Protein AF-J6UHY7-F1 (afdb_monomer)

Foldseek 3Di:
DQDDPVVLLVLLLVLLLVLLVVLVVVCVVPVLLVLSVLLSVLSVLLSVLSVLCVCPVVDDPLCSLLSSLLSNQLSLLSNLLSLCVLLVHHRDNVVSNPLSVVSNVQCVDCVSVVDQLNSLQSSLVSSLVSLVSSLVSLVVRPPVQQPLSVVLSVLSNVLSVLSVVCNVVSVQVGPVRDCVPDPNSPSVSVSSVSSSVSSNSNSVSSVSRVVSVVVVVVVVVVQADPLQRAGEQVNLQVLLQVLLVVCVVVVAKKKKKKKFKPPLVVQCVPPNVVLSSVLNNVLSVLLVVLADPPKHKYAHDDGMIMIMGTRDAQVRQQVSVLSSQVSSQVCQVVSVHPGIGMQMFMFMCVQQHSGPVSNVVQSVVQSVVCVVVPHSHYGYRDRPPDDDPPPCDDDDPPPVVVVPDDPDDDDDDDDDDDDDDDDPDPPPPDDDDDDDDDDDPDPPPPPPDDDDDDDDDDDDDDDDDDDDDDDDDDDDDDDDDDDDDDDDDDDDDDDDDDDDDDDD

pLDDT: mean 78.45, std 25.48, range [25.89, 98.5]

Nearest PDB structures (foldseek):
  6zxc-assembly2_D  TM=8.316E-01  e=6.404E-12  Leptospira biflexa serovar Patoc strain 'Patoc 1 (Paris)'
  6et7-assembly1_B  TM=7.886E-01  e=4.714E-12  Idiomarina sp. A28L
  5llw-assembly1_B  TM=7.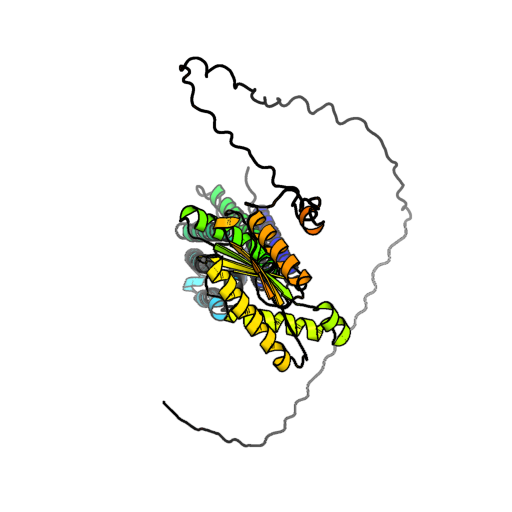697E-01  e=6.130E-12  Idiomarina sp. A28L
  4zmu-assembly2_D  TM=7.649E-01  e=1.784E-10  Pseudomonas aeruginosa PAO1
  7e6g-assembly1_B  TM=6.129E-01  e=1.010E-10  Pseudomonas aeruginosa

Mean predicted aligned error: 16.89 Å

Structure (mmCIF, N/CA/C/O backbone):
data_AF-J6UHY7-F1
#
_entry.id   AF-J6UHY7-F1
#
loop_
_atom_site.group_PDB
_atom_site.id
_atom_site.type_symbol
_atom_site.label_atom_id
_atom_site.label_alt_id
_atom_site.label_comp_id
_atom_site.label_asym_id
_atom_site.label_entity_id
_atom_site.label_seq_id
_atom_site.pdbx_PDB_ins_code
_atom_site.Cartn_x
_atom_site.Cartn_y
_atom_site.Cartn_z
_atom_site.occupancy
_atom_site.B_iso_or_equiv
_atom_site.auth_seq_id
_atom_site.auth_comp_id
_atom_site.auth_asym_id
_atom_site.auth_atom_id
_atom_site.pdbx_PDB_model_num
ATOM 1 N N . MET A 1 1 ? 29.054 23.629 -26.597 1.00 50.12 1 MET A N 1
ATOM 2 C CA . MET A 1 1 ? 29.510 22.483 -25.781 1.00 50.12 1 MET A CA 1
ATOM 3 C C . MET A 1 1 ? 29.084 21.211 -26.493 1.00 50.12 1 MET A C 1
ATOM 5 O O . MET A 1 1 ? 27.887 20.992 -26.622 1.00 50.12 1 MET A O 1
ATOM 9 N N . HIS A 1 2 ? 30.025 20.427 -27.019 1.00 63.03 2 HIS A N 1
ATOM 10 C CA . HIS A 1 2 ? 29.717 19.098 -27.551 1.00 63.03 2 HIS A CA 1
ATOM 11 C C . HIS A 1 2 ? 29.644 18.126 -26.371 1.00 63.03 2 HIS A C 1
ATOM 13 O O . HIS A 1 2 ? 30.610 18.000 -25.625 1.00 63.03 2 HIS A O 1
ATOM 19 N N . VAL A 1 3 ? 28.486 17.500 -26.161 1.00 72.00 3 VAL A N 1
ATOM 20 C CA . VAL A 1 3 ? 28.328 16.459 -25.140 1.00 72.00 3 VAL A CA 1
ATOM 21 C C . VAL A 1 3 ? 28.925 15.174 -25.699 1.00 72.00 3 VAL A C 1
ATOM 23 O O . VAL A 1 3 ? 28.460 14.679 -26.726 1.00 72.00 3 VAL A O 1
ATOM 26 N N . ASP A 1 4 ? 29.953 14.647 -25.039 1.00 82.62 4 ASP A N 1
ATOM 27 C CA . ASP A 1 4 ? 30.548 13.367 -25.409 1.00 82.62 4 ASP A CA 1
ATOM 28 C C . ASP A 1 4 ? 29.567 12.217 -25.119 1.00 82.62 4 ASP A C 1
ATOM 30 O O . ASP A 1 4 ? 29.134 12.013 -23.979 1.00 82.62 4 ASP A O 1
ATOM 34 N N . LEU A 1 5 ? 29.198 11.464 -26.160 1.00 81.31 5 LEU A N 1
ATOM 35 C CA . LEU A 1 5 ? 28.240 10.361 -26.040 1.00 81.31 5 LEU A CA 1
ATOM 36 C C . LEU A 1 5 ? 28.769 9.229 -25.157 1.00 81.31 5 LEU A C 1
ATOM 38 O O . LEU A 1 5 ? 27.980 8.608 -24.445 1.00 81.31 5 LEU A O 1
ATOM 42 N N . GLY A 1 6 ? 30.080 8.968 -25.197 1.00 82.50 6 GLY A N 1
ATOM 43 C CA . GLY A 1 6 ? 30.714 7.923 -24.394 1.00 82.50 6 GLY A CA 1
ATOM 44 C C . GLY A 1 6 ? 30.570 8.210 -22.904 1.00 82.50 6 GLY A C 1
ATOM 45 O O . GLY A 1 6 ? 30.100 7.365 -22.142 1.00 82.50 6 GLY A O 1
ATOM 46 N N . THR A 1 7 ? 30.878 9.443 -22.510 1.00 86.69 7 THR A N 1
ATOM 47 C CA . THR A 1 7 ? 30.745 9.929 -21.138 1.00 86.69 7 THR A CA 1
ATOM 48 C C . THR A 1 7 ? 29.291 9.884 -20.676 1.00 86.69 7 THR A C 1
ATOM 50 O O . THR A 1 7 ? 29.002 9.351 -19.606 1.00 86.69 7 THR A O 1
ATOM 53 N N . LEU A 1 8 ? 28.348 10.378 -21.485 1.00 88.25 8 LEU A N 1
ATOM 54 C CA . LEU A 1 8 ? 26.930 10.360 -21.119 1.00 88.25 8 LEU A CA 1
ATOM 55 C C . LEU A 1 8 ? 26.398 8.928 -20.946 1.00 88.25 8 LEU A C 1
ATOM 57 O O . LEU A 1 8 ? 25.631 8.651 -20.020 1.00 88.25 8 LEU A O 1
ATOM 61 N N . TYR A 1 9 ? 26.837 8.002 -21.798 1.00 87.62 9 TYR A N 1
ATOM 62 C CA . TYR A 1 9 ? 26.497 6.589 -21.689 1.00 87.62 9 TYR A CA 1
ATOM 63 C C . TYR A 1 9 ? 27.094 5.933 -20.436 1.00 87.62 9 TYR A C 1
ATOM 65 O O . TYR A 1 9 ? 26.393 5.212 -19.721 1.00 87.62 9 TYR A O 1
ATOM 73 N N . ALA A 1 10 ? 28.364 6.215 -20.135 1.00 88.25 10 ALA A N 1
ATOM 74 C CA . ALA A 1 10 ? 29.046 5.712 -18.946 1.00 88.25 10 ALA A CA 1
ATOM 75 C C . ALA A 1 10 ? 28.364 6.200 -17.659 1.00 88.25 10 ALA A C 1
ATOM 77 O O . ALA A 1 10 ? 28.051 5.391 -16.786 1.00 88.25 10 ALA A O 1
ATOM 78 N N . VAL A 1 11 ? 28.038 7.496 -17.579 1.00 91.94 11 VAL A N 1
ATOM 79 C CA . VAL A 1 11 ? 27.303 8.086 -16.448 1.00 91.94 11 VAL A CA 1
ATOM 80 C C . VA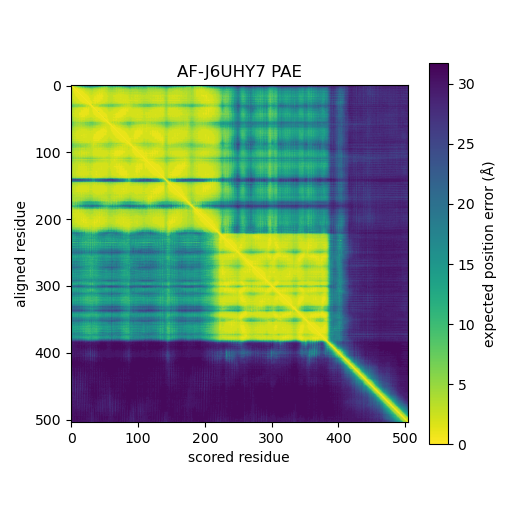L A 1 11 ? 25.917 7.455 -16.305 1.00 91.94 11 VAL A C 1
ATOM 82 O O . VAL A 1 11 ? 25.534 7.063 -15.204 1.00 91.94 11 VAL A O 1
ATOM 85 N N . THR A 1 12 ? 25.183 7.290 -17.411 1.00 92.31 12 THR A N 1
ATOM 86 C CA . THR A 1 12 ? 23.859 6.640 -17.415 1.00 92.31 12 THR A CA 1
ATOM 87 C C . THR A 1 12 ? 23.933 5.212 -16.878 1.00 92.31 12 THR A C 1
ATOM 89 O O . THR A 1 12 ? 23.131 4.815 -16.031 1.00 92.31 12 THR A O 1
ATOM 92 N N . THR A 1 13 ? 24.926 4.450 -17.334 1.00 92.69 13 THR A N 1
ATOM 93 C CA . THR A 1 13 ? 25.146 3.058 -16.930 1.00 92.69 13 THR A CA 1
ATOM 94 C C . THR A 1 13 ? 25.511 2.965 -15.450 1.00 92.69 13 THR A C 1
ATOM 96 O O . THR A 1 13 ? 24.901 2.191 -14.713 1.00 92.69 13 THR A O 1
ATOM 99 N N . PHE A 1 14 ? 26.452 3.795 -14.993 1.00 94.56 14 PHE A N 1
ATOM 100 C CA . PHE A 1 14 ? 26.886 3.835 -13.600 1.00 94.56 14 PHE A CA 1
ATOM 101 C C . PHE A 1 14 ? 25.741 4.214 -12.654 1.00 94.56 14 PHE A C 1
ATOM 103 O O . PHE A 1 14 ? 25.465 3.491 -11.698 1.00 94.56 14 PHE A O 1
ATOM 110 N N . ALA A 1 15 ? 25.014 5.295 -12.946 1.00 95.19 15 ALA A N 1
ATOM 111 C CA . ALA A 1 15 ? 23.894 5.740 -12.121 1.00 95.19 15 ALA A CA 1
ATOM 112 C C . ALA A 1 15 ? 22.764 4.699 -12.057 1.00 95.19 15 ALA A C 1
ATOM 114 O O . ALA A 1 15 ? 22.179 4.486 -10.993 1.00 95.19 15 ALA A O 1
ATOM 115 N N . THR A 1 16 ? 22.484 4.012 -13.169 1.00 96.69 16 THR A N 1
ATOM 116 C CA . THR A 1 16 ? 21.490 2.927 -13.214 1.00 96.69 16 THR A CA 1
ATOM 117 C C . THR A 1 16 ? 21.942 1.727 -12.381 1.00 96.69 16 THR A C 1
ATOM 119 O O . THR A 1 16 ? 21.139 1.167 -11.635 1.00 96.69 16 THR A O 1
ATOM 122 N N . ALA A 1 17 ? 23.227 1.360 -12.442 1.00 97.62 17 ALA A N 1
ATOM 123 C CA . ALA A 1 17 ? 23.787 0.281 -11.631 1.00 97.62 17 ALA A CA 1
ATOM 124 C C . ALA A 1 17 ? 23.703 0.600 -10.133 1.00 97.62 17 ALA A C 1
ATOM 126 O O . ALA A 1 17 ? 23.218 -0.221 -9.357 1.00 97.62 17 ALA A O 1
ATOM 127 N N . VAL A 1 18 ? 24.111 1.810 -9.732 1.00 98.06 18 VAL A N 1
ATOM 128 C CA . VAL A 1 18 ? 24.014 2.277 -8.341 1.00 98.06 18 VAL A CA 1
ATOM 129 C C . VAL A 1 18 ? 22.563 2.272 -7.867 1.00 98.06 18 VAL A C 1
ATOM 131 O O . VAL A 1 18 ? 22.271 1.705 -6.817 1.00 98.06 18 VAL A O 1
ATOM 134 N N . SER A 1 19 ? 21.640 2.812 -8.667 1.00 97.62 19 SER A N 1
ATOM 135 C CA . SER A 1 19 ? 20.207 2.813 -8.351 1.00 97.62 19 SER A CA 1
ATOM 136 C C . SER A 1 19 ? 19.670 1.389 -8.161 1.00 97.62 19 SER A C 1
ATOM 138 O O . SER A 1 19 ? 18.999 1.107 -7.169 1.00 97.62 19 SER A O 1
ATOM 140 N N . GLY A 1 20 ? 20.028 0.462 -9.056 1.00 97.75 20 GLY A N 1
ATOM 141 C CA . GLY A 1 20 ? 19.647 -0.946 -8.953 1.00 97.75 20 GLY A CA 1
ATOM 142 C C . GLY A 1 20 ? 20.191 -1.624 -7.692 1.00 97.75 20 GLY A C 1
ATOM 143 O O . GLY A 1 20 ? 19.441 -2.291 -6.978 1.00 97.75 20 GLY A O 1
ATOM 144 N N . MET A 1 21 ? 21.471 -1.405 -7.371 1.00 98.12 21 MET A N 1
ATOM 145 C CA . MET A 1 21 ? 22.100 -1.923 -6.150 1.00 98.12 21 MET A CA 1
ATOM 146 C C . MET A 1 21 ? 21.451 -1.362 -4.882 1.00 98.12 21 MET A C 1
ATOM 148 O O . MET A 1 21 ? 21.223 -2.118 -3.941 1.00 98.12 21 MET A O 1
ATOM 152 N N . MET A 1 22 ? 21.098 -0.073 -4.854 1.00 97.31 22 MET A N 1
ATOM 153 C CA . MET A 1 22 ? 20.410 0.539 -3.711 1.00 97.31 22 MET A CA 1
ATOM 154 C C . MET A 1 22 ? 19.026 -0.078 -3.472 1.00 97.31 22 MET A C 1
ATOM 156 O O . MET A 1 22 ? 18.664 -0.343 -2.325 1.00 97.31 22 MET A O 1
ATOM 160 N N . LEU A 1 23 ? 18.262 -0.356 -4.535 1.00 97.94 23 LEU A N 1
ATOM 161 C CA . LEU A 1 23 ? 16.970 -1.041 -4.412 1.00 97.94 23 LEU A CA 1
ATOM 162 C C . LEU A 1 23 ? 17.137 -2.472 -3.886 1.00 97.94 23 LEU A C 1
ATOM 164 O O . LEU A 1 23 ? 16.399 -2.880 -2.990 1.00 97.94 23 LEU A O 1
ATOM 168 N N . LEU A 1 24 ? 18.131 -3.216 -4.384 1.00 97.75 24 LEU A N 1
ATOM 169 C CA . LEU A 1 24 ? 18.437 -4.559 -3.880 1.00 97.75 24 LEU A CA 1
ATOM 170 C C . LEU A 1 24 ? 18.892 -4.535 -2.421 1.00 97.75 24 LEU A C 1
ATOM 172 O O . LEU A 1 24 ? 18.454 -5.371 -1.639 1.00 97.75 24 LEU A O 1
ATOM 176 N N . PHE A 1 25 ? 19.723 -3.570 -2.032 1.00 97.44 25 PHE A N 1
ATOM 177 C CA . PHE A 1 25 ? 20.150 -3.403 -0.646 1.00 97.44 25 PHE A CA 1
ATOM 178 C C . PHE A 1 25 ? 18.963 -3.121 0.281 1.00 97.44 25 PHE A C 1
ATOM 180 O O . PHE A 1 25 ? 18.841 -3.743 1.332 1.00 97.44 25 PHE A O 1
ATOM 187 N N . SER A 1 26 ? 18.037 -2.254 -0.133 1.00 95.31 26 SER A N 1
ATOM 188 C CA . SER A 1 26 ? 16.807 -2.014 0.625 1.00 95.31 26 SER A CA 1
ATOM 189 C C . SER A 1 26 ? 15.914 -3.254 0.702 1.00 95.31 26 SER A C 1
ATOM 191 O O . SER A 1 26 ? 15.305 -3.499 1.737 1.00 95.31 26 SER A O 1
ATOM 193 N N . TRP A 1 27 ? 15.852 -4.060 -0.359 1.00 96.81 27 TRP A N 1
ATOM 194 C CA . TRP A 1 27 ? 15.157 -5.347 -0.329 1.00 96.81 27 TRP A CA 1
ATOM 195 C C . TRP A 1 27 ? 15.823 -6.365 0.610 1.00 96.81 27 TRP A C 1
ATOM 197 O O . TRP A 1 27 ? 15.142 -7.177 1.229 1.00 96.81 27 TRP A O 1
ATOM 207 N N . LEU A 1 28 ? 17.152 -6.343 0.748 1.00 95.31 28 LEU A N 1
ATOM 208 C CA . LEU A 1 28 ? 17.843 -7.209 1.707 1.00 95.31 28 LEU A CA 1
ATOM 209 C C . LEU A 1 28 ? 17.443 -6.894 3.154 1.00 95.31 28 LEU A C 1
ATOM 211 O O . LEU A 1 28 ? 17.411 -7.818 3.964 1.00 95.31 28 LEU A O 1
ATOM 215 N N . GLN A 1 29 ? 17.126 -5.629 3.453 1.00 93.12 29 GLN A N 1
ATOM 216 C CA . GLN A 1 29 ? 16.630 -5.197 4.763 1.00 93.12 29 GLN A CA 1
ATOM 217 C C . GLN A 1 29 ? 15.164 -5.587 4.983 1.00 93.12 29 GLN A C 1
ATOM 219 O O . GLN A 1 29 ? 14.810 -6.023 6.073 1.00 93.12 29 GLN A O 1
ATOM 224 N N . ASP A 1 30 ? 14.332 -5.476 3.945 1.00 88.19 30 ASP A N 1
ATOM 225 C CA . ASP A 1 30 ? 12.928 -5.879 3.980 1.00 88.19 30 ASP A CA 1
ATOM 226 C C . ASP A 1 30 ? 12.590 -6.821 2.818 1.00 88.19 30 ASP A C 1
ATOM 228 O O . ASP A 1 30 ? 12.253 -6.418 1.696 1.00 88.19 30 ASP A O 1
ATOM 232 N N . ARG A 1 31 ? 12.651 -8.122 3.117 1.00 90.00 31 ARG A N 1
ATOM 233 C CA . ARG A 1 31 ? 12.383 -9.187 2.147 1.00 90.00 31 ARG A CA 1
ATOM 234 C C . ARG A 1 31 ? 10.911 -9.282 1.757 1.00 90.00 31 ARG A C 1
ATOM 236 O O . ARG A 1 31 ? 10.621 -9.983 0.793 1.00 90.00 31 ARG A O 1
ATOM 243 N N . SER A 1 32 ? 9.993 -8.606 2.449 1.00 86.62 32 SER A N 1
ATOM 244 C CA . SER A 1 32 ? 8.578 -8.595 2.066 1.00 86.62 32 SER A CA 1
ATOM 245 C C . SER A 1 32 ? 8.341 -7.769 0.792 1.00 86.62 32 SER A C 1
ATOM 247 O O . SER A 1 32 ? 7.499 -8.116 -0.041 1.00 86.62 32 SER A O 1
ATOM 249 N N . ALA A 1 33 ? 9.163 -6.740 0.561 1.00 90.31 33 ALA A N 1
ATOM 250 C CA . ALA A 1 33 ? 9.048 -5.809 -0.555 1.00 90.31 33 ALA A CA 1
ATOM 251 C C . ALA A 1 33 ? 9.646 -6.360 -1.869 1.00 90.31 33 ALA A C 1
ATOM 253 O O . ALA A 1 33 ? 10.590 -5.802 -2.435 1.00 90.31 33 ALA A O 1
ATOM 254 N N . MET A 1 34 ? 9.070 -7.442 -2.410 1.00 94.00 34 MET A N 1
ATOM 255 C CA . MET A 1 34 ? 9.514 -8.090 -3.664 1.00 94.00 34 MET A CA 1
ATOM 256 C C . MET A 1 34 ? 9.642 -7.139 -4.865 1.00 94.00 34 MET A C 1
ATOM 258 O O . MET A 1 34 ? 10.454 -7.370 -5.760 1.00 94.00 34 MET A O 1
ATOM 262 N N . THR A 1 35 ? 8.867 -6.057 -4.902 1.00 94.94 35 THR A N 1
ATOM 263 C CA . THR A 1 35 ? 8.964 -5.008 -5.927 1.00 94.94 35 THR A CA 1
ATOM 264 C C . THR A 1 35 ? 10.376 -4.447 -6.052 1.00 94.94 35 THR A C 1
ATOM 266 O O . THR A 1 35 ? 10.860 -4.267 -7.169 1.00 94.94 35 THR A O 1
ATOM 269 N N . LEU A 1 36 ? 11.050 -4.207 -4.923 1.00 96.94 36 LEU A N 1
ATOM 270 C CA . LEU A 1 36 ? 12.410 -3.672 -4.890 1.00 96.94 36 LEU A CA 1
ATOM 271 C C . LEU A 1 36 ? 13.413 -4.664 -5.493 1.00 96.94 36 LEU A C 1
ATOM 273 O O . LEU A 1 36 ? 14.298 -4.253 -6.241 1.00 96.94 36 LEU A O 1
ATOM 277 N N . ALA A 1 37 ? 13.221 -5.965 -5.250 1.00 97.12 37 ALA A N 1
ATOM 278 C CA . ALA A 1 37 ? 14.033 -7.023 -5.849 1.00 97.12 37 ALA A CA 1
ATOM 279 C C . ALA A 1 37 ? 13.914 -7.035 -7.379 1.00 97.12 37 ALA A C 1
ATOM 281 O O . ALA A 1 37 ? 14.917 -7.052 -8.092 1.00 97.12 37 ALA A O 1
ATOM 282 N N . TRP A 1 38 ? 12.680 -6.981 -7.887 1.00 97.75 38 TRP A N 1
ATOM 283 C CA . TRP A 1 38 ? 12.397 -6.997 -9.321 1.00 97.75 38 TRP A CA 1
ATOM 284 C C . TRP A 1 38 ? 12.909 -5.752 -10.046 1.00 97.75 38 TRP A C 1
ATOM 286 O O . TRP A 1 38 ? 13.513 -5.870 -11.111 1.00 97.75 38 TRP A O 1
ATOM 296 N N . TRP A 1 39 ? 12.699 -4.566 -9.471 1.00 97.94 39 TRP A N 1
ATOM 297 C CA . TRP A 1 39 ? 13.201 -3.317 -10.041 1.00 97.94 39 TRP A CA 1
ATOM 298 C C . TRP A 1 39 ? 14.727 -3.236 -9.976 1.00 97.94 39 TRP A C 1
ATOM 300 O O . TRP A 1 39 ? 15.360 -2.953 -10.991 1.00 97.94 39 TRP A O 1
ATOM 310 N N . GLY A 1 40 ? 15.323 -3.544 -8.821 1.00 97.75 40 GLY A N 1
ATOM 311 C CA . GLY A 1 40 ? 16.772 -3.523 -8.640 1.00 97.75 40 GLY A CA 1
ATOM 312 C C . GLY A 1 40 ? 17.493 -4.534 -9.532 1.00 97.75 40 GLY A C 1
ATOM 313 O O . GLY A 1 40 ? 18.407 -4.173 -10.271 1.00 97.75 40 GLY A O 1
ATOM 314 N N . GLY A 1 41 ? 17.026 -5.786 -9.547 1.00 97.94 41 GLY A N 1
ATOM 315 C CA . GLY A 1 41 ? 17.552 -6.829 -10.429 1.00 97.94 41 GLY A CA 1
ATOM 316 C C . GLY A 1 41 ? 17.352 -6.498 -11.909 1.00 97.94 41 GLY A C 1
ATOM 317 O O . GLY A 1 41 ? 18.280 -6.644 -12.702 1.00 97.94 41 GLY A O 1
ATOM 318 N N . GLY A 1 42 ? 16.180 -5.969 -12.280 1.00 97.88 42 GLY A N 1
ATOM 319 C CA . GLY A 1 42 ? 15.904 -5.491 -13.634 1.00 97.88 42 GLY A CA 1
ATOM 320 C C . GLY A 1 42 ? 16.877 -4.397 -14.083 1.00 97.88 42 GLY A C 1
ATOM 321 O O . GLY A 1 42 ? 17.400 -4.472 -15.191 1.00 97.88 42 GLY A O 1
ATOM 322 N N . MET A 1 43 ? 17.194 -3.422 -13.225 1.00 98.12 43 MET A N 1
ATOM 323 C CA . MET A 1 43 ? 18.180 -2.374 -13.532 1.00 98.12 43 MET A CA 1
ATOM 324 C C . MET A 1 43 ? 19.598 -2.927 -13.742 1.00 98.12 43 MET A C 1
ATOM 326 O O . MET A 1 43 ? 20.315 -2.442 -14.614 1.00 98.12 43 MET A O 1
ATOM 330 N N . LEU A 1 44 ? 20.005 -3.969 -13.011 1.00 98.31 44 LEU A N 1
ATOM 331 C CA . LEU A 1 44 ? 21.307 -4.611 -13.234 1.00 98.31 44 LEU A CA 1
ATOM 332 C C . LEU A 1 44 ? 21.346 -5.420 -14.538 1.00 98.31 44 LEU A C 1
ATOM 334 O O . LEU A 1 44 ? 22.322 -5.345 -15.284 1.00 98.31 44 LEU A O 1
ATOM 338 N N . VAL A 1 45 ? 20.267 -6.140 -14.859 1.00 98.25 45 VAL A N 1
ATOM 339 C CA . VAL A 1 45 ? 20.124 -6.845 -16.146 1.00 98.25 45 VAL A CA 1
ATOM 340 C C . VAL A 1 45 ? 20.142 -5.854 -17.314 1.00 98.25 45 VAL A C 1
ATOM 342 O O . VAL A 1 45 ? 20.767 -6.109 -18.343 1.00 98.25 45 VAL A O 1
ATOM 345 N N . LEU A 1 46 ? 19.506 -4.697 -17.139 1.00 97.00 46 LEU A N 1
ATOM 346 C CA . LEU A 1 46 ? 19.517 -3.603 -18.102 1.00 97.00 46 LEU A CA 1
ATOM 347 C C . LEU A 1 46 ? 20.935 -3.066 -18.342 1.00 97.00 46 LEU A C 1
ATOM 349 O O . LEU A 1 46 ? 21.323 -2.885 -19.494 1.00 97.00 46 LEU A O 1
ATOM 353 N N . VAL A 1 47 ? 21.715 -2.850 -17.279 1.00 97.06 47 VAL A N 1
ATOM 354 C CA . VAL A 1 47 ? 23.121 -2.421 -17.371 1.00 97.06 47 VAL A CA 1
ATOM 355 C C . VAL A 1 47 ? 23.963 -3.448 -18.127 1.00 97.06 47 VAL A C 1
ATOM 357 O O . VAL A 1 47 ? 24.731 -3.068 -19.009 1.00 97.06 47 VAL A O 1
ATOM 360 N N . ALA A 1 48 ? 23.781 -4.744 -17.860 1.00 96.44 48 ALA A N 1
ATOM 361 C CA . ALA A 1 48 ? 24.466 -5.804 -18.601 1.00 96.44 48 ALA A CA 1
ATOM 362 C C . ALA A 1 48 ? 24.088 -5.805 -20.096 1.00 96.44 48 ALA A C 1
ATOM 364 O O . ALA A 1 48 ? 24.965 -5.877 -20.960 1.00 96.44 48 ALA A O 1
ATOM 365 N N . GLY A 1 49 ? 22.795 -5.663 -20.413 1.00 94.69 49 GLY A N 1
ATOM 366 C CA . GLY A 1 49 ? 22.305 -5.565 -21.790 1.00 94.69 49 GLY A CA 1
ATOM 367 C C . GLY A 1 49 ? 22.851 -4.344 -22.532 1.00 94.69 49 GLY A C 1
ATOM 368 O O . GLY A 1 49 ? 23.323 -4.462 -23.663 1.00 94.69 49 GLY A O 1
ATOM 369 N N . GLY A 1 50 ? 22.861 -3.185 -21.872 1.00 91.12 50 GLY A N 1
ATOM 370 C CA . GLY A 1 50 ? 23.484 -1.972 -22.387 1.00 91.12 50 GLY A CA 1
ATOM 371 C C . GLY A 1 50 ? 24.992 -2.134 -22.601 1.00 91.12 50 GLY A C 1
ATOM 372 O O . GLY A 1 50 ? 25.506 -1.748 -23.650 1.00 91.12 50 GLY A O 1
ATOM 373 N N . GLY A 1 51 ? 25.716 -2.737 -21.659 1.00 90.94 51 GLY A N 1
ATOM 374 C CA . GLY A 1 51 ? 27.154 -2.989 -21.796 1.00 90.94 51 GLY A CA 1
ATOM 375 C C . GLY A 1 51 ? 27.492 -3.785 -23.061 1.00 90.94 51 GLY A C 1
ATOM 376 O O . GLY A 1 51 ? 28.378 -3.393 -23.817 1.00 90.94 51 GLY A O 1
ATOM 377 N N . LEU A 1 52 ? 26.723 -4.838 -23.361 1.00 92.06 52 LEU A N 1
ATOM 378 C CA . LEU A 1 52 ? 26.895 -5.625 -24.590 1.00 92.06 52 LEU A CA 1
ATOM 379 C C . LEU A 1 52 ? 26.677 -4.804 -25.866 1.00 92.06 52 LEU A C 1
ATOM 381 O O . LEU A 1 52 ? 27.386 -5.009 -26.851 1.00 92.06 52 LEU A O 1
ATOM 385 N N . LEU A 1 53 ? 25.718 -3.874 -25.860 1.00 88.81 53 LEU A N 1
ATOM 386 C CA . LEU A 1 53 ? 25.465 -2.979 -26.994 1.00 88.81 53 LEU A CA 1
ATOM 387 C C . LEU A 1 53 ? 26.555 -1.909 -27.142 1.00 88.81 53 LEU A C 1
ATOM 389 O O . LEU A 1 53 ? 26.871 -1.518 -28.263 1.00 88.81 53 LEU A O 1
ATOM 393 N N . ALA A 1 54 ? 27.146 -1.454 -26.037 1.00 86.38 54 ALA A N 1
ATOM 394 C CA . ALA A 1 54 ? 28.234 -0.477 -26.043 1.00 86.38 54 ALA A CA 1
ATOM 395 C C . ALA A 1 54 ? 29.561 -1.059 -26.545 1.00 86.38 54 ALA A C 1
ATOM 397 O O . ALA A 1 54 ? 30.367 -0.337 -27.120 1.00 86.38 54 ALA A O 1
ATOM 398 N N . LEU A 1 55 ? 29.764 -2.371 -26.386 1.00 86.75 55 LEU A N 1
ATOM 399 C CA . LEU A 1 55 ? 30.920 -3.099 -26.922 1.00 86.75 55 LEU A CA 1
ATOM 400 C C . LEU A 1 55 ? 30.822 -3.381 -28.433 1.00 86.75 55 LEU A C 1
ATOM 402 O O . LEU A 1 55 ? 31.657 -4.099 -28.991 1.00 86.75 55 LEU A O 1
ATOM 406 N N . ARG A 1 56 ? 29.807 -2.852 -29.123 1.00 83.81 56 ARG A N 1
ATOM 407 C CA . ARG A 1 56 ? 29.641 -3.045 -30.565 1.00 83.81 56 ARG A CA 1
ATOM 408 C C . ARG A 1 56 ? 30.826 -2.464 -31.341 1.00 83.81 56 ARG A C 1
ATOM 410 O O . ARG A 1 56 ? 31.269 -1.352 -31.075 1.00 83.81 56 ARG A O 1
ATOM 417 N N . GLY A 1 57 ? 31.330 -3.225 -32.310 1.00 80.88 57 GLY A N 1
ATOM 418 C CA . GLY A 1 57 ? 32.570 -2.908 -33.027 1.00 80.88 57 GLY A CA 1
ATOM 419 C C . GLY A 1 57 ? 33.837 -3.435 -32.343 1.00 80.88 57 GLY A C 1
ATOM 420 O O . GLY A 1 57 ? 34.876 -3.492 -32.991 1.00 80.88 57 GLY A O 1
ATOM 421 N N . VAL A 1 58 ? 33.746 -3.877 -31.082 1.00 88.06 58 VAL A N 1
ATOM 422 C CA . VAL A 1 58 ? 34.804 -4.626 -30.378 1.00 88.06 58 VAL A CA 1
ATOM 423 C C . VAL A 1 58 ? 34.473 -6.118 -30.353 1.00 88.06 58 VAL A C 1
ATOM 425 O O . VAL A 1 58 ? 35.319 -6.949 -30.669 1.00 88.06 58 VAL A O 1
ATOM 428 N N . ILE A 1 59 ? 33.229 -6.464 -30.005 1.00 91.31 59 ILE A N 1
ATOM 429 C CA . ILE A 1 59 ? 32.717 -7.840 -30.061 1.00 91.31 59 ILE A CA 1
ATOM 430 C C . ILE A 1 59 ? 31.906 -8.074 -31.347 1.00 91.31 59 ILE A C 1
ATOM 432 O O . ILE A 1 59 ? 31.405 -7.109 -31.932 1.00 91.31 59 ILE A O 1
ATOM 436 N N . PRO A 1 60 ? 31.717 -9.338 -31.783 1.00 93.31 60 PRO A N 1
ATOM 437 C CA . PRO A 1 60 ? 30.904 -9.634 -32.957 1.00 93.31 60 PRO A CA 1
ATOM 438 C C . PRO A 1 60 ? 29.484 -9.049 -32.852 1.00 93.31 60 PRO A C 1
ATOM 440 O O . PRO A 1 60 ? 28.835 -9.124 -31.805 1.00 93.31 60 PRO A O 1
ATOM 443 N N . ASP A 1 61 ? 28.975 -8.510 -33.962 1.00 89.81 61 ASP A N 1
ATOM 444 C CA . ASP A 1 61 ? 27.693 -7.791 -33.999 1.00 89.81 61 ASP A CA 1
ATOM 445 C C . ASP A 1 61 ? 26.506 -8.662 -33.554 1.00 89.81 61 ASP A C 1
ATOM 447 O O . ASP A 1 61 ? 25.615 -8.191 -32.847 1.00 89.81 61 ASP A O 1
ATOM 451 N N . ARG A 1 62 ? 26.499 -9.950 -33.916 1.00 91.56 62 ARG A N 1
ATOM 452 C CA . ARG A 1 62 ? 25.381 -10.861 -33.615 1.00 91.56 62 ARG A CA 1
ATOM 453 C C . ARG A 1 62 ? 25.153 -11.070 -32.114 1.00 91.56 62 ARG A C 1
ATOM 455 O O . ARG A 1 62 ? 24.042 -10.785 -31.667 1.00 91.56 62 ARG A O 1
ATOM 462 N N . PRO A 1 63 ? 26.136 -11.512 -31.307 1.00 90.44 63 PRO A N 1
ATOM 463 C CA . PRO A 1 63 ? 25.947 -11.635 -29.864 1.00 90.44 63 PRO A CA 1
ATOM 464 C C . PRO A 1 63 ? 25.671 -10.284 -29.193 1.00 90.44 63 PRO A C 1
ATOM 466 O O . PRO A 1 63 ? 24.804 -10.232 -28.326 1.00 90.44 63 PRO A O 1
ATOM 469 N N . SER A 1 64 ? 26.312 -9.191 -29.630 1.00 93.19 64 SER A N 1
ATOM 470 C CA . SER A 1 64 ? 26.036 -7.842 -29.108 1.00 93.19 64 SER A CA 1
ATOM 471 C C . SER A 1 64 ? 24.563 -7.449 -29.284 1.00 93.19 64 SER A C 1
ATOM 473 O O . SER A 1 64 ? 23.876 -7.133 -28.312 1.00 93.19 64 SER A O 1
ATOM 475 N N . ILE A 1 65 ? 24.042 -7.535 -30.513 1.00 92.94 65 ILE A N 1
ATOM 476 C CA . ILE A 1 65 ? 22.681 -7.106 -30.862 1.00 92.94 65 ILE A CA 1
ATOM 477 C C . ILE A 1 65 ? 21.630 -8.044 -30.271 1.00 92.94 65 ILE A C 1
ATOM 479 O O . ILE A 1 65 ? 20.614 -7.575 -29.752 1.00 92.94 65 ILE A O 1
ATOM 483 N N . VAL A 1 66 ? 21.830 -9.359 -30.381 1.00 96.00 66 VAL A N 1
ATOM 484 C CA . VAL A 1 66 ? 20.828 -10.335 -29.945 1.00 96.00 66 VAL A CA 1
ATOM 485 C C . VAL A 1 66 ? 20.767 -10.369 -28.424 1.00 96.00 66 VAL A C 1
ATOM 487 O O . VAL A 1 66 ? 19.699 -10.123 -27.867 1.00 96.00 66 VAL A O 1
ATOM 490 N N . LEU A 1 67 ? 21.889 -10.609 -27.739 1.00 96.56 67 LEU A N 1
ATOM 491 C CA . LEU A 1 67 ? 21.892 -10.733 -26.279 1.00 96.56 67 LEU A CA 1
ATOM 492 C C . LEU A 1 67 ? 21.631 -9.388 -25.600 1.00 96.56 67 LEU A C 1
ATOM 494 O O . LEU A 1 67 ? 20.818 -9.331 -24.682 1.00 96.56 67 LEU A O 1
ATOM 498 N N . GLY A 1 68 ? 22.239 -8.300 -26.084 1.00 96.19 68 GLY A N 1
ATOM 499 C CA . GLY A 1 68 ? 22.077 -6.972 -25.491 1.00 96.19 68 GLY A CA 1
ATOM 500 C C . GLY A 1 68 ? 20.619 -6.510 -25.454 1.00 96.19 68 GLY A C 1
ATOM 501 O O . GLY A 1 68 ? 20.091 -6.182 -24.391 1.00 96.19 68 GLY A O 1
ATOM 502 N N . ASN A 1 69 ? 19.922 -6.576 -26.593 1.00 96.88 69 ASN A N 1
ATOM 503 C CA . ASN A 1 69 ? 18.505 -6.200 -26.664 1.00 96.88 69 ASN A CA 1
ATOM 504 C C . ASN A 1 69 ? 17.586 -7.201 -25.946 1.00 96.88 69 ASN A C 1
ATOM 506 O O . ASN A 1 69 ? 16.574 -6.794 -25.378 1.00 96.88 69 ASN A O 1
ATOM 510 N N . THR A 1 70 ? 17.939 -8.491 -25.922 1.00 98.38 70 THR A N 1
ATOM 511 C CA . THR A 1 70 ? 17.197 -9.507 -25.156 1.00 98.38 70 THR A CA 1
ATOM 512 C C . THR A 1 70 ? 17.228 -9.194 -23.664 1.00 98.38 70 THR A C 1
ATOM 514 O O . THR A 1 70 ? 16.174 -9.159 -23.030 1.00 98.38 70 THR A O 1
ATOM 517 N N . LEU A 1 71 ? 18.414 -8.932 -23.103 1.00 98.25 71 LEU A N 1
ATOM 518 C CA . LEU A 1 71 ? 18.568 -8.564 -21.694 1.00 98.25 71 LEU A CA 1
ATOM 519 C C . LEU A 1 71 ? 17.830 -7.260 -21.386 1.00 98.25 71 LEU A C 1
ATOM 521 O O . LEU A 1 71 ? 17.137 -7.171 -20.377 1.00 98.25 71 LEU A O 1
ATOM 525 N N . TRP A 1 72 ? 17.888 -6.281 -22.291 1.00 97.75 72 TRP A N 1
ATOM 526 C CA . TRP A 1 72 ? 17.146 -5.031 -22.141 1.00 97.75 72 TRP A CA 1
ATOM 527 C C . TRP A 1 72 ? 15.629 -5.263 -22.063 1.00 97.75 72 TRP A C 1
ATOM 529 O O . TRP A 1 72 ? 14.972 -4.752 -21.159 1.00 97.75 72 TRP A O 1
ATOM 539 N N . LEU A 1 73 ? 15.052 -6.060 -22.966 1.00 98.44 73 LEU A N 1
ATOM 540 C CA . LEU A 1 73 ? 13.619 -6.379 -22.937 1.00 98.44 73 LEU A CA 1
ATOM 541 C C . LEU A 1 73 ? 13.245 -7.217 -21.704 1.00 98.44 73 LEU A C 1
ATOM 543 O O . LEU A 1 73 ? 12.210 -6.970 -21.083 1.00 98.44 73 LEU A O 1
ATOM 547 N N . ALA A 1 74 ? 14.100 -8.162 -21.306 1.00 98.31 74 ALA A N 1
ATOM 548 C CA . ALA A 1 74 ? 13.909 -8.959 -20.097 1.00 98.31 74 ALA A CA 1
ATOM 549 C C . ALA A 1 74 ? 13.921 -8.092 -18.825 1.00 98.31 74 ALA A C 1
ATOM 551 O O . ALA A 1 74 ? 13.120 -8.330 -17.921 1.00 98.31 74 ALA A O 1
ATOM 552 N N . ALA A 1 75 ? 14.759 -7.052 -18.771 1.00 98.25 75 ALA A N 1
ATOM 553 C CA . ALA A 1 75 ? 14.780 -6.093 -17.671 1.00 98.25 75 ALA A CA 1
ATOM 554 C C . ALA A 1 75 ? 13.442 -5.355 -17.509 1.00 98.25 75 ALA A C 1
ATOM 556 O O . ALA A 1 75 ? 12.940 -5.237 -16.393 1.00 98.25 75 ALA A O 1
ATOM 557 N N . TYR A 1 76 ? 12.813 -4.917 -18.604 1.00 98.19 76 TYR A N 1
ATOM 558 C CA . TYR A 1 76 ? 11.484 -4.292 -18.543 1.00 98.19 76 TYR A CA 1
ATOM 559 C C . TYR A 1 76 ? 10.393 -5.292 -18.153 1.00 98.19 76 TYR A C 1
ATOM 561 O O . TYR A 1 76 ? 9.488 -4.949 -17.393 1.00 98.19 76 TYR A O 1
ATOM 569 N N . GLY A 1 77 ? 10.501 -6.544 -18.607 1.00 98.25 77 GLY A N 1
ATOM 570 C CA . GLY A 1 77 ? 9.652 -7.634 -18.127 1.00 98.25 77 GLY A CA 1
ATOM 571 C C . GLY A 1 77 ? 9.768 -7.838 -16.610 1.00 98.25 77 GLY A C 1
ATOM 572 O O . GLY A 1 77 ? 8.754 -7.956 -15.921 1.00 98.25 77 GLY A O 1
ATOM 573 N N . ALA A 1 78 ? 10.989 -7.812 -16.070 1.00 98.12 78 ALA A N 1
ATOM 574 C CA . ALA A 1 78 ? 11.244 -7.878 -14.632 1.00 98.12 78 ALA A CA 1
ATOM 575 C C . ALA A 1 78 ? 10.640 -6.675 -13.885 1.00 98.12 78 ALA A C 1
ATOM 577 O O . ALA A 1 78 ? 9.938 -6.869 -12.895 1.00 98.12 78 ALA A O 1
ATOM 578 N N . MET A 1 79 ? 10.815 -5.448 -14.387 1.00 98.06 79 MET A N 1
ATOM 579 C CA . MET A 1 79 ? 10.206 -4.241 -13.804 1.00 98.06 79 MET A CA 1
ATOM 580 C C . MET A 1 79 ? 8.668 -4.301 -13.818 1.00 98.06 79 MET A C 1
ATOM 582 O O . MET A 1 79 ? 8.026 -3.889 -12.851 1.00 98.06 79 MET A O 1
ATOM 586 N N . TRP A 1 80 ? 8.060 -4.892 -14.853 1.00 97.94 80 TRP A N 1
ATOM 587 C CA . TRP A 1 80 ? 6.620 -5.166 -14.884 1.00 97.94 80 TRP A CA 1
ATOM 588 C C . TRP A 1 80 ? 6.191 -6.204 -13.841 1.00 97.94 80 TRP A C 1
ATOM 590 O O . TRP A 1 80 ? 5.211 -5.977 -13.131 1.00 97.94 80 TRP A O 1
ATOM 600 N N . CYS A 1 81 ? 6.945 -7.291 -13.653 1.00 97.50 81 CYS A N 1
ATOM 601 C CA . CYS A 1 81 ? 6.738 -8.207 -12.524 1.00 97.50 81 CYS A CA 1
ATOM 602 C C . CYS A 1 81 ? 6.858 -7.495 -11.168 1.00 97.50 81 CYS A C 1
ATOM 604 O O . CYS A 1 81 ? 6.087 -7.795 -10.254 1.00 97.50 81 CYS A O 1
ATOM 606 N N . GLY A 1 82 ? 7.767 -6.525 -11.049 1.00 96.19 82 GLY A N 1
ATOM 607 C CA . GLY A 1 82 ? 7.890 -5.657 -9.882 1.00 96.19 82 GLY A CA 1
ATOM 608 C C . GLY A 1 82 ? 6.627 -4.839 -9.636 1.00 96.19 82 GLY A C 1
ATOM 609 O O . GLY A 1 82 ? 6.063 -4.910 -8.549 1.00 96.19 82 GLY A O 1
ATOM 610 N N . ALA A 1 83 ? 6.125 -4.136 -10.653 1.00 95.50 83 ALA A N 1
ATOM 611 C CA . ALA A 1 83 ? 4.880 -3.371 -10.551 1.00 95.50 83 ALA A CA 1
ATOM 612 C C . ALA A 1 83 ? 3.670 -4.255 -10.200 1.00 95.50 83 ALA A C 1
ATOM 614 O O . ALA A 1 83 ? 2.854 -3.885 -9.362 1.00 95.50 83 ALA A O 1
ATOM 615 N N . ARG A 1 84 ? 3.582 -5.469 -10.758 1.00 94.81 84 ARG A N 1
ATOM 616 C CA . ARG A 1 84 ? 2.546 -6.447 -10.381 1.00 94.81 84 ARG A CA 1
ATOM 617 C C . ARG A 1 84 ? 2.649 -6.876 -8.921 1.00 94.81 84 ARG A C 1
ATOM 619 O O . ARG A 1 84 ? 1.634 -6.909 -8.230 1.00 94.81 84 ARG A O 1
ATOM 626 N N . SER A 1 85 ? 3.863 -7.189 -8.470 1.00 93.06 85 SER A N 1
ATOM 627 C CA . SER A 1 85 ? 4.131 -7.605 -7.089 1.00 93.06 85 SER A CA 1
ATOM 628 C C . SER A 1 85 ? 3.794 -6.486 -6.105 1.00 93.06 85 SER A C 1
ATOM 630 O O . SER A 1 85 ? 3.230 -6.758 -5.048 1.00 93.06 85 SER A O 1
ATOM 632 N N . PHE A 1 86 ? 4.055 -5.230 -6.485 1.00 92.50 86 PHE A N 1
ATOM 633 C CA . PHE A 1 86 ? 3.666 -4.062 -5.700 1.00 92.50 86 PHE A CA 1
ATOM 634 C C . PHE A 1 86 ? 2.157 -4.024 -5.481 1.00 92.50 86 PHE A C 1
ATOM 636 O O . PHE A 1 86 ? 1.712 -3.762 -4.378 1.00 92.50 86 PHE A O 1
ATOM 643 N N . GLU A 1 87 ? 1.351 -4.382 -6.475 1.00 89.75 87 GLU A N 1
ATOM 644 C CA . GLU A 1 87 ? -0.110 -4.419 -6.329 1.00 89.75 87 GLU A CA 1
ATOM 645 C C . GLU A 1 87 ? -0.653 -5.741 -5.764 1.00 89.75 87 GLU A C 1
ATOM 647 O O . GLU A 1 87 ? -1.833 -6.052 -5.921 1.00 89.75 87 GLU A O 1
ATOM 652 N N . GLY A 1 88 ? 0.199 -6.557 -5.132 1.00 87.75 88 GLY A N 1
ATOM 653 C CA . GLY A 1 88 ? -0.189 -7.844 -4.546 1.00 87.75 88 GLY A CA 1
ATOM 654 C C . GLY A 1 88 ? -0.550 -8.915 -5.582 1.00 87.75 88 GLY A C 1
ATOM 655 O O . GLY A 1 88 ? -1.060 -9.983 -5.237 1.00 87.75 88 GLY A O 1
ATOM 656 N N . ARG A 1 89 ? -0.295 -8.663 -6.871 1.00 90.25 89 ARG A N 1
ATOM 657 C CA . ARG A 1 89 ? -0.531 -9.628 -7.948 1.00 90.25 89 ARG A CA 1
ATOM 658 C C . ARG A 1 89 ? 0.684 -10.530 -8.096 1.00 90.25 89 ARG A C 1
ATOM 660 O O . ARG A 1 89 ? 1.827 -10.097 -7.983 1.00 90.25 89 ARG A O 1
ATOM 667 N N . ARG A 1 90 ? 0.444 -11.796 -8.443 1.00 92.12 90 ARG A N 1
ATOM 668 C CA . ARG A 1 90 ? 1.537 -12.735 -8.724 1.00 92.12 90 ARG A CA 1
ATOM 669 C C . ARG A 1 90 ? 2.364 -12.266 -9.939 1.00 92.12 90 ARG A C 1
ATOM 671 O O . ARG A 1 90 ? 1.769 -11.817 -10.935 1.00 92.12 90 ARG A O 1
ATOM 678 N N . PRO A 1 91 ? 3.705 -12.390 -9.887 1.00 92.75 91 PRO A N 1
ATOM 679 C CA . PRO A 1 91 ? 4.566 -12.103 -11.027 1.00 92.75 91 PRO A CA 1
ATOM 680 C C . PRO A 1 91 ? 4.262 -13.085 -12.165 1.00 92.75 91 PRO A C 1
ATOM 682 O O . PRO A 1 91 ? 4.072 -14.280 -11.942 1.00 92.75 91 PRO A O 1
ATOM 685 N N . ALA A 1 92 ? 4.195 -12.579 -13.395 1.00 94.12 92 ALA A N 1
ATOM 686 C CA . ALA A 1 92 ? 3.826 -13.355 -14.576 1.00 94.12 92 ALA A CA 1
ATOM 687 C C . ALA A 1 92 ? 5.058 -13.592 -15.461 1.00 94.12 92 ALA A C 1
ATOM 689 O O . ALA A 1 92 ? 5.174 -13.002 -16.531 1.00 94.12 92 ALA A O 1
ATOM 690 N N . LEU A 1 93 ? 5.985 -14.446 -15.006 1.00 93.56 93 LEU A N 1
ATOM 691 C CA . LEU A 1 93 ? 7.310 -14.621 -15.627 1.00 93.56 93 LEU A CA 1
ATOM 692 C C . LEU A 1 93 ? 7.246 -14.970 -17.120 1.00 93.56 93 LEU A C 1
ATOM 694 O O . LEU A 1 93 ? 7.936 -14.346 -17.917 1.00 93.56 93 LEU A O 1
ATOM 698 N N . LEU A 1 94 ? 6.371 -15.900 -17.515 1.00 93.06 94 LEU A N 1
ATOM 699 C CA . LEU A 1 94 ? 6.217 -16.284 -18.924 1.00 93.06 94 LEU A CA 1
ATOM 700 C C . LEU A 1 94 ? 5.793 -15.099 -19.804 1.00 93.06 94 LEU A C 1
ATOM 702 O O . LEU A 1 94 ? 6.362 -14.880 -20.870 1.00 93.06 94 LEU A O 1
ATOM 706 N N . ALA A 1 95 ? 4.825 -14.306 -19.338 1.00 9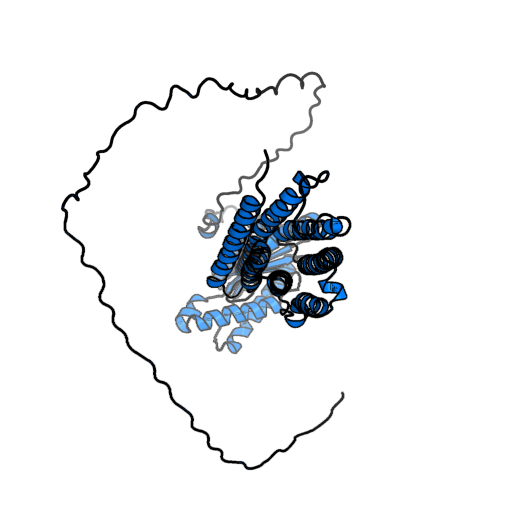4.06 95 ALA A N 1
ATOM 707 C CA . ALA A 1 95 ? 4.375 -13.116 -20.053 1.00 94.06 95 ALA A CA 1
ATOM 708 C C . ALA A 1 95 ? 5.451 -12.016 -20.054 1.00 94.06 95 ALA A C 1
ATOM 710 O O . ALA A 1 95 ? 5.641 -11.344 -21.063 1.00 94.06 95 ALA A O 1
ATOM 711 N N . ALA A 1 96 ? 6.197 -11.870 -18.956 1.00 94.62 96 ALA A N 1
ATOM 712 C CA . ALA A 1 96 ? 7.289 -10.908 -18.835 1.00 94.62 96 ALA A CA 1
ATOM 713 C C . ALA A 1 96 ? 8.452 -11.222 -19.790 1.00 94.62 96 ALA A C 1
ATOM 715 O O . ALA A 1 96 ? 9.088 -10.309 -20.312 1.00 94.62 96 ALA A O 1
ATOM 716 N N . SER A 1 97 ? 8.706 -12.503 -20.063 1.00 96.25 97 SER A N 1
ATOM 717 C CA . SER A 1 97 ? 9.735 -12.949 -21.007 1.00 96.25 97 SER A CA 1
ATOM 718 C C . SER A 1 97 ? 9.285 -12.929 -22.471 1.00 96.25 97 SER A C 1
ATOM 720 O O . SER A 1 97 ? 10.129 -13.067 -23.354 1.00 96.25 97 SER A O 1
ATOM 722 N N . ALA A 1 98 ? 7.994 -12.732 -22.763 1.00 97.25 98 ALA A N 1
ATOM 723 C CA . ALA A 1 98 ? 7.448 -12.867 -24.116 1.00 97.25 98 ALA A CA 1
ATOM 724 C C . ALA A 1 98 ? 8.129 -11.944 -25.141 1.00 97.25 98 ALA A C 1
ATOM 726 O O . ALA A 1 98 ? 8.476 -12.393 -26.230 1.00 97.25 98 ALA A O 1
ATOM 727 N N . ALA A 1 99 ? 8.384 -10.678 -24.790 1.00 97.81 99 ALA A N 1
ATOM 728 C CA . ALA A 1 99 ? 9.051 -9.729 -25.686 1.00 97.81 99 ALA A CA 1
ATOM 729 C C . ALA A 1 99 ? 10.514 -10.113 -25.970 1.00 97.81 99 ALA A C 1
ATOM 731 O O . ALA A 1 99 ? 10.966 -10.013 -27.109 1.00 97.81 99 ALA A O 1
ATOM 732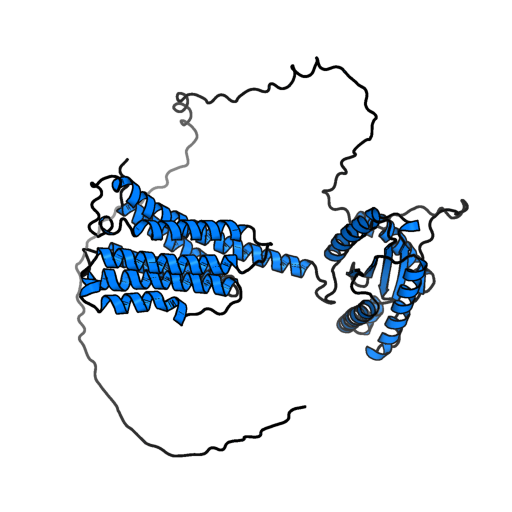 N N . ALA A 1 100 ? 11.243 -10.583 -24.953 1.00 97.94 100 ALA A N 1
ATOM 733 C CA . ALA A 1 100 ? 12.627 -11.032 -25.099 1.00 97.94 100 ALA A CA 1
ATOM 734 C C . ALA A 1 100 ? 12.716 -12.309 -25.955 1.00 97.94 100 ALA A C 1
ATOM 736 O O . ALA A 1 100 ? 13.554 -12.401 -26.848 1.00 97.94 100 ALA A O 1
ATOM 737 N N . LEU A 1 101 ? 11.808 -13.266 -25.740 1.00 98.12 101 LEU A N 1
ATOM 738 C CA . LEU A 1 101 ? 11.716 -14.488 -26.544 1.00 98.12 101 LEU A CA 1
ATOM 739 C C . LEU A 1 101 ? 11.324 -14.188 -27.995 1.00 98.12 101 LEU A C 1
ATOM 741 O O . LEU A 1 101 ? 11.923 -14.739 -28.917 1.00 98.12 101 LEU A O 1
ATOM 745 N N . LEU A 1 102 ? 10.367 -13.279 -28.204 1.00 98.19 102 LEU A N 1
ATOM 746 C CA . LEU A 1 102 ? 9.986 -12.815 -29.536 1.00 98.19 102 LEU A CA 1
ATOM 747 C C . LEU A 1 102 ? 11.172 -12.162 -30.252 1.00 98.19 102 LEU A C 1
ATOM 749 O O . LEU A 1 102 ? 11.406 -12.450 -31.421 1.00 98.19 102 LEU A O 1
ATOM 753 N N . TRP A 1 103 ? 11.955 -11.333 -29.557 1.00 98.38 103 TRP A N 1
ATOM 754 C CA . TRP A 1 103 ? 13.161 -10.728 -30.121 1.00 98.38 103 TRP A CA 1
ATOM 755 C C . TRP A 1 103 ? 14.182 -11.777 -30.574 1.00 98.38 103 TRP A C 1
ATOM 757 O O . TRP A 1 103 ? 14.649 -11.725 -31.712 1.00 98.38 103 TRP A O 1
ATOM 767 N N . ILE A 1 104 ? 14.481 -12.766 -29.721 1.00 98.00 104 ILE A N 1
ATOM 768 C CA . ILE A 1 104 ? 15.375 -13.880 -30.071 1.00 98.00 104 ILE A CA 1
ATOM 769 C C . ILE A 1 104 ? 14.860 -14.614 -31.311 1.00 98.00 104 ILE A C 1
ATOM 771 O O . ILE A 1 104 ? 15.648 -14.878 -32.220 1.00 98.00 104 ILE A O 1
ATOM 775 N N . ALA A 1 105 ? 13.564 -14.935 -31.349 1.00 97.94 105 ALA A N 1
ATOM 776 C CA . ALA A 1 105 ? 12.940 -15.657 -32.453 1.00 97.94 105 ALA A CA 1
ATOM 777 C C . ALA A 1 105 ? 13.025 -14.870 -33.769 1.00 97.94 105 ALA A C 1
ATOM 779 O O . ALA A 1 105 ? 13.443 -15.419 -34.787 1.00 97.94 105 ALA A O 1
ATOM 780 N N . LEU A 1 106 ? 12.714 -13.570 -33.745 1.00 97.81 106 LEU A N 1
ATOM 781 C CA . LEU A 1 106 ? 12.823 -12.700 -34.917 1.00 97.81 106 LEU A CA 1
ATOM 782 C C . LEU A 1 106 ? 14.268 -12.621 -35.425 1.00 97.81 106 LEU A C 1
ATOM 784 O O . LEU A 1 106 ? 14.500 -12.736 -36.628 1.00 97.81 106 LEU A O 1
ATOM 788 N N . CYS A 1 107 ? 15.252 -12.511 -34.526 1.00 96.88 107 CYS A N 1
ATOM 789 C CA . CYS A 1 107 ? 16.675 -12.500 -34.878 1.00 96.88 107 CYS A CA 1
ATOM 790 C C . CYS A 1 107 ? 17.200 -13.812 -35.488 1.00 96.88 107 CYS A C 1
ATOM 792 O O . CYS A 1 107 ? 18.318 -13.808 -36.004 1.00 96.88 107 CYS A O 1
ATOM 794 N N . GLN A 1 108 ? 16.435 -14.911 -35.459 1.00 96.44 108 GLN A N 1
ATOM 795 C CA . GLN A 1 108 ? 16.799 -16.127 -36.200 1.00 96.44 108 GLN A CA 1
ATOM 796 C C . GLN A 1 108 ? 16.526 -16.008 -37.701 1.00 96.44 108 GLN A C 1
ATOM 798 O O . GLN A 1 108 ? 17.067 -16.788 -38.476 1.00 96.44 108 GLN A O 1
ATOM 803 N N . THR A 1 109 ? 15.709 -15.039 -38.119 1.00 96.69 109 THR A N 1
ATOM 804 C CA . THR A 1 109 ? 15.403 -14.813 -39.533 1.00 96.69 109 THR A CA 1
ATOM 805 C C . THR A 1 109 ? 16.392 -13.825 -40.147 1.00 96.69 109 THR A C 1
ATOM 807 O O . THR A 1 109 ? 16.609 -12.735 -39.610 1.00 96.69 109 THR A O 1
ATOM 810 N N . ASP A 1 110 ? 16.961 -14.172 -41.302 1.00 94.69 110 ASP A N 1
ATOM 811 C CA . ASP A 1 110 ? 17.907 -13.294 -42.006 1.00 94.69 110 ASP A CA 1
ATOM 812 C C . ASP A 1 110 ? 17.249 -11.995 -42.478 1.00 94.69 110 ASP A C 1
ATOM 814 O O . ASP A 1 110 ? 17.882 -10.944 -42.467 1.00 94.69 110 ASP A O 1
ATOM 818 N N . PHE A 1 111 ? 15.952 -12.037 -42.801 1.00 96.19 111 PHE A N 1
ATOM 819 C CA . PHE A 1 111 ? 15.161 -10.852 -43.134 1.00 96.19 111 PHE A CA 1
ATOM 820 C C . PHE A 1 111 ? 15.194 -9.805 -42.009 1.00 96.19 111 PHE A C 1
ATOM 822 O O . PHE A 1 111 ? 15.548 -8.649 -42.232 1.00 96.19 111 PHE A O 1
ATOM 829 N N . PHE A 1 112 ? 14.874 -10.209 -40.776 1.00 97.31 112 PHE A N 1
ATOM 830 C CA . PHE A 1 112 ? 14.844 -9.288 -39.642 1.00 97.31 112 PHE A CA 1
ATOM 831 C C . PHE A 1 112 ? 16.249 -8.920 -39.152 1.00 97.31 112 PHE A C 1
ATOM 833 O O . PHE A 1 112 ? 16.522 -7.767 -38.809 1.00 97.31 112 PHE A O 1
ATOM 840 N N . TYR A 1 113 ? 17.164 -9.893 -39.111 1.00 95.06 113 TYR A N 1
ATOM 841 C CA . TYR A 1 113 ? 18.537 -9.645 -38.680 1.00 95.06 113 TYR A CA 1
ATOM 842 C C . TYR A 1 113 ? 19.333 -8.807 -39.700 1.00 95.06 113 TYR A C 1
ATOM 844 O O . TYR A 1 113 ? 20.244 -8.073 -39.313 1.00 95.06 113 TYR A O 1
ATOM 852 N N . GLY A 1 114 ? 18.972 -8.836 -40.983 1.00 94.19 114 GLY A N 1
ATOM 853 C CA . GLY A 1 114 ? 19.567 -7.995 -42.022 1.00 94.19 114 GLY A CA 1
ATOM 854 C C . GLY A 1 114 ? 19.148 -6.524 -41.932 1.00 94.19 114 GLY A C 1
ATOM 855 O O . GLY A 1 114 ? 19.980 -5.640 -42.124 1.00 94.19 114 GLY A O 1
ATOM 856 N N . ASP A 1 115 ? 17.899 -6.234 -41.555 1.00 95.81 115 ASP A N 1
ATOM 857 C CA . ASP A 1 115 ? 17.357 -4.868 -41.551 1.00 95.81 115 ASP A CA 1
ATOM 858 C C . ASP A 1 115 ? 17.511 -4.162 -40.189 1.00 95.81 115 ASP A C 1
ATOM 860 O O . ASP A 1 115 ? 16.780 -4.407 -39.224 1.00 95.81 115 ASP A O 1
ATOM 864 N N . ALA A 1 116 ? 18.479 -3.246 -40.098 1.00 93.38 116 ALA A N 1
ATOM 865 C CA . ALA A 1 116 ? 18.748 -2.499 -38.870 1.00 93.38 116 ALA A CA 1
ATOM 866 C C . ALA A 1 116 ? 17.651 -1.490 -38.501 1.00 93.38 116 ALA A C 1
ATOM 868 O O . ALA A 1 116 ? 17.418 -1.256 -37.313 1.00 93.38 116 ALA A O 1
ATOM 869 N N . VAL A 1 117 ? 16.956 -0.925 -39.490 1.00 95.44 117 VAL A N 1
ATOM 870 C CA . VAL A 1 117 ? 15.869 0.036 -39.266 1.00 95.44 117 VAL A CA 1
ATOM 871 C C . VAL A 1 117 ? 14.667 -0.688 -38.674 1.00 95.44 117 VAL A C 1
ATOM 873 O O . VAL A 1 117 ? 14.096 -0.243 -37.674 1.00 95.44 117 VAL A O 1
ATOM 876 N N . LEU A 1 118 ? 14.319 -1.848 -39.239 1.00 96.44 118 LEU A N 1
ATOM 877 C CA . LEU A 1 118 ? 13.248 -2.697 -38.727 1.00 96.44 118 LEU A CA 1
ATOM 878 C C . LEU A 1 118 ? 13.521 -3.139 -37.285 1.00 96.44 118 LEU A C 1
ATOM 880 O O . LEU A 1 118 ? 12.616 -3.075 -36.451 1.00 96.44 118 LEU A O 1
ATOM 884 N N . ARG A 1 119 ? 14.769 -3.495 -36.952 1.00 96.62 119 ARG A N 1
ATOM 885 C CA . ARG A 1 119 ? 15.165 -3.820 -35.571 1.00 96.62 119 ARG A CA 1
ATOM 886 C C . ARG A 1 119 ? 14.911 -2.671 -34.600 1.00 96.62 119 ARG A C 1
ATOM 888 O O . ARG A 1 119 ? 14.321 -2.896 -33.546 1.00 96.62 119 ARG A O 1
ATOM 895 N N . VAL A 1 120 ? 15.306 -1.443 -34.948 1.00 95.31 120 VAL A N 1
ATOM 896 C CA . VAL A 1 120 ? 15.065 -0.261 -34.098 1.00 95.31 120 VAL A CA 1
ATOM 897 C C . VAL A 1 120 ? 13.565 -0.018 -33.905 1.00 95.31 120 VAL A C 1
ATOM 899 O O . VAL A 1 120 ? 13.133 0.255 -32.781 1.00 95.31 120 VAL A O 1
ATOM 902 N N . ARG A 1 121 ? 12.755 -0.159 -34.964 1.00 97.44 121 ARG A N 1
ATOM 903 C CA . ARG A 1 121 ? 11.290 -0.007 -34.888 1.00 97.44 121 ARG A CA 1
ATOM 904 C C . ARG A 1 121 ? 10.655 -1.060 -33.983 1.00 97.44 121 ARG A C 1
ATOM 906 O O . ARG A 1 121 ? 9.930 -0.698 -33.061 1.00 97.44 121 ARG A O 1
ATOM 913 N N . VAL A 1 122 ? 10.959 -2.340 -34.200 1.00 98.12 122 VAL A N 1
ATOM 914 C CA . VAL A 1 122 ? 10.397 -3.441 -33.403 1.00 98.12 122 VAL A CA 1
ATOM 915 C C . VAL A 1 122 ? 10.816 -3.333 -31.940 1.00 98.12 122 VAL A C 1
ATOM 917 O O . VAL A 1 122 ? 9.963 -3.435 -31.063 1.00 98.12 122 VAL A O 1
ATOM 920 N N . PHE A 1 123 ? 12.089 -3.040 -31.659 1.00 97.56 123 PHE A N 1
ATOM 921 C CA . PHE A 1 123 ? 12.552 -2.831 -30.286 1.00 97.56 123 PHE A CA 1
ATOM 922 C C . PHE A 1 123 ? 11.778 -1.702 -29.595 1.00 97.56 123 PHE A C 1
ATOM 924 O O . PHE A 1 123 ? 11.327 -1.858 -28.462 1.00 97.56 123 PHE A O 1
ATOM 931 N N . SER A 1 124 ? 11.576 -0.584 -30.298 1.00 97.06 124 SER A N 1
ATOM 932 C CA . SER A 1 124 ? 10.850 0.577 -29.774 1.00 97.06 124 SER A CA 1
ATOM 933 C C . SER A 1 124 ? 9.386 0.249 -29.462 1.00 97.06 124 SER A C 1
ATOM 935 O O . SER A 1 124 ? 8.887 0.642 -28.409 1.00 97.06 124 SER A O 1
ATOM 937 N N . VAL A 1 125 ? 8.714 -0.527 -30.321 1.00 98.31 125 VAL A N 1
ATOM 938 C CA . VAL A 1 125 ? 7.335 -0.994 -30.087 1.00 98.31 125 VAL A CA 1
ATOM 939 C C . VAL A 1 125 ? 7.257 -1.908 -28.864 1.00 98.31 125 VAL A C 1
ATOM 941 O O . VAL A 1 125 ? 6.423 -1.681 -27.988 1.00 98.31 125 VAL A O 1
ATOM 944 N N . LEU A 1 126 ? 8.132 -2.915 -28.772 1.00 98.31 126 LEU A N 1
ATOM 945 C CA . LEU A 1 126 ? 8.130 -3.866 -27.655 1.00 98.31 126 LEU A CA 1
ATOM 946 C C . LEU A 1 126 ? 8.408 -3.174 -26.317 1.00 98.31 126 LEU A C 1
ATOM 948 O O . LEU A 1 126 ? 7.732 -3.442 -25.324 1.00 98.31 126 LEU A O 1
ATOM 952 N N . ASN A 1 127 ? 9.370 -2.252 -26.297 1.00 97.69 127 ASN A N 1
ATOM 953 C CA . ASN A 1 127 ? 9.738 -1.524 -25.091 1.00 97.69 127 ASN A CA 1
ATOM 954 C C . ASN A 1 127 ? 8.638 -0.535 -24.656 1.00 97.69 127 ASN A C 1
ATOM 956 O O . ASN A 1 127 ? 8.263 -0.489 -23.482 1.00 97.69 127 ASN A O 1
ATOM 960 N N . CYS A 1 128 ? 8.033 0.180 -25.611 1.00 98.00 128 CYS A N 1
ATOM 961 C CA . CYS A 1 128 ? 6.860 1.019 -25.359 1.00 98.00 128 CYS A CA 1
ATOM 962 C C . CYS A 1 128 ? 5.707 0.201 -24.752 1.00 98.00 128 CYS A C 1
ATOM 964 O O . CYS A 1 128 ? 5.163 0.581 -23.716 1.00 98.00 128 CYS A O 1
ATOM 966 N N . ALA A 1 129 ? 5.390 -0.964 -25.327 1.00 98.25 129 ALA A N 1
ATOM 967 C CA . ALA A 1 129 ? 4.334 -1.836 -24.821 1.00 98.25 129 ALA A CA 1
ATOM 968 C C . ALA A 1 129 ? 4.597 -2.297 -23.376 1.00 98.25 129 ALA A C 1
ATOM 970 O O . ALA A 1 129 ? 3.713 -2.172 -22.529 1.00 98.25 129 ALA A O 1
ATOM 971 N N . LEU A 1 130 ? 5.810 -2.769 -23.064 1.00 98.00 130 LEU A N 1
ATOM 972 C CA . LEU A 1 130 ? 6.180 -3.157 -21.696 1.00 98.00 130 LEU A CA 1
ATOM 973 C C . LEU A 1 130 ? 6.101 -1.975 -20.722 1.00 98.00 130 LEU A C 1
ATOM 975 O O . LEU A 1 130 ? 5.556 -2.115 -19.631 1.00 98.00 130 LEU A O 1
ATOM 979 N N . THR A 1 131 ? 6.579 -0.798 -21.126 1.00 98.19 131 THR A N 1
ATOM 980 C CA . THR A 1 131 ? 6.522 0.417 -20.298 1.00 98.19 131 THR A CA 1
ATOM 981 C C . THR A 1 131 ? 5.077 0.816 -19.984 1.00 98.19 131 THR A C 1
ATOM 983 O O . THR A 1 131 ? 4.743 1.115 -18.836 1.00 98.19 131 THR A O 1
ATOM 986 N N . LEU A 1 132 ? 4.184 0.755 -20.975 1.00 97.94 132 LEU A N 1
ATOM 987 C CA . LEU A 1 132 ? 2.758 1.028 -20.781 1.00 97.94 132 LEU A CA 1
ATOM 988 C C . LEU A 1 132 ? 2.070 -0.036 -19.918 1.00 97.94 132 LEU A C 1
ATOM 990 O O . LEU A 1 132 ? 1.152 0.296 -19.170 1.00 97.94 132 LEU A O 1
ATOM 994 N N . LEU A 1 133 ? 2.517 -1.295 -19.964 1.00 97.00 133 LEU A N 1
ATOM 995 C CA . LEU A 1 133 ? 2.042 -2.328 -19.041 1.00 97.00 133 LEU A CA 1
ATOM 996 C C . LEU A 1 133 ? 2.431 -2.010 -17.592 1.00 97.00 133 LEU A C 1
ATOM 998 O O . LEU A 1 133 ? 1.580 -2.137 -16.715 1.00 97.00 133 LEU A O 1
ATOM 1002 N N . ILE A 1 134 ? 3.656 -1.534 -17.338 1.00 97.25 134 ILE A N 1
ATOM 1003 C CA . ILE A 1 134 ? 4.080 -1.059 -16.006 1.00 97.25 134 ILE A CA 1
ATOM 1004 C C . ILE A 1 134 ? 3.174 0.094 -15.547 1.00 97.25 134 ILE A C 1
ATOM 1006 O O . ILE A 1 134 ? 2.606 0.033 -14.457 1.00 97.25 134 ILE A O 1
ATOM 1010 N N . ALA A 1 135 ? 2.973 1.109 -16.396 1.00 96.62 135 ALA A N 1
ATOM 1011 C CA . ALA A 1 135 ? 2.111 2.252 -16.080 1.00 96.62 135 ALA A CA 1
ATOM 1012 C C . ALA A 1 135 ? 0.661 1.828 -15.792 1.00 96.62 135 ALA A C 1
ATOM 1014 O O . ALA A 1 135 ? 0.023 2.340 -14.872 1.00 96.62 135 ALA A O 1
ATOM 1015 N N . ARG A 1 136 ? 0.143 0.854 -16.550 1.00 95.44 136 ARG A N 1
ATOM 1016 C CA . ARG A 1 136 ? -1.201 0.298 -16.372 1.00 95.44 136 ARG A CA 1
ATOM 1017 C C . ARG A 1 136 ? -1.372 -0.384 -15.013 1.00 95.44 136 ARG A C 1
ATOM 1019 O O . ARG A 1 136 ? -2.452 -0.256 -14.437 1.00 95.44 136 ARG A O 1
ATOM 1026 N N . GLU A 1 137 ? -0.368 -1.110 -14.514 1.00 94.38 137 GLU A N 1
ATOM 1027 C CA . GLU A 1 137 ? -0.448 -1.739 -13.185 1.00 94.38 137 GLU A CA 1
ATOM 1028 C C . GLU A 1 137 ? -0.628 -0.673 -12.094 1.00 94.38 137 GLU A C 1
ATOM 1030 O O . GLU A 1 137 ? -1.566 -0.774 -11.304 1.00 94.38 137 GLU A O 1
ATOM 1035 N N . TYR A 1 138 ? 0.167 0.403 -12.130 1.00 92.62 138 TYR A N 1
ATOM 1036 C CA . TYR A 1 138 ? 0.037 1.513 -11.179 1.00 92.62 138 TYR A CA 1
ATOM 1037 C C . TYR A 1 138 ? -1.252 2.328 -11.359 1.00 92.62 138 TYR A C 1
ATOM 1039 O O . TYR A 1 138 ? -1.776 2.858 -10.385 1.00 92.62 138 TYR A O 1
ATOM 1047 N N . TRP A 1 139 ? -1.798 2.425 -12.575 1.00 90.81 139 TRP A N 1
ATOM 1048 C CA 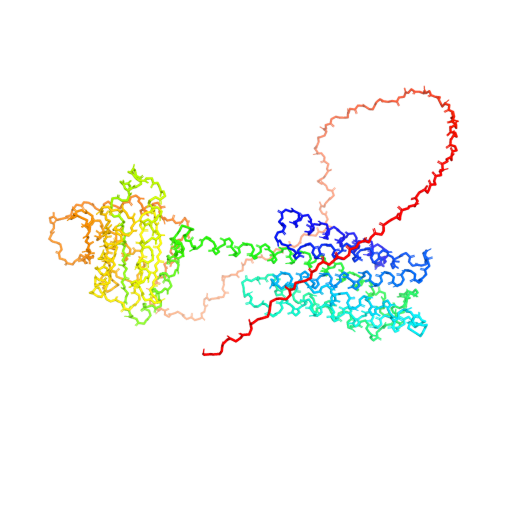. TRP A 1 139 ? -3.051 3.148 -12.825 1.00 90.81 139 TRP A CA 1
ATOM 1049 C C . TRP A 1 139 ? -4.294 2.432 -12.275 1.00 90.81 139 TRP A C 1
ATOM 1051 O O . TRP A 1 139 ? -5.212 3.072 -11.761 1.00 90.81 139 TRP A O 1
ATOM 1061 N N . HIS A 1 140 ? -4.365 1.103 -12.420 1.00 81.06 140 HIS A N 1
ATOM 1062 C CA . HIS A 1 140 ? -5.553 0.327 -12.028 1.00 81.06 140 HIS A CA 1
ATOM 1063 C C . HIS A 1 140 ? -5.665 0.098 -10.523 1.00 81.06 140 HIS A C 1
ATOM 1065 O O . HIS A 1 140 ? -6.765 -0.124 -10.019 1.00 81.06 140 HIS A O 1
ATOM 1071 N N . ALA A 1 141 ? -4.556 0.150 -9.796 1.00 67.69 141 ALA A N 1
ATOM 1072 C CA . ALA A 1 141 ? -4.567 0.015 -8.353 1.00 67.69 141 ALA A CA 1
ATOM 1073 C C . ALA A 1 141 ? -4.850 1.369 -7.692 1.00 67.69 141 ALA A C 1
ATOM 1075 O O . ALA A 1 141 ? -3.959 2.181 -7.466 1.00 67.69 141 ALA A O 1
ATOM 1076 N N . ARG A 1 142 ? -6.123 1.643 -7.405 1.00 58.31 142 ARG A N 1
ATOM 1077 C CA . ARG A 1 142 ? -6.571 2.913 -6.815 1.00 58.31 142 ARG A CA 1
ATOM 1078 C C . ARG A 1 142 ? -6.566 2.905 -5.284 1.00 58.31 142 ARG A C 1
ATOM 1080 O O . ARG A 1 142 ? -7.585 3.198 -4.659 1.00 58.31 142 ARG A O 1
ATOM 1087 N N . ASP A 1 143 ? -5.404 2.668 -4.683 1.00 61.00 143 ASP A N 1
ATOM 1088 C CA . ASP A 1 143 ? -5.175 3.205 -3.336 1.00 61.00 143 ASP A CA 1
ATOM 1089 C C . ASP A 1 143 ? -4.843 4.691 -3.504 1.00 61.00 143 ASP A C 1
ATOM 1091 O O . ASP A 1 143 ? -3.735 5.047 -3.905 1.00 61.00 143 ASP A O 1
ATOM 1095 N N . HIS A 1 144 ? -5.818 5.568 -3.255 1.00 58.91 144 HIS A N 1
ATOM 1096 C CA . HIS A 1 144 ? -5.679 7.026 -3.413 1.00 58.91 144 HIS A CA 1
ATOM 1097 C C . HIS A 1 144 ? -4.748 7.662 -2.357 1.00 58.91 144 HIS A C 1
ATOM 1099 O O . HIS A 1 144 ? -4.631 8.880 -2.289 1.00 58.91 144 HIS A O 1
ATOM 1105 N N . GLU A 1 145 ? -4.103 6.845 -1.522 1.00 73.69 145 GLU A N 1
ATOM 1106 C CA . GLU A 1 145 ? -3.294 7.276 -0.380 1.00 73.69 145 GLU A CA 1
ATOM 1107 C C . GLU A 1 145 ? -1.799 7.448 -0.725 1.00 73.69 145 GLU A C 1
ATOM 1109 O O . GLU A 1 145 ? -1.059 8.004 0.082 1.00 73.69 145 GLU A O 1
ATOM 1114 N N . LEU A 1 146 ? -1.350 7.003 -1.910 1.00 87.94 146 LEU A N 1
ATOM 1115 C CA . LEU A 1 146 ? 0.056 7.075 -2.339 1.00 87.94 146 LEU A CA 1
ATOM 1116 C C . LEU A 1 146 ? 0.318 8.318 -3.204 1.00 87.94 146 LEU A C 1
ATOM 1118 O O . LEU A 1 146 ? -0.126 8.392 -4.353 1.00 87.94 146 LEU A O 1
ATOM 1122 N N . VAL A 1 147 ? 1.082 9.274 -2.675 1.00 89.50 147 VAL A N 1
ATOM 1123 C CA . VAL A 1 147 ? 1.410 10.550 -3.337 1.00 89.50 147 VAL A CA 1
ATOM 1124 C C . VAL A 1 147 ? 2.399 10.325 -4.483 1.00 89.50 147 VAL A C 1
ATOM 1126 O O . VAL A 1 147 ? 2.238 10.887 -5.568 1.00 89.50 147 VAL A O 1
ATOM 1129 N N . SER A 1 148 ? 3.383 9.442 -4.288 1.00 93.31 148 SER A N 1
ATOM 1130 C CA . SER A 1 148 ? 4.447 9.178 -5.272 1.00 93.31 148 SER A CA 1
ATOM 1131 C C . SER A 1 148 ? 3.981 8.414 -6.522 1.00 93.31 148 SER A C 1
ATOM 1133 O O . SER A 1 148 ? 4.674 8.399 -7.543 1.00 93.31 148 SER A O 1
ATOM 1135 N N . ARG A 1 149 ? 2.789 7.803 -6.491 1.00 93.00 149 ARG A N 1
ATOM 1136 C CA . ARG A 1 149 ? 2.263 6.985 -7.598 1.00 93.00 149 ARG A CA 1
ATOM 1137 C C . ARG A 1 149 ? 1.959 7.806 -8.855 1.00 93.00 149 ARG A C 1
ATOM 1139 O O . ARG A 1 149 ? 2.275 7.370 -9.961 1.00 93.00 149 ARG A O 1
ATOM 1146 N N . GLY A 1 150 ? 1.367 8.993 -8.704 1.00 93.00 150 GLY A N 1
ATOM 1147 C CA . GLY A 1 150 ? 1.027 9.874 -9.831 1.00 93.00 150 GLY A CA 1
ATOM 1148 C C . GLY A 1 150 ? 2.252 10.260 -10.673 1.00 93.00 150 GLY A C 1
ATOM 1149 O O . GLY A 1 150 ? 2.278 9.959 -11.870 1.00 93.00 150 GLY A O 1
ATOM 1150 N N . PRO A 1 151 ? 3.301 10.846 -10.064 1.00 96.00 151 PRO A N 1
ATOM 1151 C CA . PRO A 1 151 ? 4.558 11.146 -10.749 1.00 96.00 151 PRO A CA 1
ATOM 1152 C C . PRO A 1 151 ? 5.208 9.929 -11.426 1.00 96.00 151 PRO A C 1
ATOM 1154 O O . PRO A 1 151 ? 5.710 10.058 -12.541 1.00 96.00 151 PRO A O 1
ATOM 1157 N N . ALA A 1 152 ? 5.153 8.739 -10.812 1.00 95.94 152 ALA A N 1
ATOM 1158 C CA . ALA A 1 152 ? 5.691 7.513 -11.413 1.00 95.94 152 ALA A CA 1
ATOM 1159 C C . ALA A 1 152 ? 4.975 7.141 -12.719 1.00 95.94 152 ALA A C 1
ATOM 1161 O O . ALA A 1 152 ? 5.621 6.815 -13.715 1.00 95.94 152 ALA A O 1
ATOM 1162 N N . ILE A 1 153 ? 3.643 7.237 -12.744 1.00 96.00 153 ILE A N 1
ATOM 1163 C CA . ILE A 1 153 ? 2.846 6.986 -13.951 1.00 96.00 153 ILE A CA 1
ATOM 1164 C C . ILE A 1 153 ? 3.186 8.002 -15.044 1.00 96.00 153 ILE A C 1
ATOM 1166 O O . ILE A 1 153 ? 3.397 7.612 -16.191 1.00 96.00 153 ILE A O 1
ATOM 1170 N N . VAL A 1 154 ? 3.282 9.290 -14.699 1.00 96.38 154 VAL A N 1
ATOM 1171 C CA . VAL A 1 154 ? 3.653 10.345 -15.657 1.00 96.38 154 VAL A CA 1
ATOM 1172 C C . VAL A 1 154 ? 5.027 10.063 -16.261 1.00 96.38 154 VAL A C 1
ATOM 1174 O O . VAL A 1 154 ? 5.173 10.089 -17.483 1.00 96.38 154 VAL A O 1
ATOM 1177 N N . LEU A 1 155 ? 6.016 9.724 -15.431 1.00 97.38 155 LEU A N 1
ATOM 1178 C CA . LEU A 1 155 ? 7.368 9.418 -15.890 1.00 97.38 155 LEU A CA 1
ATOM 1179 C C . LEU A 1 155 ? 7.402 8.196 -16.823 1.00 97.38 155 LEU A C 1
ATOM 1181 O O . LEU A 1 155 ? 8.107 8.217 -17.831 1.00 97.38 155 LEU A O 1
ATOM 1185 N N . LEU A 1 156 ? 6.616 7.154 -16.534 1.00 97.69 156 LEU A N 1
ATOM 1186 C CA . LEU A 1 156 ? 6.476 5.983 -17.406 1.00 97.69 156 LEU A CA 1
ATOM 1187 C C . LEU A 1 156 ? 5.806 6.329 -18.746 1.00 97.69 156 LEU A C 1
ATOM 1189 O O . LEU A 1 156 ? 6.237 5.835 -19.785 1.00 97.69 156 LEU A O 1
ATOM 1193 N N . ILE A 1 157 ? 4.783 7.189 -18.749 1.00 97.75 157 ILE A N 1
ATOM 1194 C CA . ILE A 1 157 ? 4.108 7.633 -19.980 1.00 97.75 157 ILE A CA 1
ATOM 1195 C C . ILE A 1 157 ? 5.057 8.457 -20.853 1.00 97.75 157 ILE A C 1
ATOM 1197 O O . ILE A 1 157 ? 5.153 8.204 -22.054 1.00 97.75 157 ILE A O 1
ATOM 1201 N N . VAL A 1 158 ? 5.790 9.406 -20.261 1.00 96.62 158 VAL A N 1
ATOM 1202 C CA . VAL A 1 158 ? 6.803 10.201 -20.974 1.00 96.62 158 VAL A CA 1
ATOM 1203 C C . VAL A 1 158 ? 7.859 9.284 -21.587 1.00 96.62 158 VAL A C 1
ATOM 1205 O O . VAL A 1 158 ? 8.203 9.419 -22.759 1.00 96.62 158 VAL A O 1
ATOM 1208 N N . HIS A 1 159 ? 8.321 8.293 -20.829 1.00 97.25 159 HIS A N 1
ATOM 1209 C CA . HIS A 1 159 ? 9.306 7.323 -21.293 1.00 97.25 159 HIS A CA 1
ATOM 1210 C C . HIS A 1 159 ? 8.801 6.447 -22.449 1.00 97.25 159 HIS A C 1
ATOM 1212 O O . HIS A 1 159 ? 9.497 6.257 -23.447 1.00 97.25 159 HIS A O 1
ATOM 1218 N N . ALA A 1 160 ? 7.554 5.976 -22.374 1.00 97.50 160 ALA A N 1
ATOM 1219 C CA . ALA A 1 160 ? 6.908 5.260 -23.473 1.00 97.50 160 ALA A CA 1
ATOM 1220 C C . ALA A 1 160 ? 6.769 6.142 -24.729 1.00 97.50 160 ALA A C 1
ATOM 1222 O O . ALA A 1 160 ? 7.016 5.677 -25.845 1.00 97.50 160 ALA A O 1
ATOM 1223 N N . ALA A 1 161 ? 6.435 7.427 -24.559 1.00 96.19 161 ALA A N 1
ATOM 1224 C CA . ALA A 1 161 ? 6.335 8.385 -25.656 1.00 96.19 161 ALA A CA 1
ATOM 1225 C C . ALA A 1 161 ? 7.686 8.615 -26.354 1.00 96.19 161 ALA A C 1
ATOM 1227 O O . ALA A 1 161 ? 7.723 8.716 -27.579 1.00 96.19 161 ALA A O 1
ATOM 1228 N N . ILE A 1 162 ? 8.800 8.617 -25.613 1.00 93.31 162 ILE A N 1
ATOM 1229 C CA . ILE A 1 162 ? 10.151 8.702 -26.190 1.00 93.31 162 ILE A CA 1
ATOM 1230 C C . ILE A 1 162 ? 10.435 7.486 -27.082 1.00 93.31 162 ILE A C 1
ATOM 1232 O O . ILE A 1 162 ? 10.918 7.651 -28.202 1.00 93.31 162 ILE A O 1
ATOM 1236 N N . PHE A 1 163 ? 10.093 6.267 -26.647 1.00 94.06 163 PHE A N 1
ATOM 1237 C CA . PHE A 1 163 ? 10.227 5.083 -27.505 1.00 94.06 163 PHE A CA 1
ATOM 1238 C C . PHE A 1 163 ? 9.317 5.139 -28.731 1.00 94.06 163 PHE A C 1
ATOM 1240 O O . PHE A 1 163 ? 9.752 4.784 -29.824 1.00 94.06 163 PHE A O 1
ATOM 1247 N N . LEU A 1 164 ? 8.090 5.635 -28.589 1.00 94.62 164 LEU A N 1
ATOM 1248 C CA . LEU A 1 164 ? 7.193 5.819 -29.728 1.00 94.62 164 LEU A CA 1
ATOM 1249 C C . LEU A 1 164 ? 7.766 6.825 -30.740 1.00 94.62 164 LEU A C 1
ATOM 1251 O O . LEU A 1 164 ? 7.757 6.566 -31.944 1.00 94.62 164 LEU A O 1
ATOM 1255 N N . LEU A 1 165 ? 8.344 7.928 -30.252 1.00 92.12 165 LEU A N 1
ATOM 1256 C CA . LEU A 1 165 ? 8.977 8.956 -31.077 1.00 92.12 165 LEU A CA 1
ATOM 1257 C C . LEU A 1 165 ? 10.182 8.418 -31.860 1.00 92.12 165 LEU A C 1
ATOM 1259 O O . LEU A 1 165 ? 10.456 8.909 -32.948 1.00 92.12 165 LEU A O 1
ATOM 1263 N N . ARG A 1 166 ? 10.876 7.379 -31.376 1.00 90.44 166 ARG A N 1
ATOM 1264 C CA . ARG A 1 166 ? 12.006 6.761 -32.099 1.00 90.44 166 ARG A CA 1
ATOM 1265 C C . ARG A 1 166 ? 11.603 6.073 -33.406 1.00 90.44 166 ARG A C 1
ATOM 1267 O O . ARG A 1 166 ? 12.443 5.952 -34.291 1.00 90.44 166 ARG A O 1
ATOM 1274 N N . ILE A 1 167 ? 10.356 5.618 -33.548 1.00 93.44 167 ILE A N 1
ATOM 1275 C CA . ILE A 1 167 ? 9.892 4.816 -34.697 1.00 93.44 167 ILE A CA 1
ATOM 1276 C C . ILE A 1 167 ? 10.027 5.552 -36.045 1.00 93.44 167 ILE A C 1
ATOM 1278 O O . ILE A 1 167 ? 10.634 4.979 -36.959 1.00 93.44 167 ILE A O 1
ATOM 1282 N N . PRO A 1 168 ? 9.503 6.786 -36.216 1.00 92.31 168 PRO A N 1
ATOM 1283 C CA . PRO A 1 168 ? 9.637 7.518 -37.477 1.00 92.31 168 PRO A CA 1
ATOM 1284 C C . PRO A 1 168 ? 11.083 7.914 -37.807 1.00 92.31 168 PRO A C 1
ATOM 1286 O O . PRO A 1 168 ? 11.385 8.098 -38.978 1.00 92.31 168 PRO A O 1
ATOM 1289 N N . PHE A 1 169 ? 11.971 8.002 -36.810 1.00 90.12 169 PHE A N 1
ATOM 1290 C CA . PHE A 1 169 ? 13.387 8.363 -36.983 1.00 90.12 169 PHE A CA 1
ATOM 1291 C C . PHE A 1 169 ? 14.334 7.155 -36.930 1.00 90.12 169 PHE A C 1
ATOM 1293 O O . PHE A 1 169 ? 15.538 7.314 -36.729 1.00 90.12 169 PHE A O 1
ATOM 1300 N N . ALA A 1 170 ? 13.807 5.934 -37.051 1.00 90.38 170 ALA A N 1
ATOM 1301 C CA . ALA A 1 170 ? 14.587 4.713 -36.872 1.00 90.38 170 ALA A CA 1
ATOM 1302 C C . ALA A 1 170 ? 15.760 4.588 -37.860 1.00 90.38 170 ALA A C 1
ATOM 1304 O O . ALA A 1 170 ? 16.807 4.067 -37.489 1.00 90.38 170 ALA A O 1
ATOM 1305 N N . ASP A 1 171 ? 15.603 5.105 -39.079 1.00 88.00 171 ASP A N 1
ATOM 1306 C CA . ASP A 1 171 ? 16.631 5.193 -40.123 1.00 88.00 171 ASP A CA 1
ATOM 1307 C C . ASP A 1 171 ? 17.863 5.993 -39.677 1.00 88.00 171 ASP A C 1
ATOM 1309 O O . ASP A 1 171 ? 18.989 5.663 -40.043 1.00 88.00 171 ASP A O 1
ATOM 1313 N N . ARG A 1 172 ? 17.658 6.994 -38.817 1.00 86.44 172 ARG A N 1
ATOM 1314 C CA . ARG A 1 172 ? 18.704 7.883 -38.290 1.00 86.44 172 ARG A CA 1
ATOM 1315 C C . ARG A 1 172 ? 19.358 7.378 -37.004 1.00 86.44 172 ARG A C 1
ATOM 1317 O O . ARG A 1 172 ? 20.347 7.947 -36.551 1.00 86.44 172 ARG A O 1
ATOM 1324 N N . LEU A 1 173 ? 18.802 6.332 -36.393 1.00 85.00 173 LEU A N 1
ATOM 1325 C CA . LEU A 1 173 ? 19.239 5.780 -35.104 1.00 85.00 173 LEU A CA 1
ATOM 1326 C C . LEU A 1 173 ? 19.998 4.448 -35.248 1.00 85.00 173 LEU A C 1
ATOM 1328 O O . LEU A 1 173 ? 20.229 3.752 -34.258 1.00 85.00 173 LEU A O 1
ATOM 1332 N N . VAL A 1 174 ? 20.379 4.077 -36.472 1.00 84.25 174 VAL A N 1
ATOM 1333 C CA . VAL A 1 174 ? 21.187 2.886 -36.757 1.00 84.25 174 VAL A CA 1
ATOM 1334 C C . VAL A 1 174 ? 22.671 3.189 -36.531 1.00 84.25 174 VAL A C 1
ATOM 1336 O O . VAL A 1 174 ? 23.169 4.234 -36.933 1.00 84.25 174 VAL A O 1
ATOM 1339 N N . PHE A 1 175 ? 23.394 2.266 -35.892 1.00 77.19 175 PHE A N 1
ATOM 1340 C CA . PHE A 1 175 ? 24.838 2.392 -35.671 1.00 77.19 175 PHE A CA 1
ATOM 1341 C C . PHE A 1 175 ? 25.646 2.115 -36.959 1.00 77.19 175 PHE A C 1
ATOM 1343 O O . PHE A 1 175 ? 25.332 1.134 -37.642 1.00 77.19 175 PHE A O 1
ATOM 1350 N N . PRO A 1 176 ? 26.720 2.881 -37.246 1.00 77.00 176 PRO A N 1
ATOM 1351 C CA . PRO A 1 176 ? 27.209 4.025 -36.470 1.00 77.00 176 PRO A CA 1
ATOM 1352 C C . PRO A 1 176 ? 26.288 5.244 -36.611 1.00 77.00 176 PRO A C 1
ATOM 1354 O O . PRO A 1 176 ? 25.918 5.631 -37.718 1.00 77.00 176 PRO A O 1
ATOM 1357 N N . ILE A 1 177 ? 25.925 5.845 -35.473 1.00 76.56 177 ILE A N 1
ATOM 1358 C CA . ILE A 1 177 ? 25.021 6.999 -35.431 1.00 76.56 177 ILE A CA 1
ATOM 1359 C C . ILE A 1 177 ? 25.783 8.223 -35.946 1.00 76.56 177 ILE A C 1
ATOM 1361 O O . ILE A 1 177 ? 26.790 8.626 -35.365 1.00 76.56 177 ILE A O 1
ATOM 1365 N N . ARG A 1 178 ? 25.290 8.819 -37.033 1.00 77.06 178 ARG A N 1
ATOM 1366 C CA . ARG A 1 178 ? 25.887 9.991 -37.686 1.00 77.06 178 ARG A CA 1
ATOM 1367 C C . ARG A 1 178 ? 25.314 11.280 -37.090 1.00 77.06 178 ARG A C 1
ATOM 1369 O O . ARG A 1 178 ? 24.218 11.705 -37.452 1.00 77.06 178 ARG A O 1
ATOM 1376 N N . LEU A 1 179 ? 26.020 11.863 -36.117 1.00 75.50 179 LEU A N 1
ATOM 1377 C CA . LEU A 1 179 ? 25.563 13.046 -35.360 1.00 75.50 179 LEU A CA 1
ATOM 1378 C C . LEU A 1 179 ? 25.593 14.357 -36.156 1.00 75.50 179 LEU A C 1
ATOM 1380 O O . LEU A 1 179 ? 24.986 15.338 -35.733 1.00 75.50 179 LEU A O 1
ATOM 1384 N N . ASP A 1 180 ? 26.290 14.370 -37.286 1.00 71.12 180 ASP A N 1
ATOM 1385 C CA . ASP A 1 180 ? 26.425 15.487 -38.220 1.00 71.12 180 ASP A CA 1
ATOM 1386 C C . ASP A 1 180 ? 25.163 15.727 -39.073 1.00 71.12 180 ASP A C 1
ATOM 1388 O O . ASP A 1 180 ? 25.049 16.752 -39.743 1.00 71.12 180 ASP A O 1
ATOM 1392 N N . GLN A 1 181 ? 24.181 14.820 -39.033 1.00 66.94 181 GLN A N 1
ATOM 1393 C CA . GLN A 1 181 ? 22.953 14.927 -39.823 1.00 66.94 181 GLN A CA 1
ATOM 1394 C C . GLN A 1 181 ? 21.814 15.635 -39.062 1.00 66.94 181 GLN A C 1
ATOM 1396 O O . GLN A 1 181 ? 21.169 15.064 -38.180 1.00 66.94 181 GLN A O 1
ATOM 1401 N N . GLY A 1 182 ? 21.490 16.870 -39.459 1.00 71.31 182 GLY A N 1
ATOM 1402 C CA . GLY A 1 182 ? 20.325 17.615 -38.955 1.00 71.31 182 GLY A CA 1
ATOM 1403 C C . GLY A 1 182 ? 20.354 17.861 -37.437 1.00 71.31 182 GLY A C 1
ATOM 1404 O O . GLY A 1 182 ? 21.404 18.108 -36.856 1.00 71.31 182 GLY A O 1
ATOM 1405 N N . ASN A 1 183 ? 19.198 17.770 -36.765 1.00 74.38 183 ASN A N 1
ATOM 1406 C CA . ASN A 1 183 ? 19.078 18.010 -35.313 1.00 74.38 183 ASN A CA 1
ATOM 1407 C C . ASN A 1 183 ? 19.517 16.812 -34.431 1.00 74.38 183 ASN A C 1
ATOM 1409 O O . ASN A 1 183 ? 19.273 16.810 -33.220 1.00 74.38 183 ASN A O 1
ATOM 1413 N N . LEU A 1 184 ? 20.147 15.774 -35.001 1.00 73.94 184 LEU A N 1
ATOM 1414 C CA . LEU A 1 184 ? 20.532 14.557 -34.266 1.00 73.94 184 LEU A CA 1
ATOM 1415 C C . LEU A 1 184 ? 21.610 14.805 -33.206 1.00 73.94 184 LEU A C 1
ATOM 1417 O O . LEU A 1 184 ? 21.586 14.147 -32.164 1.00 73.94 184 LEU A O 1
ATOM 1421 N N . GLY A 1 185 ? 22.492 15.786 -33.427 1.00 74.25 185 GLY A N 1
ATOM 1422 C CA . GLY A 1 185 ? 23.533 16.176 -32.473 1.00 74.25 185 GLY A CA 1
ATOM 1423 C C . GLY A 1 185 ? 23.000 16.624 -31.107 1.00 74.25 185 GLY A C 1
ATOM 1424 O O . GLY A 1 185 ? 23.726 16.546 -30.123 1.00 74.25 185 GLY A O 1
ATOM 1425 N N . VAL A 1 186 ? 21.727 17.031 -31.023 1.00 79.25 186 VAL A N 1
ATOM 1426 C CA . VAL A 1 186 ? 21.046 17.353 -29.756 1.00 79.25 186 VAL A CA 1
ATOM 1427 C C . VAL A 1 186 ? 20.096 16.229 -29.335 1.00 79.25 186 VAL A C 1
ATOM 1429 O O . VAL A 1 186 ? 20.063 15.856 -28.163 1.00 79.25 186 VAL A O 1
ATOM 1432 N N . ALA A 1 187 ? 19.348 15.650 -30.279 1.00 82.44 187 ALA A N 1
ATOM 1433 C CA . ALA A 1 187 ? 18.316 14.659 -29.978 1.00 82.44 187 ALA A CA 1
ATOM 1434 C C . ALA A 1 187 ? 18.870 13.347 -29.394 1.00 82.44 187 ALA A C 1
ATOM 1436 O O . ALA A 1 187 ? 18.260 12.775 -28.491 1.00 82.44 187 ALA A O 1
ATOM 1437 N N . VAL A 1 188 ? 20.024 12.868 -29.876 1.00 84.44 188 VAL A N 1
ATOM 1438 C CA . VAL A 1 188 ? 20.626 11.613 -29.392 1.00 84.44 188 VAL A CA 1
ATOM 1439 C C . VAL A 1 188 ? 21.163 11.762 -27.961 1.00 84.44 188 VAL A C 1
ATOM 1441 O O . VAL A 1 188 ? 20.748 10.967 -27.113 1.00 84.44 188 VAL A O 1
ATOM 1444 N N . PRO A 1 189 ? 21.990 12.780 -27.628 1.00 86.31 189 PRO A N 1
ATOM 1445 C CA . PRO A 1 189 ? 22.357 13.039 -26.237 1.00 86.31 189 PRO A CA 1
ATOM 1446 C C . PRO A 1 189 ? 21.141 13.252 -25.329 1.00 86.31 189 PRO A C 1
ATOM 1448 O O . PRO A 1 189 ? 21.078 12.663 -24.255 1.00 86.31 189 PRO A O 1
ATOM 1451 N N . ALA A 1 190 ? 20.137 14.024 -25.764 1.00 86.69 190 ALA A N 1
ATOM 1452 C CA . ALA A 1 190 ? 18.920 14.239 -24.978 1.00 86.69 190 ALA A CA 1
ATOM 1453 C C . ALA A 1 190 ? 18.168 12.925 -24.696 1.00 86.69 190 ALA A C 1
ATOM 1455 O O . ALA A 1 190 ? 17.701 12.704 -23.580 1.00 86.69 190 ALA A O 1
ATOM 1456 N N . GLY A 1 191 ? 18.105 12.017 -25.675 1.00 87.62 191 GLY A N 1
ATOM 1457 C CA . GLY A 1 191 ? 17.536 10.685 -25.496 1.00 87.62 191 GLY A CA 1
ATOM 1458 C C . GLY A 1 191 ? 18.303 9.852 -24.467 1.00 87.62 191 GLY A C 1
ATOM 1459 O O . GLY A 1 191 ? 17.681 9.274 -23.581 1.00 87.62 191 GLY A O 1
ATOM 1460 N N . ILE A 1 192 ? 19.637 9.828 -24.508 1.00 87.69 192 ILE A N 1
ATOM 1461 C CA . ILE A 1 192 ? 20.437 9.105 -23.501 1.00 87.69 192 ILE A CA 1
ATOM 1462 C C . ILE A 1 192 ? 20.258 9.736 -22.111 1.00 87.69 192 ILE A C 1
ATOM 1464 O O . ILE A 1 192 ? 20.013 9.022 -21.142 1.00 87.69 192 ILE A O 1
ATOM 1468 N N . ALA A 1 193 ? 20.289 11.068 -22.014 1.00 89.62 193 ALA A N 1
ATOM 1469 C CA . ALA A 1 193 ? 20.050 11.783 -20.761 1.00 89.62 193 ALA A CA 1
ATOM 1470 C C . ALA A 1 193 ? 18.649 11.497 -20.185 1.00 89.62 193 ALA A C 1
ATOM 1472 O O . ALA A 1 193 ? 18.494 11.367 -18.971 1.00 89.62 193 ALA A O 1
ATOM 1473 N N . SER A 1 194 ? 17.633 11.331 -21.041 1.00 92.62 194 SER A N 1
ATOM 1474 C CA . SER A 1 194 ? 16.290 10.933 -20.603 1.00 92.62 194 SER A CA 1
ATOM 1475 C C . SER A 1 194 ? 16.247 9.528 -19.996 1.00 92.62 194 SER A C 1
ATOM 1477 O O . SER A 1 194 ? 15.498 9.318 -19.046 1.00 92.62 194 SER A O 1
ATOM 1479 N N . LEU A 1 195 ? 17.085 8.588 -20.465 1.00 91.69 195 LEU A N 1
ATOM 1480 C CA . LEU A 1 195 ? 17.206 7.256 -19.858 1.00 91.69 195 LEU A CA 1
ATOM 1481 C C . LEU A 1 195 ? 17.779 7.355 -18.442 1.00 91.69 195 LEU A C 1
ATOM 1483 O O . LEU A 1 195 ? 17.225 6.761 -17.520 1.00 91.69 195 LEU A O 1
ATOM 1487 N N . LEU A 1 196 ? 18.848 8.139 -18.264 1.00 93.44 196 LEU A N 1
ATOM 1488 C CA . LEU A 1 196 ? 19.431 8.415 -16.949 1.00 93.44 196 LEU A CA 1
ATOM 1489 C C . LEU A 1 196 ? 18.378 8.975 -15.990 1.00 93.44 196 LEU A C 1
ATOM 1491 O O . LEU A 1 196 ? 18.176 8.422 -14.908 1.00 93.44 196 LEU A O 1
ATOM 1495 N N . LEU A 1 197 ? 17.687 10.041 -16.405 1.00 94.44 197 LEU A N 1
ATOM 1496 C CA . LEU A 1 197 ? 16.656 10.677 -15.589 1.00 94.44 197 LEU A CA 1
ATOM 1497 C C . LEU A 1 197 ? 15.531 9.692 -15.254 1.00 94.44 197 LEU A C 1
ATOM 1499 O O . LEU A 1 197 ? 15.120 9.601 -14.101 1.00 94.44 197 LEU A O 1
ATOM 1503 N N . HIS A 1 198 ? 15.071 8.918 -16.239 1.00 96.00 198 HIS A N 1
ATOM 1504 C CA . HIS A 1 198 ? 14.026 7.922 -16.047 1.00 96.00 198 HIS A CA 1
ATOM 1505 C C . HIS A 1 198 ? 14.410 6.889 -14.984 1.00 96.00 198 HIS A C 1
ATOM 1507 O O . HIS A 1 198 ? 13.665 6.710 -14.023 1.00 96.00 198 HIS A O 1
ATOM 1513 N N . TYR A 1 199 ? 15.558 6.219 -15.113 1.00 95.31 199 TYR A N 1
ATOM 1514 C CA . TYR A 1 199 ? 15.927 5.150 -14.181 1.00 95.31 199 TYR A CA 1
ATOM 1515 C C . TYR A 1 199 ? 16.247 5.673 -12.784 1.00 95.31 199 TYR A C 1
ATOM 1517 O O . TYR A 1 199 ? 15.831 5.059 -11.801 1.00 95.31 199 TYR A O 1
ATOM 1525 N N . PHE A 1 200 ? 16.905 6.828 -12.686 1.00 95.38 200 PHE A N 1
ATOM 1526 C CA . PHE A 1 200 ? 17.176 7.462 -11.401 1.00 95.38 200 PHE A CA 1
ATOM 1527 C C . PHE A 1 200 ? 15.875 7.850 -10.680 1.00 95.38 200 PHE A C 1
ATOM 1529 O O . PHE A 1 200 ? 15.643 7.451 -9.536 1.00 95.38 200 PHE A O 1
ATOM 1536 N N . CYS A 1 201 ? 14.976 8.566 -11.363 1.00 97.44 201 CYS A N 1
ATOM 1537 C CA . CYS A 1 201 ? 13.699 8.970 -10.781 1.00 97.44 201 CYS A CA 1
ATOM 1538 C C . CYS A 1 201 ? 12.792 7.769 -10.488 1.00 97.44 201 CYS A C 1
ATOM 1540 O O . CYS A 1 201 ? 12.137 7.758 -9.450 1.00 97.44 201 CYS A O 1
ATOM 1542 N N . MET A 1 202 ? 12.768 6.738 -11.339 1.00 97.44 202 MET A N 1
ATOM 1543 C CA . MET A 1 202 ? 11.986 5.528 -11.068 1.00 97.44 202 MET A CA 1
ATOM 1544 C C . MET A 1 202 ? 12.495 4.775 -9.841 1.00 97.44 202 MET A C 1
ATOM 1546 O O . MET A 1 202 ? 11.673 4.325 -9.047 1.00 97.44 202 MET A O 1
ATOM 1550 N N . ALA A 1 203 ? 13.811 4.669 -9.632 1.00 96.81 203 ALA A N 1
ATOM 1551 C CA . ALA A 1 203 ? 14.343 4.060 -8.413 1.00 96.81 203 ALA A CA 1
ATOM 1552 C C . ALA A 1 203 ? 13.882 4.818 -7.162 1.00 96.81 203 ALA A C 1
ATOM 1554 O O . ALA A 1 203 ? 13.384 4.209 -6.213 1.00 96.81 203 ALA A O 1
ATOM 1555 N N . PHE A 1 204 ? 13.971 6.150 -7.189 1.00 97.44 204 PHE A N 1
ATOM 1556 C CA . PHE A 1 204 ? 13.484 6.989 -6.098 1.00 97.44 204 PHE A CA 1
ATOM 1557 C C . PHE A 1 204 ? 11.974 6.825 -5.866 1.00 97.44 204 PHE A C 1
ATOM 1559 O O . PHE A 1 204 ? 11.549 6.598 -4.736 1.00 97.44 204 PHE A O 1
ATOM 1566 N N . LEU A 1 205 ? 11.158 6.889 -6.920 1.00 97.12 205 LEU A N 1
ATOM 1567 C CA . LEU A 1 205 ? 9.698 6.815 -6.814 1.00 97.12 205 LEU A CA 1
ATOM 1568 C C . LEU A 1 205 ? 9.215 5.436 -6.364 1.00 97.12 205 LEU A C 1
ATOM 1570 O O . LEU A 1 205 ? 8.303 5.351 -5.548 1.00 97.12 205 LEU A O 1
ATOM 1574 N N . VAL A 1 206 ? 9.834 4.351 -6.837 1.00 96.31 206 VAL A N 1
ATOM 1575 C CA . VAL A 1 206 ? 9.520 2.992 -6.370 1.00 96.31 206 VAL A CA 1
ATOM 1576 C C . VAL A 1 206 ? 9.856 2.843 -4.888 1.00 96.31 206 VAL A C 1
ATOM 1578 O O . VAL A 1 206 ? 9.038 2.322 -4.131 1.00 96.31 206 VAL A O 1
ATOM 1581 N N . MET A 1 207 ? 11.008 3.354 -4.450 1.00 95.81 207 MET A N 1
ATOM 1582 C CA . MET A 1 207 ? 1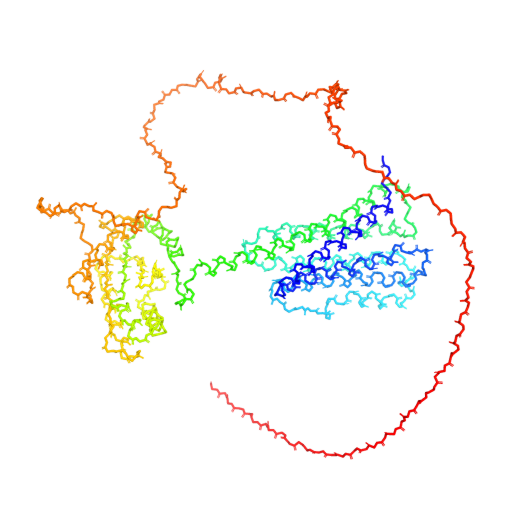1.365 3.382 -3.031 1.00 95.81 207 MET A CA 1
ATOM 1583 C C . MET A 1 207 ? 10.363 4.198 -2.205 1.00 95.81 207 MET A C 1
ATOM 1585 O O . MET A 1 207 ? 9.899 3.740 -1.161 1.00 95.81 207 MET A O 1
ATOM 1589 N N . ALA A 1 208 ? 10.006 5.396 -2.672 1.00 95.00 208 ALA A N 1
ATOM 1590 C CA . ALA A 1 208 ? 9.051 6.270 -2.001 1.00 95.00 208 ALA A CA 1
ATOM 1591 C C . ALA A 1 208 ? 7.670 5.609 -1.882 1.00 95.00 208 ALA A C 1
ATOM 1593 O O . ALA A 1 208 ? 7.100 5.600 -0.798 1.00 95.00 208 ALA A O 1
ATOM 1594 N N . MET A 1 209 ? 7.177 4.962 -2.943 1.00 93.38 209 MET A N 1
ATOM 1595 C CA . MET A 1 209 ? 5.914 4.218 -2.913 1.00 93.38 209 MET A CA 1
ATOM 1596 C C . MET A 1 209 ? 5.927 3.066 -1.899 1.00 93.38 209 MET A C 1
ATOM 1598 O O . MET A 1 209 ? 4.942 2.874 -1.187 1.00 93.38 209 MET A O 1
ATOM 1602 N N . VAL A 1 210 ? 7.027 2.309 -1.801 1.00 92.62 210 VAL A N 1
ATOM 1603 C CA . VAL A 1 210 ? 7.167 1.243 -0.791 1.00 92.62 210 VAL A CA 1
ATOM 1604 C C . VAL A 1 210 ? 7.157 1.833 0.620 1.00 92.62 210 VAL A C 1
ATOM 1606 O O . VAL A 1 210 ? 6.408 1.359 1.471 1.00 92.62 210 VAL A O 1
ATOM 1609 N N . LYS A 1 211 ? 7.908 2.914 0.863 1.00 91.19 211 LYS A N 1
AT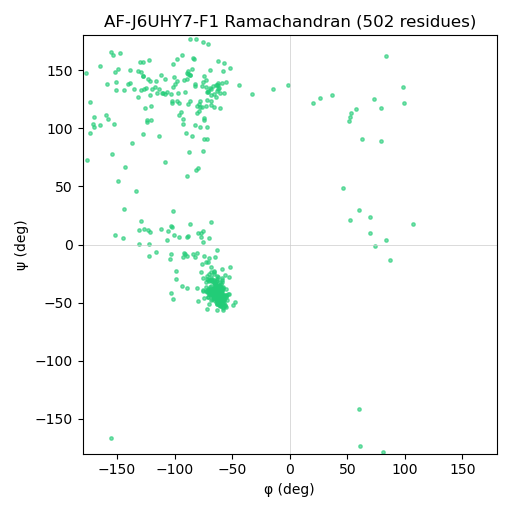OM 1610 C CA . LYS A 1 211 ? 7.927 3.596 2.168 1.00 91.19 211 LYS A CA 1
ATOM 1611 C C . LYS A 1 211 ? 6.576 4.198 2.547 1.00 91.19 211 LYS A C 1
ATOM 1613 O O . LYS A 1 211 ? 6.173 4.092 3.700 1.00 91.19 211 LYS A O 1
ATOM 1618 N N . GLU A 1 212 ? 5.878 4.824 1.603 1.00 91.69 212 GLU A N 1
ATOM 1619 C CA . GLU A 1 212 ? 4.539 5.367 1.829 1.00 91.69 212 GLU A CA 1
ATOM 1620 C C . GLU A 1 212 ? 3.560 4.249 2.197 1.00 91.69 212 GLU A C 1
ATOM 1622 O O . GLU A 1 212 ? 2.834 4.395 3.177 1.00 91.69 212 GLU A O 1
ATOM 1627 N N . ARG A 1 213 ? 3.580 3.109 1.487 1.00 87.75 213 ARG A N 1
ATOM 1628 C CA . ARG A 1 213 ? 2.720 1.964 1.822 1.00 87.75 213 ARG A CA 1
ATOM 1629 C C . ARG A 1 213 ? 3.012 1.421 3.220 1.00 87.75 213 ARG A C 1
ATOM 1631 O O . ARG A 1 213 ? 2.074 1.284 3.998 1.00 87.75 213 ARG A O 1
ATOM 1638 N N . LEU A 1 214 ? 4.279 1.191 3.557 1.00 85.38 214 LEU A N 1
ATOM 1639 C CA . LEU A 1 214 ? 4.667 0.753 4.902 1.00 85.38 214 LEU A CA 1
ATOM 1640 C C . LEU A 1 214 ? 4.225 1.769 5.967 1.00 85.38 214 LEU A C 1
ATOM 1642 O O . LEU A 1 214 ? 3.682 1.409 7.006 1.00 85.38 214 LEU A O 1
ATOM 1646 N N . GLY A 1 215 ? 4.374 3.066 5.685 1.00 84.50 215 GLY A N 1
ATOM 1647 C CA . GLY A 1 215 ? 3.893 4.131 6.561 1.00 84.50 215 GLY A CA 1
ATOM 1648 C C . GLY A 1 215 ? 2.372 4.122 6.746 1.00 84.50 215 GLY A C 1
ATOM 1649 O O . GLY A 1 215 ? 1.886 4.404 7.842 1.00 84.50 215 GLY A O 1
ATOM 1650 N N . LEU A 1 216 ? 1.607 3.791 5.703 1.00 82.56 216 LEU A N 1
ATOM 1651 C CA . LEU A 1 216 ? 0.153 3.633 5.778 1.00 82.56 216 LEU A CA 1
ATOM 1652 C C . LEU A 1 216 ? -0.243 2.385 6.572 1.00 82.56 216 LEU A C 1
ATOM 1654 O O . LEU A 1 216 ? -1.163 2.464 7.384 1.00 82.56 216 LEU A O 1
ATOM 1658 N N . GLU A 1 217 ? 0.460 1.270 6.391 1.00 78.25 217 GLU A N 1
ATOM 1659 C CA . GLU A 1 217 ? 0.254 0.037 7.157 1.00 78.25 217 GLU A CA 1
ATOM 1660 C C . GLU A 1 217 ? 0.519 0.274 8.648 1.00 78.25 217 GLU A C 1
ATOM 1662 O O . GLU A 1 217 ? -0.384 0.076 9.461 1.00 78.25 217 GLU A O 1
ATOM 1667 N N . HIS A 1 218 ? 1.659 0.875 9.001 1.00 77.25 218 HIS A N 1
ATOM 1668 C CA . HIS A 1 218 ? 1.964 1.262 10.384 1.00 77.25 218 HIS A CA 1
ATOM 1669 C C . HIS A 1 218 ? 0.922 2.231 10.957 1.00 77.25 218 HIS A C 1
ATOM 1671 O O . HIS A 1 218 ? 0.546 2.150 12.127 1.00 77.25 218 HIS A O 1
ATOM 1677 N N . ARG A 1 219 ? 0.415 3.173 10.147 1.00 72.19 219 ARG A N 1
ATOM 1678 C CA . ARG A 1 219 ? -0.666 4.071 10.580 1.00 72.19 219 ARG A CA 1
ATOM 1679 C C . ARG A 1 219 ? -1.961 3.311 10.843 1.00 72.19 219 ARG A C 1
ATOM 1681 O O . ARG A 1 219 ? -2.634 3.653 11.811 1.00 72.19 219 ARG A O 1
ATOM 1688 N N . ARG A 1 220 ? -2.318 2.329 10.010 1.00 66.81 220 ARG A N 1
ATOM 1689 C CA . ARG A 1 220 ? -3.522 1.499 10.181 1.00 66.81 220 ARG A CA 1
ATOM 1690 C C . ARG A 1 220 ? -3.422 0.627 11.428 1.00 66.81 220 ARG A C 1
ATOM 1692 O O . ARG A 1 220 ? -4.367 0.617 12.213 1.00 66.81 220 ARG A O 1
ATOM 1699 N N . GLU A 1 221 ? -2.277 -0.006 11.657 1.00 66.44 221 GLU A N 1
ATOM 1700 C CA . GLU A 1 221 ? -1.992 -0.747 12.892 1.00 66.44 221 GLU A CA 1
ATOM 1701 C C . GLU A 1 221 ? -2.072 0.174 14.116 1.00 66.44 221 GLU A C 1
ATOM 1703 O O . GLU A 1 221 ? -2.701 -0.156 15.117 1.00 66.44 221 GLU A O 1
ATOM 1708 N N . ALA A 1 222 ? -1.584 1.409 13.998 1.00 76.31 222 ALA A N 1
ATOM 1709 C CA . ALA A 1 222 ? -1.681 2.419 15.046 1.00 76.31 222 ALA A CA 1
ATOM 1710 C C . ALA A 1 222 ? -3.083 3.051 15.213 1.00 76.31 222 ALA A C 1
ATOM 1712 O O . ALA A 1 222 ? -3.205 4.079 15.891 1.00 76.31 222 ALA A O 1
ATOM 1713 N N . LEU A 1 223 ? -4.149 2.521 14.600 1.00 84.25 223 LEU A N 1
ATOM 1714 C CA . LEU A 1 223 ? -5.544 2.962 14.807 1.00 84.25 223 LEU A CA 1
ATOM 1715 C C . LEU A 1 223 ? -6.443 1.878 15.421 1.00 84.25 223 LEU A C 1
ATOM 1717 O O . LEU A 1 223 ? -7.588 2.160 15.783 1.00 84.25 223 LEU A O 1
ATOM 1721 N N . VAL A 1 224 ? -5.932 0.663 15.576 1.00 89.00 224 VAL A N 1
ATOM 1722 C CA . VAL A 1 224 ? -6.647 -0.460 16.182 1.00 89.00 224 VAL A CA 1
ATOM 1723 C C . VAL A 1 224 ? -5.981 -0.798 17.512 1.00 89.00 224 VAL A C 1
ATOM 1725 O O . VAL A 1 224 ? -4.779 -0.603 17.683 1.00 89.00 224 VAL A O 1
ATOM 1728 N N . ASP A 1 225 ? -6.767 -1.229 18.492 1.00 91.06 225 ASP A N 1
ATOM 1729 C CA . ASP A 1 225 ? -6.227 -1.820 19.710 1.00 91.06 225 ASP A CA 1
ATOM 1730 C C . ASP A 1 225 ? -5.769 -3.258 19.403 1.00 91.06 225 ASP A C 1
ATOM 1732 O O . ASP A 1 225 ? -6.606 -4.075 19.013 1.00 91.06 225 ASP A O 1
ATOM 1736 N N . PRO A 1 226 ? -4.475 -3.593 19.555 1.00 86.62 226 PRO A N 1
ATOM 1737 C CA . PRO A 1 226 ? -3.934 -4.874 19.096 1.00 86.62 226 PRO A CA 1
ATOM 1738 C C . PRO A 1 226 ? -4.496 -6.079 19.858 1.00 86.62 226 PRO A C 1
ATOM 1740 O O . PRO A 1 226 ? -4.504 -7.182 19.321 1.00 86.62 226 PRO A O 1
ATOM 1743 N N . LEU A 1 227 ? -4.977 -5.879 21.090 1.00 91.50 227 LEU A N 1
ATOM 1744 C CA . LEU A 1 227 ? -5.577 -6.945 21.886 1.00 91.50 227 LEU A CA 1
ATOM 1745 C C . LEU A 1 227 ? -7.022 -7.223 21.458 1.00 91.50 227 LEU A C 1
ATOM 1747 O O . LEU A 1 227 ? -7.410 -8.372 21.281 1.00 91.50 227 LEU A O 1
ATOM 1751 N N . THR A 1 228 ? -7.828 -6.170 21.323 1.00 92.38 228 THR A N 1
ATOM 1752 C CA . THR A 1 228 ? -9.290 -6.298 21.208 1.00 92.38 228 THR A CA 1
ATOM 1753 C C . THR A 1 228 ? -9.834 -6.102 19.793 1.00 92.38 228 THR A C 1
ATOM 1755 O O . THR A 1 228 ? -11.001 -6.392 19.540 1.00 92.38 228 THR A O 1
ATOM 1758 N N . GLY A 1 229 ? -9.027 -5.590 18.858 1.00 90.25 229 GLY A N 1
ATOM 1759 C CA . GLY A 1 229 ? -9.420 -5.369 17.462 1.00 90.25 229 GLY A CA 1
ATOM 1760 C C . GLY A 1 229 ? -10.367 -4.182 17.227 1.00 90.25 229 GLY A C 1
ATOM 1761 O O . GLY A 1 229 ? -10.708 -3.895 16.078 1.00 90.25 229 GLY A O 1
ATOM 1762 N N . ILE A 1 230 ? -10.786 -3.465 18.277 1.00 94.25 230 ILE A N 1
ATOM 1763 C CA . ILE A 1 230 ? -11.625 -2.260 18.163 1.00 94.25 230 ILE A CA 1
ATOM 1764 C C . ILE A 1 230 ? -10.772 -1.000 17.957 1.00 94.25 230 ILE A C 1
ATOM 1766 O O . ILE A 1 230 ? -9.543 -1.050 17.954 1.00 94.25 230 ILE A O 1
ATOM 1770 N N . ALA A 1 231 ? -11.405 0.163 17.775 1.00 94.44 231 ALA A N 1
ATOM 1771 C CA . ALA A 1 231 ? -10.668 1.417 17.625 1.00 94.44 231 ALA A CA 1
ATOM 1772 C C . ALA A 1 231 ? -9.855 1.735 18.892 1.00 94.44 231 ALA A C 1
ATOM 1774 O O . ALA A 1 231 ? -10.383 1.697 20.003 1.00 94.44 231 ALA A O 1
ATOM 1775 N N . ASN A 1 232 ? -8.589 2.114 18.741 1.00 93.25 232 ASN A N 1
ATOM 1776 C CA . ASN A 1 232 ? -7.831 2.650 19.871 1.00 93.25 232 ASN A CA 1
ATOM 1777 C C . ASN A 1 232 ? -8.250 4.097 20.194 1.00 93.25 232 ASN A C 1
ATOM 1779 O O . ASN A 1 232 ? -9.009 4.724 19.445 1.00 93.25 232 ASN A O 1
ATOM 1783 N N . ARG A 1 233 ? -7.719 4.658 21.289 1.00 92.44 233 ARG A N 1
ATOM 1784 C CA . ARG A 1 233 ? -8.011 6.031 21.741 1.00 92.44 233 ARG A CA 1
ATOM 1785 C C . ARG A 1 233 ? -7.916 7.058 20.609 1.00 92.44 233 ARG A C 1
ATOM 1787 O O . ARG A 1 233 ? -8.851 7.823 20.395 1.00 92.44 233 ARG A O 1
ATOM 1794 N N . ARG A 1 234 ? -6.821 7.048 19.841 1.00 89.81 234 ARG A N 1
ATOM 1795 C CA . ARG A 1 234 ? -6.594 8.009 18.749 1.00 89.81 234 ARG A CA 1
ATOM 1796 C C . ARG A 1 234 ? -7.646 7.879 17.646 1.00 89.81 234 ARG A C 1
ATOM 1798 O O . ARG A 1 234 ? -8.182 8.882 17.179 1.00 89.81 234 ARG A O 1
ATOM 1805 N N . ALA A 1 235 ? -7.959 6.651 17.240 1.00 92.12 235 ALA A N 1
ATOM 1806 C CA . ALA A 1 235 ? -8.950 6.387 16.204 1.00 92.12 235 ALA A CA 1
ATOM 1807 C C . ALA A 1 235 ? -10.373 6.748 16.641 1.00 92.12 235 ALA A C 1
ATOM 1809 O O . ALA A 1 235 ? -11.134 7.296 15.838 1.00 92.12 235 ALA A O 1
ATOM 1810 N N . PHE A 1 236 ? -10.729 6.466 17.897 1.00 95.81 236 PHE A N 1
ATOM 1811 C CA . PHE A 1 236 ? -12.028 6.832 18.448 1.00 95.81 236 PHE A CA 1
ATOM 1812 C C . PHE A 1 236 ? -12.219 8.350 18.444 1.00 95.81 236 PHE A C 1
ATOM 1814 O O . PHE A 1 236 ? -13.192 8.821 17.859 1.00 95.81 236 PHE A O 1
ATOM 1821 N N . PHE A 1 237 ? -11.272 9.113 19.003 1.00 94.88 237 PHE A N 1
ATOM 1822 C CA . PHE A 1 237 ? -11.357 10.577 19.097 1.00 94.88 237 PHE A CA 1
ATOM 1823 C C . PHE A 1 237 ? -11.558 11.219 17.718 1.00 94.88 237 PHE A C 1
ATOM 1825 O O . PHE A 1 237 ? -12.553 11.907 17.489 1.00 94.88 237 PHE A O 1
ATOM 1832 N N . ALA A 1 238 ? -10.705 10.873 16.749 1.00 91.94 238 ALA A N 1
ATOM 1833 C CA . ALA A 1 238 ? -10.784 11.421 15.395 1.00 91.94 238 ALA A CA 1
ATOM 1834 C C . ALA A 1 238 ? -12.092 11.064 14.658 1.00 91.94 238 ALA A C 1
ATOM 1836 O O . ALA A 1 238 ? -12.542 11.793 13.769 1.00 91.94 238 ALA A O 1
ATOM 1837 N N . ARG A 1 239 ? -12.709 9.909 14.949 1.00 94.94 239 ARG A N 1
ATOM 1838 C CA . ARG A 1 239 ? -14.015 9.527 14.374 1.00 94.94 239 ARG A CA 1
ATOM 1839 C C . ARG A 1 239 ? -15.174 10.199 15.109 1.00 94.94 239 ARG A C 1
ATOM 1841 O O . ARG A 1 239 ? -16.146 10.592 14.459 1.00 94.94 239 ARG A O 1
ATOM 1848 N N . ALA A 1 240 ? -15.070 10.336 16.426 1.00 96.25 240 ALA A N 1
ATOM 1849 C CA . ALA A 1 240 ? -16.086 10.936 17.273 1.00 96.25 240 ALA A CA 1
ATOM 1850 C C . ALA A 1 240 ? -16.230 12.436 16.996 1.00 96.25 240 ALA A C 1
ATOM 1852 O O . ALA A 1 240 ? -17.344 12.879 16.736 1.00 96.25 240 ALA A O 1
ATOM 1853 N N . GLU A 1 241 ? -15.129 13.189 16.912 1.00 95.75 241 GLU A N 1
ATOM 1854 C CA . GLU A 1 241 ? -15.138 14.621 16.567 1.00 95.75 241 GLU A CA 1
ATOM 1855 C C . GLU A 1 241 ? -15.797 14.880 15.208 1.00 95.75 241 GLU A C 1
ATOM 1857 O O . GLU A 1 241 ? -16.723 15.682 15.094 1.00 95.75 241 GLU A O 1
ATOM 1862 N N . ARG A 1 242 ? -15.403 14.123 14.174 1.00 93.75 242 ARG A N 1
ATOM 1863 C CA . ARG A 1 242 ? -16.021 14.217 12.840 1.00 93.75 242 ARG A CA 1
ATOM 1864 C C . ARG A 1 242 ? -17.507 13.869 12.851 1.00 93.75 242 ARG A C 1
ATOM 1866 O O . ARG A 1 242 ? -18.288 14.420 12.077 1.00 93.75 242 ARG A O 1
ATOM 1873 N N . THR A 1 243 ? -17.913 12.914 13.679 1.00 94.81 243 THR A N 1
ATOM 1874 C CA . THR A 1 243 ? -19.313 12.489 13.763 1.00 94.81 243 THR A CA 1
ATOM 1875 C C . THR A 1 243 ? -20.152 13.522 14.501 1.00 94.81 243 THR A C 1
ATOM 1877 O O . THR A 1 243 ? -21.180 13.937 13.973 1.00 94.81 243 THR A O 1
ATOM 1880 N N . LEU A 1 244 ? -19.671 14.025 15.635 1.00 94.75 244 LEU A N 1
ATOM 1881 C CA . LEU A 1 244 ? -20.304 15.106 16.382 1.00 94.75 244 LEU A CA 1
ATOM 1882 C C . LEU A 1 244 ? -20.420 16.391 15.553 1.00 94.75 244 LEU A C 1
ATOM 1884 O O . LEU A 1 244 ? -21.498 16.979 15.518 1.00 94.75 244 LEU A O 1
ATOM 1888 N N . GLY A 1 245 ? -19.380 16.765 14.798 1.00 92.06 245 GLY A N 1
ATOM 1889 C CA . GLY A 1 245 ? -19.424 17.910 13.884 1.00 92.06 245 GLY A CA 1
ATOM 1890 C C . GLY A 1 245 ? -20.524 17.780 12.823 1.00 92.06 245 GLY A C 1
ATOM 1891 O O . GLY A 1 245 ? -21.330 18.692 12.645 1.00 92.06 245 GLY A O 1
ATOM 1892 N N . ARG A 1 246 ? -20.645 16.611 12.175 1.00 90.75 246 ARG A N 1
ATOM 1893 C CA . ARG A 1 246 ? -21.735 16.338 11.212 1.00 90.75 246 ARG A CA 1
ATOM 1894 C C . ARG A 1 246 ? -23.117 16.394 11.861 1.00 90.75 246 ARG A C 1
ATOM 1896 O O . ARG A 1 246 ? -24.067 16.912 11.278 1.00 90.75 246 ARG A O 1
ATOM 1903 N N . MET A 1 247 ? -23.243 15.852 13.066 1.00 89.81 247 MET A N 1
ATOM 1904 C CA . MET A 1 247 ? -24.506 15.843 13.800 1.00 89.81 247 MET A CA 1
ATOM 1905 C C . MET A 1 247 ? -24.903 17.228 14.305 1.00 89.81 247 MET A C 1
ATOM 1907 O O . MET A 1 247 ? -26.095 17.517 14.388 1.00 89.81 247 MET A O 1
ATOM 1911 N N . ALA A 1 248 ? -23.927 18.086 14.610 1.00 89.44 248 ALA A N 1
ATOM 1912 C CA . ALA A 1 248 ? -24.161 19.469 14.992 1.00 89.44 248 ALA A CA 1
ATOM 1913 C C . ALA A 1 248 ? -24.841 20.261 13.874 1.00 89.44 248 ALA A C 1
ATOM 1915 O O . ALA A 1 248 ? -25.840 20.926 14.143 1.00 89.44 248 ALA A O 1
ATOM 1916 N N . VAL A 1 249 ? -24.384 20.098 12.627 1.00 87.94 249 VAL A N 1
ATOM 1917 C CA . VAL A 1 249 ? -24.997 20.731 11.446 1.00 87.94 249 VAL A CA 1
ATOM 1918 C C . VAL A 1 249 ? -26.472 20.340 11.308 1.00 87.94 249 VAL A C 1
ATOM 1920 O O . VAL A 1 249 ? -27.332 21.199 11.149 1.00 87.94 249 VAL A O 1
ATOM 1923 N N . ASN A 1 250 ? -26.783 19.050 11.457 1.00 86.69 250 ASN A N 1
ATOM 1924 C CA . ASN A 1 250 ? -28.142 18.524 11.276 1.00 86.69 250 ASN A CA 1
ATOM 1925 C C . ASN A 1 250 ? -28.997 18.547 12.556 1.00 86.69 250 ASN A C 1
ATOM 1927 O O . ASN A 1 250 ? -30.087 17.982 12.581 1.00 86.69 250 ASN A O 1
ATOM 1931 N N . ARG A 1 251 ? -28.489 19.144 13.643 1.00 88.00 251 ARG A N 1
ATOM 1932 C CA . ARG A 1 251 ? -29.108 19.178 14.982 1.00 88.00 251 ARG A CA 1
ATOM 1933 C C . ARG A 1 251 ? -29.524 17.813 15.550 1.00 88.00 251 ARG A C 1
ATOM 1935 O O . ARG A 1 251 ? -30.287 17.760 16.512 1.00 88.00 251 ARG A O 1
ATOM 1942 N N . VAL A 1 252 ? -28.952 16.718 15.060 1.00 92.88 252 VAL A N 1
ATOM 1943 C CA . VAL A 1 252 ? -29.245 15.356 15.534 1.00 92.88 252 VAL A CA 1
ATOM 1944 C C . VAL A 1 252 ? -28.608 15.148 16.919 1.00 92.88 252 VAL A C 1
ATOM 1946 O O . VAL A 1 252 ? -27.458 15.563 17.106 1.00 92.88 252 VAL A O 1
ATOM 1949 N N . PRO A 1 253 ? -29.306 14.551 17.906 1.00 94.56 253 PRO A N 1
ATOM 1950 C CA . PRO A 1 253 ? -28.724 14.259 19.214 1.00 94.56 253 PRO A CA 1
ATOM 1951 C C . PRO A 1 253 ? -27.739 13.089 19.133 1.00 94.56 253 PRO A C 1
ATOM 1953 O O . PRO A 1 253 ? -27.980 12.115 18.425 1.00 94.56 253 PRO A O 1
ATOM 1956 N N . ALA A 1 254 ? -26.643 13.178 19.875 1.00 96.50 254 ALA A N 1
ATOM 1957 C CA . ALA A 1 254 ? -25.732 12.074 20.164 1.00 96.50 254 ALA A CA 1
ATOM 1958 C C . ALA A 1 254 ? -25.604 11.856 21.675 1.00 96.50 254 ALA A C 1
ATOM 1960 O O . ALA A 1 254 ? -25.799 12.794 22.460 1.00 96.50 254 ALA A O 1
ATOM 1961 N N . ALA A 1 255 ? -25.187 10.654 22.060 1.00 97.56 255 ALA A N 1
ATOM 1962 C CA . ALA A 1 255 ? -24.811 10.328 23.427 1.00 97.56 255 ALA A CA 1
ATOM 1963 C C . ALA A 1 255 ? -23.473 9.588 23.480 1.00 97.56 255 ALA A C 1
ATOM 1965 O O . ALA A 1 255 ? -23.124 8.854 22.556 1.00 97.56 255 ALA A O 1
ATOM 1966 N N . LEU A 1 256 ? -22.741 9.783 24.571 1.00 98.25 256 LEU A N 1
ATOM 1967 C CA . LEU A 1 256 ? -21.464 9.151 24.855 1.00 98.25 256 LEU A CA 1
ATOM 1968 C C . LEU A 1 256 ? -21.589 8.272 26.100 1.00 98.25 256 LEU A C 1
ATOM 1970 O O . LEU A 1 256 ? -22.180 8.682 27.101 1.00 98.25 256 LEU A O 1
ATOM 1974 N N . LEU A 1 257 ? -21.029 7.069 26.023 1.00 98.44 257 LEU A N 1
ATOM 1975 C CA . LEU A 1 257 ? -20.933 6.131 27.134 1.00 98.44 257 LEU A CA 1
ATOM 1976 C C . LEU A 1 257 ? -19.456 5.939 27.461 1.00 98.44 257 LEU A C 1
ATOM 1978 O O . LEU A 1 257 ? -18.678 5.638 26.559 1.00 98.44 257 LEU A O 1
ATOM 1982 N N . MET A 1 258 ? -19.088 6.055 28.732 1.00 98.06 258 MET A N 1
ATOM 1983 C CA . MET A 1 258 ? -17.794 5.608 29.247 1.00 98.06 258 MET A CA 1
ATOM 1984 C C . MET A 1 258 ? -18.009 4.370 30.105 1.00 98.06 258 MET A C 1
ATOM 1986 O O . MET A 1 258 ? -18.891 4.363 30.961 1.00 98.06 258 MET A O 1
ATOM 1990 N N . LEU A 1 259 ? -17.239 3.320 29.844 1.00 97.88 259 LEU A N 1
ATOM 1991 C CA . LEU A 1 259 ? -17.369 2.013 30.471 1.00 97.88 259 LEU A CA 1
ATOM 1992 C C . LEU A 1 259 ? -16.049 1.626 31.125 1.00 97.88 259 LEU A C 1
ATOM 1994 O O . LEU A 1 259 ? -14.986 1.846 30.550 1.00 97.88 259 LEU A O 1
ATOM 1998 N N . ASP A 1 260 ? -16.137 0.987 32.283 1.00 97.38 260 ASP A N 1
ATOM 1999 C CA . ASP A 1 260 ? -14.981 0.461 33.003 1.00 97.38 260 ASP A CA 1
ATOM 2000 C C . ASP A 1 260 ? -15.305 -0.900 33.616 1.00 97.38 260 ASP A C 1
ATOM 2002 O O . ASP A 1 260 ? -16.413 -1.115 34.127 1.00 97.38 260 ASP A O 1
ATOM 2006 N N . VAL A 1 261 ? -14.354 -1.831 33.518 1.00 96.69 261 VAL A N 1
ATOM 2007 C CA . VAL A 1 261 ? -14.504 -3.188 34.051 1.00 96.69 261 VAL A CA 1
ATOM 2008 C C . VAL A 1 261 ? -14.272 -3.192 35.556 1.00 96.69 261 VAL A C 1
ATOM 2010 O O . VAL A 1 261 ? -13.162 -2.999 36.047 1.00 96.69 261 VAL A O 1
ATOM 2013 N N . ASP A 1 262 ? -15.324 -3.509 36.310 1.00 96.12 262 ASP A N 1
ATOM 2014 C CA . ASP A 1 262 ? -15.264 -3.483 37.763 1.00 96.12 262 ASP A CA 1
ATOM 2015 C C . ASP A 1 262 ? -14.275 -4.528 38.296 1.00 96.12 262 ASP A C 1
ATOM 2017 O O . ASP A 1 262 ? -14.393 -5.726 38.033 1.00 96.12 262 ASP A O 1
ATOM 2021 N N . HIS A 1 263 ? -13.341 -4.075 39.135 1.00 94.44 263 HIS A N 1
ATOM 2022 C CA . HIS A 1 263 ? -12.335 -4.923 39.783 1.00 94.44 263 HIS A CA 1
ATOM 2023 C C . HIS A 1 263 ? -11.415 -5.678 38.805 1.00 94.44 263 HIS A C 1
ATOM 2025 O O . HIS A 1 263 ? -10.915 -6.749 39.159 1.00 94.44 263 HIS A O 1
ATOM 2031 N N . PHE A 1 264 ? -11.143 -5.130 37.615 1.00 94.94 264 PHE A N 1
ATOM 2032 C CA . PHE A 1 264 ? -10.280 -5.768 36.616 1.00 94.94 264 PHE A CA 1
ATOM 2033 C C . PHE A 1 264 ? -8.888 -6.121 37.152 1.00 94.94 264 PHE A C 1
ATOM 2035 O O . PHE A 1 264 ? -8.430 -7.251 36.986 1.00 94.94 264 PHE A O 1
ATOM 2042 N N . LYS A 1 265 ? -8.260 -5.215 37.914 1.00 92.94 265 LYS A N 1
ATOM 2043 C CA . LYS A 1 265 ? -6.986 -5.497 38.592 1.00 92.94 265 LYS A CA 1
ATOM 2044 C C . LYS A 1 265 ? -7.034 -6.773 39.444 1.00 92.94 265 LYS A C 1
ATOM 2046 O O . LYS A 1 265 ? -6.137 -7.597 39.351 1.00 92.94 265 LYS A O 1
ATOM 2051 N N . ARG A 1 266 ? -8.118 -7.003 40.197 1.00 93.06 266 ARG A N 1
ATOM 2052 C CA . ARG A 1 266 ? -8.277 -8.219 41.016 1.00 93.06 266 ARG A CA 1
ATOM 2053 C C . ARG A 1 266 ? -8.364 -9.484 40.158 1.00 93.06 266 ARG A C 1
ATOM 2055 O O . ARG A 1 266 ? -7.899 -10.532 40.592 1.00 93.06 266 ARG A O 1
ATOM 2062 N N . ILE A 1 267 ? -8.964 -9.401 38.969 1.00 92.19 267 ILE A N 1
ATOM 2063 C CA . ILE A 1 267 ? -9.010 -10.520 38.016 1.00 92.19 267 ILE A CA 1
ATOM 2064 C C . ILE A 1 267 ? -7.587 -10.864 37.569 1.00 92.19 267 ILE A C 1
ATOM 2066 O O . ILE A 1 267 ? -7.200 -12.025 37.674 1.00 92.19 267 ILE A O 1
ATOM 2070 N N . ASN A 1 268 ? -6.797 -9.863 37.168 1.00 92.19 268 ASN A N 1
ATOM 2071 C CA . ASN A 1 268 ? -5.393 -10.060 36.794 1.00 92.19 268 ASN A CA 1
ATOM 2072 C C . ASN A 1 268 ? -4.563 -10.630 37.946 1.00 92.19 268 ASN A C 1
ATOM 2074 O O . ASN A 1 268 ? -3.845 -11.606 37.755 1.00 92.19 268 ASN A O 1
ATOM 2078 N N . ASP A 1 269 ? -4.711 -10.067 39.145 1.00 94.00 269 ASP A N 1
ATOM 2079 C CA . ASP A 1 269 ? -3.941 -10.476 40.321 1.00 94.00 269 ASP A CA 1
ATOM 2080 C C . ASP A 1 269 ? -4.277 -11.916 40.761 1.00 94.00 269 ASP A C 1
ATOM 2082 O O . ASP A 1 269 ? -3.423 -12.614 41.298 1.00 94.00 269 ASP A O 1
ATOM 2086 N N . THR A 1 270 ? -5.514 -12.379 40.534 1.00 91.38 270 THR A N 1
ATOM 2087 C CA . THR A 1 270 ? -5.974 -13.710 40.980 1.00 91.38 270 THR A CA 1
ATOM 2088 C C . THR A 1 270 ? -5.800 -14.793 39.913 1.00 91.38 270 THR A C 1
ATOM 2090 O O . THR A 1 270 ? -5.544 -15.946 40.247 1.00 91.38 270 THR A O 1
ATOM 2093 N N . LEU A 1 271 ? -5.991 -14.452 38.634 1.00 89.62 271 LEU A N 1
ATOM 2094 C CA . LEU A 1 271 ? -6.103 -15.417 37.529 1.00 89.62 271 LEU A CA 1
ATOM 2095 C C . LEU A 1 271 ? -5.055 -15.209 36.425 1.00 89.62 271 LEU A C 1
ATOM 2097 O O . LEU A 1 271 ? -5.047 -15.955 35.446 1.00 89.62 271 LEU A O 1
ATOM 2101 N N . GLY A 1 272 ? -4.177 -14.218 36.578 1.00 92.12 272 GLY A N 1
ATOM 2102 C CA . GLY A 1 272 ? -3.149 -13.861 35.608 1.00 92.12 272 GLY A CA 1
ATOM 2103 C C . GLY A 1 272 ? -3.652 -12.950 34.486 1.00 92.12 272 GLY A C 1
ATOM 2104 O O . GLY A 1 272 ? -4.850 -12.843 34.211 1.00 92.12 272 GLY A O 1
ATOM 2105 N N . HIS A 1 273 ? -2.705 -12.302 33.807 1.00 91.88 273 HIS A N 1
ATOM 2106 C CA . HIS A 1 273 ? -2.988 -11.351 32.728 1.00 91.88 273 HIS A CA 1
ATOM 2107 C C . HIS A 1 273 ? -3.731 -11.977 31.542 1.00 91.88 273 HIS A C 1
ATOM 2109 O O . HIS A 1 273 ? -4.630 -11.346 30.998 1.00 91.88 273 HIS A O 1
ATOM 2115 N N . GLU A 1 274 ? -3.461 -13.242 31.204 1.00 90.12 274 GLU A N 1
ATOM 2116 C CA . GLU A 1 274 ? -4.190 -13.943 30.136 1.00 90.12 274 GLU A CA 1
ATOM 2117 C C . GLU A 1 274 ? -5.701 -14.028 30.410 1.00 90.12 274 GLU A C 1
ATOM 2119 O O . GLU A 1 274 ? -6.517 -13.982 29.488 1.00 90.12 274 GLU A O 1
ATOM 2124 N N . ALA A 1 275 ? -6.104 -14.156 31.679 1.00 90.00 275 ALA A N 1
ATOM 2125 C CA . ALA A 1 275 ? -7.515 -14.149 32.047 1.00 90.00 275 ALA A CA 1
ATOM 2126 C C . ALA A 1 275 ? -8.131 -12.752 31.881 1.00 90.00 275 ALA A C 1
ATOM 2128 O O . ALA A 1 275 ? -9.261 -12.645 31.400 1.00 90.00 275 ALA A O 1
ATOM 2129 N N . GLY A 1 276 ? -7.388 -11.697 32.226 1.00 93.56 276 GLY A N 1
ATOM 2130 C CA . GLY A 1 276 ? -7.779 -10.315 31.952 1.00 93.56 276 GLY A CA 1
ATOM 2131 C C . GLY A 1 276 ? -7.950 -10.043 30.462 1.00 93.56 276 GLY A C 1
ATOM 2132 O O . GLY A 1 276 ? -8.968 -9.492 30.052 1.00 93.56 276 GLY A O 1
ATOM 2133 N N . ASP A 1 277 ? -7.019 -10.510 29.638 1.00 95.31 277 ASP A N 1
ATOM 2134 C CA . ASP A 1 277 ? -7.082 -10.365 28.184 1.00 95.31 277 ASP A CA 1
ATOM 2135 C C . ASP A 1 277 ? -8.340 -11.023 27.602 1.00 95.31 277 ASP A C 1
ATOM 2137 O O . ASP A 1 277 ? -9.077 -10.396 26.838 1.00 95.31 277 ASP A O 1
ATOM 2141 N N . ARG A 1 278 ? -8.679 -12.243 28.048 1.00 93.81 278 ARG A N 1
ATOM 2142 C CA . ARG A 1 278 ? -9.943 -12.902 27.665 1.00 93.81 278 ARG A CA 1
ATOM 2143 C C . ARG A 1 278 ? -11.178 -12.110 28.094 1.00 93.81 278 ARG A C 1
ATOM 2145 O O . ARG A 1 278 ? -12.164 -12.085 27.358 1.00 93.81 278 ARG A O 1
ATOM 2152 N N . VAL A 1 279 ? -11.145 -11.467 29.264 1.00 95.06 279 VAL A N 1
ATOM 2153 C CA . VAL A 1 279 ? -12.236 -10.593 29.731 1.00 95.06 279 VAL A CA 1
ATOM 2154 C C . VAL A 1 279 ? -12.399 -9.385 28.818 1.00 95.06 279 VAL A C 1
ATOM 2156 O O . VAL A 1 279 ? -13.525 -9.078 28.430 1.00 95.06 279 VAL A O 1
ATOM 2159 N N . LEU A 1 280 ? -11.302 -8.725 28.445 1.00 96.62 280 LEU A N 1
ATOM 2160 C CA . LEU A 1 280 ? -11.337 -7.558 27.565 1.00 96.62 280 LEU A CA 1
ATOM 2161 C C . LEU A 1 280 ? -11.848 -7.927 26.167 1.00 96.62 280 LEU A C 1
ATOM 2163 O O . LEU A 1 280 ? -12.734 -7.246 25.649 1.00 96.62 280 LEU A O 1
ATOM 2167 N N . CYS A 1 281 ? -11.366 -9.029 25.585 1.00 95.69 281 CYS A N 1
ATOM 2168 C CA . CYS A 1 281 ? -11.842 -9.516 24.289 1.00 95.69 281 CYS A CA 1
ATOM 2169 C C . CYS A 1 281 ? -13.329 -9.898 24.332 1.00 95.69 281 CYS A C 1
ATOM 2171 O O . CYS A 1 281 ? -14.111 -9.420 23.509 1.00 95.69 281 CYS A O 1
ATOM 2173 N N . GLY A 1 282 ? -13.754 -10.672 25.336 1.00 94.75 282 GLY A N 1
ATOM 2174 C CA . GLY A 1 282 ? -15.158 -11.064 25.493 1.00 94.75 282 GLY A CA 1
ATOM 2175 C C . GLY A 1 282 ? -16.092 -9.871 25.726 1.00 94.75 282 GLY A C 1
ATOM 2176 O O . GLY A 1 282 ? -17.208 -9.838 25.201 1.00 94.75 282 GLY A O 1
ATOM 2177 N N . LEU A 1 283 ? -15.639 -8.855 26.469 1.00 95.94 283 LEU A N 1
ATOM 2178 C CA . LEU A 1 283 ? -16.369 -7.596 26.615 1.00 95.94 283 LEU A CA 1
ATOM 2179 C C . LEU A 1 283 ? -16.541 -6.909 25.262 1.00 95.94 283 LEU A C 1
ATOM 2181 O O . LEU A 1 283 ? -17.649 -6.478 24.943 1.00 95.94 283 LEU A O 1
ATOM 2185 N N . CYS A 1 284 ? -15.483 -6.832 24.456 1.00 96.00 284 CYS A N 1
ATOM 2186 C CA . CYS A 1 284 ? -15.542 -6.176 23.154 1.00 96.00 284 CYS A CA 1
ATOM 2187 C C . CYS A 1 284 ? -16.518 -6.862 22.199 1.00 96.00 284 CYS A C 1
ATOM 2189 O O . CYS A 1 284 ? -17.274 -6.172 21.513 1.00 96.00 284 CYS A O 1
ATOM 2191 N N . GLU A 1 285 ? -16.567 -8.194 22.196 1.00 94.50 285 GLU A N 1
ATOM 2192 C CA . GLU A 1 285 ? -17.547 -8.964 21.423 1.00 94.50 285 GLU A CA 1
ATOM 2193 C C . GLU A 1 285 ? -18.986 -8.632 21.840 1.00 94.50 285 GLU A C 1
ATOM 2195 O O . GLU A 1 285 ? -19.843 -8.346 21.000 1.00 94.50 285 GLU A O 1
ATOM 2200 N N . VAL A 1 286 ? -19.253 -8.615 23.149 1.00 94.88 286 VAL A N 1
ATOM 2201 C CA . VAL A 1 286 ? -20.594 -8.346 23.684 1.00 94.88 286 VAL A CA 1
ATOM 2202 C C . VAL A 1 286 ? -21.037 -6.913 23.441 1.00 94.88 286 VAL A C 1
ATOM 2204 O O . VAL A 1 286 ? -22.185 -6.688 23.051 1.00 94.88 286 VAL A O 1
ATOM 2207 N N . VAL A 1 287 ? -20.149 -5.944 23.660 1.00 96.12 287 VAL A N 1
ATOM 2208 C CA . VAL A 1 287 ? -20.457 -4.535 23.411 1.00 96.12 287 VAL A CA 1
ATOM 2209 C C . VAL A 1 287 ? -20.701 -4.323 21.922 1.00 96.12 287 VAL A C 1
ATOM 2211 O O . VAL A 1 287 ? -21.734 -3.768 21.564 1.00 96.12 287 VAL A O 1
ATOM 2214 N N . SER A 1 288 ? -19.840 -4.850 21.049 1.00 95.00 288 SER A N 1
ATOM 2215 C CA . SER A 1 288 ? -20.009 -4.723 19.595 1.00 95.00 288 SER A CA 1
ATOM 2216 C C . SER A 1 288 ? -21.327 -5.333 19.110 1.00 95.00 288 SER A C 1
ATOM 2218 O O . SER A 1 288 ? -22.019 -4.721 18.302 1.00 95.00 288 SER A O 1
ATOM 2220 N N . GLY A 1 289 ? -21.738 -6.485 19.654 1.00 93.56 289 GLY A N 1
ATOM 2221 C CA . GLY A 1 289 ? -23.041 -7.094 19.355 1.00 93.56 289 GLY A CA 1
ATOM 2222 C C . GLY A 1 289 ? -24.248 -6.312 19.894 1.00 93.56 289 GLY A C 1
ATOM 2223 O O . GLY A 1 289 ? -25.370 -6.497 19.421 1.00 93.56 289 GLY A O 1
ATOM 2224 N N . ALA A 1 290 ? -24.043 -5.432 20.877 1.00 92.56 290 ALA A N 1
ATOM 2225 C CA . ALA A 1 290 ? -25.070 -4.548 21.419 1.00 92.56 290 ALA A CA 1
ATOM 2226 C C . ALA A 1 290 ? -25.134 -3.182 20.712 1.00 92.56 290 ALA A C 1
ATOM 2228 O O . ALA A 1 290 ? -26.056 -2.413 20.996 1.00 92.56 290 ALA A O 1
ATOM 2229 N N . LEU A 1 291 ? -24.194 -2.867 19.822 1.00 94.75 291 LEU A N 1
ATOM 2230 C CA . LEU A 1 291 ? -24.112 -1.596 19.106 1.00 94.75 291 LEU A CA 1
ATOM 2231 C C . LEU A 1 291 ? -24.650 -1.715 17.673 1.00 94.75 291 LEU A C 1
ATOM 2233 O O . LEU A 1 291 ? -24.709 -2.791 17.082 1.00 94.75 291 LEU A O 1
ATOM 2237 N N . ARG A 1 292 ? -25.093 -0.590 17.111 1.00 95.25 292 ARG A N 1
ATOM 2238 C CA . ARG A 1 292 ? -25.513 -0.480 15.708 1.00 95.25 292 ARG A CA 1
ATOM 2239 C C . ARG A 1 292 ? -24.289 -0.250 14.810 1.00 95.25 292 ARG A C 1
ATOM 2241 O O . ARG A 1 292 ? -23.292 0.285 15.283 1.00 95.25 292 ARG A O 1
ATOM 2248 N N . PRO A 1 293 ? -24.378 -0.515 13.492 1.00 89.62 293 PRO A N 1
ATOM 2249 C CA . PRO A 1 293 ? -23.256 -0.300 12.568 1.00 89.62 293 PRO A CA 1
ATOM 2250 C C . PRO A 1 293 ? -22.683 1.128 12.535 1.00 89.62 293 PRO A C 1
ATOM 2252 O O . PRO A 1 293 ? -21.519 1.309 12.194 1.00 89.62 293 PRO A O 1
ATOM 2255 N N . ASN A 1 294 ? -23.493 2.140 12.866 1.00 91.50 294 ASN A N 1
ATOM 2256 C CA . ASN A 1 294 ? -23.074 3.547 12.881 1.00 91.50 294 ASN A CA 1
ATOM 2257 C C . ASN A 1 294 ? -22.554 4.021 14.246 1.00 91.50 294 ASN A C 1
ATOM 2259 O O . ASN A 1 294 ? -22.076 5.152 14.343 1.00 91.50 294 ASN A O 1
ATOM 2263 N N . ASP A 1 295 ? -22.663 3.196 15.286 1.00 96.38 295 ASP A N 1
ATOM 2264 C CA . ASP A 1 295 ? -22.129 3.526 16.601 1.00 96.38 295 ASP A CA 1
ATOM 2265 C C . ASP A 1 295 ? -20.604 3.376 16.575 1.00 96.38 295 ASP A C 1
ATOM 2267 O O . ASP A 1 295 ? -20.046 2.512 15.894 1.00 96.38 295 ASP A O 1
ATOM 2271 N N . LEU A 1 296 ? -19.906 4.238 17.309 1.00 97.19 296 LEU A N 1
ATOM 2272 C CA . LEU A 1 296 ? -18.455 4.155 17.442 1.00 97.19 296 LEU A CA 1
ATOM 2273 C C . LEU A 1 296 ? -18.115 3.488 18.762 1.00 97.19 296 LEU A C 1
ATOM 2275 O O . LEU A 1 296 ? -18.694 3.842 19.784 1.00 97.19 296 LEU A O 1
ATOM 2279 N N . PHE A 1 297 ? -17.128 2.600 18.744 1.00 97.81 297 PHE A N 1
ATOM 2280 C CA . PHE A 1 297 ? -16.627 1.917 19.928 1.00 97.81 297 PHE A CA 1
ATOM 2281 C C . PHE A 1 297 ? -15.103 1.916 19.926 1.00 97.81 297 PHE A C 1
ATOM 2283 O O . PHE A 1 297 ? -14.487 1.638 18.892 1.00 97.81 297 PHE A O 1
ATOM 2290 N N . GLY A 1 298 ? -14.498 2.248 21.063 1.00 96.94 298 GLY A N 1
ATOM 2291 C CA . GLY A 1 298 ? -13.052 2.218 21.207 1.00 96.94 298 GLY A CA 1
ATOM 2292 C C . GLY A 1 298 ? -12.568 2.033 22.637 1.00 96.94 298 GLY A C 1
ATOM 2293 O O . GLY A 1 298 ? -13.325 2.194 23.594 1.00 96.94 298 GLY A O 1
ATOM 2294 N N . ARG A 1 299 ? -11.284 1.698 22.764 1.00 96.50 299 ARG A N 1
ATOM 2295 C CA . ARG A 1 299 ? -10.577 1.509 24.035 1.00 96.50 299 ARG A CA 1
ATOM 2296 C C . ARG A 1 299 ? -9.711 2.730 24.342 1.00 96.50 299 ARG A C 1
ATOM 2298 O O . ARG A 1 299 ? -8.860 3.103 23.531 1.00 96.50 299 ARG A O 1
ATOM 2305 N N . THR A 1 300 ? -9.940 3.375 25.485 1.00 91.88 300 THR A N 1
ATOM 2306 C CA . THR A 1 300 ? -9.233 4.607 25.894 1.00 91.88 300 THR A CA 1
ATOM 2307 C C . THR A 1 300 ? -8.084 4.356 26.860 1.00 91.88 300 THR A C 1
ATOM 2309 O O . THR A 1 300 ? -7.157 5.168 26.899 1.00 91.88 300 THR A O 1
ATOM 2312 N N . GLY A 1 301 ? -8.120 3.234 27.582 1.00 88.81 301 GLY A N 1
ATOM 2313 C CA . GLY A 1 301 ? -7.133 2.847 28.587 1.00 88.81 301 GLY A CA 1
ATOM 2314 C C . GLY A 1 301 ? -7.075 1.330 28.794 1.00 88.81 301 GLY A C 1
ATOM 2315 O O . GLY A 1 301 ? -7.609 0.559 27.996 1.00 88.81 301 GLY A O 1
ATOM 2316 N N . GLY A 1 302 ? -6.418 0.891 29.871 1.00 88.06 302 GLY A N 1
ATOM 2317 C CA . GLY A 1 302 ? -6.239 -0.536 30.173 1.00 88.06 302 GLY A CA 1
ATOM 2318 C C . GLY A 1 302 ? -7.565 -1.296 30.285 1.00 88.06 302 GLY A C 1
ATOM 2319 O O . GLY A 1 302 ? -7.758 -2.293 29.599 1.00 88.06 302 GLY A O 1
ATOM 2320 N N . GLU A 1 303 ? -8.505 -0.787 31.072 1.00 91.88 303 GLU A N 1
ATOM 2321 C CA . GLU A 1 303 ? -9.827 -1.396 31.312 1.00 91.88 303 GLU A CA 1
ATOM 2322 C C . GLU A 1 303 ? -10.993 -0.457 30.961 1.00 91.88 303 GLU A C 1
ATOM 2324 O O . GLU A 1 303 ? -12.148 -0.734 31.285 1.00 91.88 303 GLU A O 1
ATOM 2329 N N . GLU A 1 304 ? -10.681 0.643 30.270 1.00 95.31 304 GLU A N 1
ATOM 2330 C CA . GLU A 1 304 ? -11.604 1.729 29.952 1.00 95.31 304 GLU A CA 1
ATOM 2331 C C . GLU A 1 304 ? -12.000 1.716 28.477 1.00 95.31 304 GLU A C 1
ATOM 2333 O O . GLU A 1 304 ? -11.157 1.689 27.569 1.00 95.31 304 GLU A O 1
ATOM 2338 N N . PHE A 1 305 ? -13.303 1.816 28.244 1.00 98.12 305 PHE A N 1
ATOM 2339 C CA . PHE A 1 305 ? -13.897 1.819 26.921 1.00 98.12 305 PHE A CA 1
ATOM 2340 C C . PHE A 1 305 ? -14.859 2.985 26.752 1.00 98.12 305 PHE A C 1
ATOM 2342 O O . PHE A 1 305 ? -15.426 3.511 27.709 1.00 98.12 305 PHE A O 1
ATOM 2349 N N . VAL A 1 306 ? -15.085 3.371 25.503 1.00 98.19 306 VAL A N 1
ATOM 2350 C CA . VAL A 1 306 ? -15.951 4.491 25.160 1.00 98.19 306 VAL A CA 1
ATOM 2351 C C . VAL A 1 306 ? -16.805 4.158 23.944 1.00 98.19 306 VAL A C 1
ATOM 2353 O O . VAL A 1 306 ? -16.328 3.562 22.976 1.00 98.19 306 VAL A O 1
ATOM 2356 N N . CYS A 1 307 ? -18.076 4.552 23.993 1.00 98.00 307 CYS A N 1
ATOM 2357 C CA . CYS A 1 307 ? -18.993 4.469 22.862 1.00 98.00 307 CYS A CA 1
ATOM 2358 C C . CYS A 1 307 ? -19.546 5.852 22.512 1.00 98.00 307 CYS A C 1
ATOM 2360 O O . CYS A 1 307 ? -19.915 6.609 23.408 1.00 98.00 307 CYS A O 1
ATOM 2362 N N . LEU A 1 308 ? -19.681 6.153 21.220 1.00 98.12 308 LEU A N 1
ATOM 2363 C CA . LEU A 1 308 ? -20.502 7.262 20.728 1.00 98.12 308 LEU A CA 1
ATOM 2364 C C . LEU A 1 308 ? -21.707 6.678 19.992 1.00 98.12 308 LEU A C 1
ATOM 2366 O O . LEU A 1 308 ? -21.529 5.840 19.110 1.00 98.12 308 LEU A O 1
ATOM 2370 N N . LEU A 1 309 ? -22.905 7.152 20.330 1.00 97.75 309 LEU A N 1
ATOM 2371 C CA . LEU A 1 309 ? -24.180 6.708 19.772 1.00 97.75 309 LEU A CA 1
ATOM 2372 C C . LEU A 1 309 ? -24.830 7.839 18.956 1.00 97.75 309 LEU A C 1
ATOM 2374 O O . LEU A 1 309 ? -25.523 8.697 19.524 1.00 97.75 309 LEU A O 1
ATOM 2378 N N . PRO A 1 310 ? -24.609 7.893 17.631 1.00 95.81 310 PRO A N 1
ATOM 2379 C CA . PRO A 1 310 ? -25.244 8.878 16.770 1.00 95.81 310 PRO A CA 1
ATOM 2380 C C . PRO A 1 310 ? -26.761 8.673 16.697 1.00 95.81 310 PRO A C 1
ATOM 2382 O O . PRO A 1 310 ? -27.242 7.581 16.405 1.00 95.81 310 PRO A O 1
ATOM 2385 N N . GLY A 1 311 ? -27.538 9.732 16.913 1.00 93.38 311 GLY A N 1
ATOM 2386 C CA . GLY A 1 311 ? -28.998 9.693 16.852 1.00 93.38 311 GLY A CA 1
ATOM 2387 C C . GLY A 1 311 ? -29.661 9.221 18.144 1.00 93.38 311 GLY A C 1
ATOM 2388 O O . GLY A 1 311 ? -30.880 9.082 18.160 1.00 93.38 311 GLY A O 1
ATOM 2389 N N . ALA A 1 312 ? -28.895 8.973 19.211 1.00 93.69 312 ALA A N 1
ATOM 2390 C CA . ALA A 1 312 ? -29.428 8.585 20.511 1.00 93.69 312 ALA A CA 1
ATOM 2391 C C . ALA A 1 312 ? -29.548 9.794 21.449 1.00 93.69 312 ALA A C 1
ATOM 2393 O O . ALA A 1 312 ? -28.592 10.548 21.645 1.00 93.69 312 ALA A O 1
ATOM 2394 N N . GLY A 1 313 ? -30.723 9.952 22.064 1.00 92.31 313 GLY A N 1
ATOM 2395 C CA . GLY A 1 313 ? -30.910 10.839 23.212 1.00 92.31 313 GLY A CA 1
ATOM 2396 C C . GLY A 1 313 ? -30.458 10.186 24.523 1.00 92.31 313 GLY A C 1
ATOM 2397 O O . GLY A 1 313 ? -30.096 9.009 24.563 1.00 92.31 313 GLY A O 1
ATOM 2398 N N . ALA A 1 314 ? -30.529 10.928 25.631 1.00 92.88 314 ALA A N 1
ATOM 2399 C CA . ALA A 1 314 ? -30.079 10.436 26.935 1.00 92.88 314 ALA A CA 1
ATOM 2400 C C . ALA A 1 314 ? -30.821 9.170 27.407 1.00 92.88 314 ALA A C 1
ATOM 2402 O O . ALA A 1 314 ? -30.195 8.234 27.897 1.00 92.88 314 ALA A O 1
ATOM 2403 N N . ALA A 1 315 ? -32.146 9.112 27.228 1.00 94.38 315 ALA A N 1
ATOM 2404 C CA . ALA A 1 315 ? -32.945 7.950 27.625 1.00 94.38 315 ALA A CA 1
ATOM 2405 C C . ALA A 1 315 ? -32.586 6.693 26.810 1.00 94.38 315 ALA A C 1
ATOM 2407 O O . ALA A 1 315 ? -32.460 5.602 27.365 1.00 94.38 315 ALA A O 1
ATOM 2408 N N . ASP A 1 316 ? -32.365 6.843 25.501 1.00 94.44 316 ASP A N 1
ATOM 2409 C CA . ASP A 1 316 ? -31.924 5.747 24.632 1.00 94.44 316 ASP A CA 1
ATOM 2410 C C . ASP A 1 316 ? -30.542 5.240 25.026 1.00 94.44 316 ASP A C 1
ATOM 2412 O O . ASP A 1 316 ? -30.327 4.031 25.116 1.00 94.44 316 ASP A O 1
ATOM 2416 N N . ALA A 1 317 ? -29.628 6.166 25.311 1.00 96.25 317 ALA A N 1
ATOM 2417 C CA . ALA A 1 317 ? -28.274 5.852 25.730 1.00 96.25 317 ALA A CA 1
ATOM 2418 C C . ALA A 1 317 ? -28.245 5.069 27.047 1.00 96.25 317 ALA A C 1
ATOM 2420 O O . ALA A 1 317 ? -27.531 4.075 27.138 1.00 96.25 317 ALA A O 1
ATOM 2421 N N . VAL A 1 318 ? -29.077 5.441 28.028 1.00 97.62 318 VAL A N 1
ATOM 2422 C CA . VAL A 1 318 ? -29.223 4.685 29.285 1.00 97.62 318 VAL A CA 1
ATOM 2423 C C . VAL A 1 318 ? -29.762 3.275 29.026 1.00 97.62 318 VAL A C 1
ATOM 2425 O O . VAL A 1 318 ? -29.228 2.312 29.571 1.00 97.62 318 VAL A O 1
ATOM 2428 N N . ARG A 1 319 ? -30.761 3.107 28.145 1.00 97.06 319 ARG A N 1
ATOM 2429 C CA . ARG A 1 319 ? -31.267 1.768 27.781 1.00 97.06 319 ARG A CA 1
ATOM 2430 C C . ARG A 1 319 ? -30.191 0.896 27.130 1.00 97.06 319 ARG A C 1
ATOM 2432 O O . ARG A 1 319 ? -30.098 -0.294 27.428 1.00 97.06 319 ARG A O 1
ATOM 2439 N N . ILE A 1 320 ? -29.380 1.475 26.246 1.00 96.94 320 ILE A N 1
ATOM 2440 C CA . ILE A 1 320 ? -28.268 0.773 25.590 1.00 96.94 320 ILE A CA 1
ATOM 2441 C C . ILE A 1 320 ? -27.177 0.425 26.611 1.00 96.94 320 ILE A C 1
ATOM 2443 O O . ILE A 1 320 ? -26.705 -0.712 26.621 1.00 96.94 320 ILE A O 1
ATOM 2447 N N . ALA A 1 321 ? -26.838 1.349 27.512 1.00 97.69 321 ALA A N 1
ATOM 2448 C CA . ALA A 1 321 ? -25.891 1.123 28.599 1.00 97.69 321 ALA A CA 1
ATOM 2449 C C . ALA A 1 321 ? -26.337 -0.016 29.532 1.00 97.69 321 ALA A C 1
ATOM 2451 O O . ALA A 1 321 ? -25.537 -0.896 29.844 1.00 97.69 321 ALA A O 1
ATOM 2452 N N . GLU A 1 322 ? -27.617 -0.072 29.915 1.00 98.00 322 GLU A N 1
ATOM 2453 C CA . GLU A 1 322 ? -28.154 -1.160 30.746 1.00 98.00 322 GLU A CA 1
ATOM 2454 C C . GLU A 1 322 ? -28.132 -2.512 30.028 1.00 98.00 322 GLU A C 1
ATOM 2456 O O . GLU A 1 322 ? -27.822 -3.549 30.629 1.00 98.00 322 GLU A O 1
ATOM 2461 N N . ARG A 1 323 ? -28.405 -2.514 28.717 1.00 96.69 323 ARG A N 1
ATOM 2462 C CA . ARG A 1 323 ? -28.268 -3.714 27.887 1.00 96.69 323 ARG A CA 1
ATOM 2463 C C . ARG A 1 323 ? -26.825 -4.211 27.874 1.00 96.69 323 ARG A C 1
ATOM 2465 O O . ARG A 1 323 ? -26.613 -5.405 28.072 1.00 96.69 323 ARG A O 1
ATOM 2472 N N . ILE A 1 324 ? -25.857 -3.314 27.682 1.00 97.00 324 ILE A N 1
ATOM 2473 C CA . ILE A 1 324 ? -24.427 -3.642 27.729 1.00 97.00 324 ILE A CA 1
ATOM 2474 C C . ILE A 1 324 ? -24.059 -4.203 29.104 1.00 97.00 324 ILE A C 1
ATOM 2476 O O . ILE A 1 324 ? -23.539 -5.314 29.185 1.00 97.00 324 ILE A O 1
ATOM 2480 N N . ARG A 1 325 ? -24.395 -3.494 30.188 1.00 97.31 325 ARG A N 1
ATOM 2481 C CA . ARG A 1 325 ? -24.101 -3.914 31.565 1.00 97.31 325 ARG A CA 1
ATOM 2482 C C . ARG A 1 325 ? -24.632 -5.316 31.861 1.00 97.31 325 ARG A C 1
ATOM 2484 O O . ARG A 1 325 ? -23.910 -6.173 32.368 1.00 97.31 325 ARG A O 1
ATOM 2491 N N . THR A 1 326 ? -25.886 -5.571 31.494 1.00 95.44 326 THR A N 1
ATOM 2492 C CA . THR A 1 326 ? -26.535 -6.871 31.700 1.00 95.44 326 THR A CA 1
ATOM 2493 C C . THR A 1 326 ? -25.899 -7.969 30.848 1.00 95.44 326 THR A C 1
ATOM 2495 O O . THR A 1 326 ? -25.759 -9.101 31.310 1.00 95.44 326 THR A O 1
ATOM 2498 N N . ALA A 1 327 ? -25.506 -7.665 29.610 1.00 94.06 327 ALA A N 1
ATOM 2499 C CA . ALA A 1 327 ? -24.865 -8.631 28.727 1.00 94.06 327 ALA A CA 1
ATOM 2500 C C . ALA A 1 327 ? -23.447 -8.991 29.202 1.00 94.06 327 ALA A C 1
ATOM 2502 O O . ALA A 1 327 ? -23.095 -10.170 29.208 1.00 94.06 327 ALA A O 1
ATOM 2503 N N . VAL A 1 328 ? -22.674 -8.015 29.690 1.00 94.19 328 VAL A N 1
ATOM 2504 C CA . VAL A 1 328 ? -21.345 -8.255 30.273 1.00 94.19 328 VAL A CA 1
ATOM 2505 C C . VAL A 1 328 ? -21.440 -9.099 31.543 1.00 94.19 328 VAL A C 1
ATOM 2507 O O . VAL A 1 328 ? -20.663 -10.034 31.713 1.00 94.19 328 VAL A O 1
ATOM 2510 N N . ALA A 1 329 ? -22.444 -8.876 32.396 1.00 92.69 329 ALA A N 1
ATOM 2511 C CA . ALA A 1 329 ? -22.652 -9.716 33.578 1.00 92.69 329 ALA A CA 1
ATOM 2512 C C . ALA A 1 329 ? -22.862 -11.207 33.234 1.00 92.69 329 ALA A C 1
ATOM 2514 O O . ALA A 1 329 ? -22.494 -12.091 34.009 1.00 92.69 329 ALA A O 1
ATOM 2515 N N . ARG A 1 330 ? -23.405 -11.506 32.046 1.00 92.50 330 ARG A N 1
ATOM 2516 C CA . ARG A 1 330 ? -23.611 -12.877 31.548 1.00 92.50 330 ARG A CA 1
ATOM 2517 C C . ARG A 1 330 ? -22.351 -13.513 30.949 1.00 92.50 330 ARG A C 1
ATOM 2519 O O . ARG A 1 330 ? -22.383 -14.703 30.639 1.00 92.50 330 ARG A O 1
ATOM 2526 N N . LEU A 1 331 ? -21.256 -12.765 30.790 1.00 90.06 331 LEU A N 1
ATOM 2527 C CA . LEU A 1 331 ? -19.973 -13.312 30.338 1.00 90.06 331 LEU A CA 1
ATOM 2528 C C . LEU A 1 331 ? -19.247 -14.094 31.431 1.00 90.06 331 LEU A C 1
ATOM 2530 O O . LEU A 1 331 ? -18.522 -15.026 31.096 1.00 90.06 331 LEU A O 1
ATOM 2534 N N . ALA A 1 332 ? -19.452 -13.757 32.711 1.00 86.44 332 ALA A N 1
ATOM 2535 C CA . ALA A 1 332 ? -18.700 -14.360 33.813 1.00 86.44 332 ALA A CA 1
ATOM 2536 C C . ALA A 1 332 ? -18.667 -15.903 33.757 1.00 86.44 332 ALA A C 1
ATOM 2538 O O . ALA A 1 332 ? -17.567 -16.452 33.686 1.00 86.44 332 ALA A O 1
ATOM 2539 N N . PRO A 1 333 ? -19.806 -16.620 33.644 1.00 80.56 333 PRO A N 1
ATOM 2540 C CA . PRO A 1 333 ? -19.789 -18.083 33.584 1.00 80.56 333 PRO A CA 1
ATOM 2541 C C . PRO A 1 333 ? -19.084 -18.632 32.338 1.00 80.56 333 PRO A C 1
ATOM 2543 O O . PRO A 1 333 ? -18.431 -19.668 32.408 1.00 80.56 333 PRO A O 1
ATOM 2546 N N . ARG A 1 334 ? -19.185 -17.934 31.198 1.00 84.44 334 ARG A N 1
ATOM 2547 C CA . ARG A 1 334 ? -18.563 -18.352 29.928 1.00 84.44 334 ARG A CA 1
ATOM 2548 C C . ARG A 1 334 ? -17.040 -18.280 29.976 1.00 84.44 334 ARG A C 1
ATOM 2550 O O . ARG A 1 334 ? -16.376 -19.032 29.277 1.00 84.44 334 ARG A O 1
ATOM 2557 N N . LEU A 1 335 ? -16.506 -17.384 30.801 1.00 84.31 335 LEU A N 1
ATOM 2558 C CA . LEU A 1 335 ? -15.071 -17.185 30.994 1.00 84.31 335 LEU A CA 1
ATOM 2559 C C . LEU A 1 335 ? -14.524 -17.937 32.219 1.00 84.31 335 LEU A C 1
ATOM 2561 O O . LEU A 1 335 ? -13.361 -17.750 32.571 1.00 84.31 335 LEU A O 1
ATOM 2565 N N . GLY A 1 336 ? -15.344 -18.767 32.880 1.00 82.56 336 GLY A N 1
ATOM 2566 C CA . GLY A 1 336 ? -14.958 -19.471 34.107 1.00 82.56 336 GLY A CA 1
ATOM 2567 C C . GLY A 1 336 ? -14.791 -18.549 35.322 1.00 82.56 336 GLY A C 1
ATOM 2568 O O . GLY A 1 336 ? -14.069 -18.884 36.256 1.00 82.56 336 GLY A O 1
ATOM 2569 N N . LEU A 1 337 ? -15.432 -17.377 35.313 1.00 83.19 337 LEU A N 1
ATOM 2570 C CA . LEU A 1 337 ? -15.363 -16.375 36.375 1.00 83.19 337 LEU A CA 1
ATOM 2571 C C . LEU A 1 337 ? -16.598 -16.443 37.277 1.00 83.19 337 LEU A C 1
ATOM 2573 O O . LEU A 1 337 ? -17.721 -16.624 36.810 1.00 83.19 337 LEU A O 1
ATOM 2577 N N . GLY A 1 338 ? -16.407 -16.203 38.578 1.00 80.94 338 GLY A N 1
ATOM 2578 C CA . GLY A 1 338 ? -17.520 -16.133 39.530 1.00 80.94 338 GLY A CA 1
ATOM 2579 C C . GLY A 1 338 ? -18.389 -14.880 39.361 1.00 80.94 338 GLY A C 1
ATOM 2580 O O . GLY A 1 338 ? -19.610 -14.948 39.490 1.00 80.94 338 GLY A O 1
ATOM 2581 N N . ARG A 1 339 ? -17.774 -13.725 39.067 1.00 88.06 339 ARG A N 1
ATOM 2582 C CA . ARG A 1 339 ? -18.458 -12.441 38.837 1.00 88.06 339 ARG A CA 1
ATOM 2583 C C . ARG A 1 339 ? -17.661 -11.558 37.877 1.00 88.06 339 ARG A C 1
ATOM 2585 O O . ARG A 1 339 ? -16.445 -11.467 38.002 1.00 88.06 339 ARG A O 1
ATOM 2592 N N . LEU A 1 340 ? -18.372 -10.874 36.986 1.00 93.44 340 LEU A N 1
ATOM 2593 C CA . LEU A 1 340 ? -17.865 -9.835 36.092 1.00 93.44 340 LEU A CA 1
ATOM 2594 C C . LEU A 1 340 ? -18.956 -8.771 35.963 1.00 93.44 340 LEU A C 1
ATOM 2596 O O . LEU A 1 340 ? -20.122 -9.114 35.777 1.00 93.44 340 LEU A O 1
ATOM 2600 N N . SER A 1 341 ? -18.600 -7.499 36.084 1.00 96.25 341 SER A N 1
ATOM 2601 C CA . SER A 1 341 ? -19.526 -6.388 35.876 1.00 96.25 341 SER A CA 1
ATOM 2602 C C . SER A 1 341 ? -18.798 -5.186 35.298 1.00 96.25 341 SER A C 1
ATOM 2604 O O . SER A 1 341 ? -17.569 -5.129 35.294 1.00 96.25 341 SER A O 1
ATOM 2606 N N . VAL A 1 342 ? -19.578 -4.244 34.783 1.00 97.31 342 VAL A N 1
ATOM 2607 C CA . VAL A 1 342 ? -19.086 -2.957 34.300 1.00 97.31 342 VAL A CA 1
ATOM 2608 C C . VAL A 1 342 ? -19.879 -1.840 34.950 1.00 97.31 342 VAL A C 1
ATOM 2610 O O . VAL A 1 342 ? -21.092 -1.962 35.160 1.00 97.31 342 VAL A O 1
ATOM 2613 N N . SER A 1 343 ? -19.195 -0.739 35.217 1.00 98.38 343 SER A N 1
ATOM 2614 C CA . SER A 1 343 ? -19.819 0.536 35.550 1.00 98.38 343 SER A CA 1
ATOM 2615 C C . SER A 1 343 ? -19.869 1.398 34.291 1.00 98.38 343 SER A C 1
ATOM 2617 O O . SER A 1 343 ? -18.937 1.363 33.486 1.00 98.38 343 SER A O 1
ATOM 2619 N N . VAL A 1 344 ? -20.963 2.140 34.090 1.00 98.50 344 VAL A N 1
ATOM 2620 C CA . VAL A 1 344 ? -21.162 2.951 32.880 1.00 98.50 344 VAL A CA 1
ATOM 2621 C C . VAL A 1 344 ? -21.604 4.366 33.238 1.00 98.50 344 VAL A C 1
ATOM 2623 O O . VAL A 1 344 ? -22.598 4.553 33.936 1.00 98.50 344 VAL A O 1
ATOM 2626 N N . GLY A 1 345 ? -20.893 5.363 32.721 1.00 98.38 345 GLY A N 1
ATOM 2627 C CA . GLY A 1 345 ? -21.290 6.767 32.749 1.00 98.38 345 GLY A CA 1
ATOM 2628 C C . GLY A 1 345 ? -21.872 7.205 31.409 1.00 98.38 345 GLY A C 1
ATOM 2629 O O . GLY A 1 345 ? -21.313 6.886 30.361 1.00 98.38 345 GLY A O 1
ATOM 2630 N N . VAL A 1 346 ? -22.989 7.934 31.427 1.00 98.25 346 VAL A N 1
ATOM 2631 C CA . VAL A 1 346 ? -23.706 8.370 30.216 1.00 98.25 346 VAL A CA 1
ATOM 2632 C C . VAL A 1 346 ? -23.808 9.889 30.168 1.00 98.25 346 VAL A C 1
ATOM 2634 O O . VAL A 1 346 ? -24.319 10.495 31.105 1.00 98.25 346 VAL A O 1
ATOM 2637 N N . ALA A 1 347 ? -23.422 10.506 29.053 1.00 97.75 347 ALA A N 1
ATOM 2638 C CA . ALA A 1 347 ? -23.672 11.922 28.779 1.00 97.75 347 ALA A CA 1
ATOM 2639 C C . ALA A 1 347 ? -24.313 12.106 27.400 1.00 97.75 347 ALA A C 1
ATOM 2641 O O . ALA A 1 347 ? -24.053 11.335 26.478 1.00 97.75 347 ALA A O 1
ATOM 2642 N N . ALA A 1 348 ? -25.156 13.125 27.242 1.00 96.44 348 ALA A N 1
ATOM 2643 C CA . ALA A 1 348 ? -25.846 13.395 25.986 1.00 96.44 348 ALA A CA 1
ATOM 2644 C C . ALA A 1 348 ? -25.649 14.842 25.532 1.00 96.44 348 ALA A C 1
ATOM 2646 O O . ALA A 1 348 ? -25.614 15.772 26.335 1.00 96.44 348 ALA A O 1
ATOM 2647 N N . THR A 1 349 ? -25.556 15.022 24.216 1.00 93.38 349 THR A N 1
ATOM 2648 C CA . THR A 1 349 ? -25.314 16.330 23.590 1.00 93.38 349 THR A CA 1
ATOM 2649 C C . THR A 1 349 ? -26.350 17.420 23.891 1.00 93.38 349 THR A C 1
ATOM 2651 O O . THR A 1 349 ? -25.939 18.578 23.935 1.00 93.38 349 THR A O 1
ATOM 2654 N N . PRO A 1 350 ? -27.652 17.131 24.126 1.00 87.75 350 PRO A N 1
ATOM 2655 C CA . PRO A 1 350 ? -28.592 18.176 24.537 1.00 87.75 350 PRO A CA 1
ATOM 2656 C C . PRO A 1 350 ? -28.236 18.825 25.882 1.00 87.75 350 PRO A C 1
ATOM 2658 O O . PRO A 1 350 ? -28.555 19.990 26.077 1.00 87.75 350 PRO A O 1
ATOM 2661 N N . ASP A 1 351 ? -27.555 18.093 26.770 1.00 88.31 351 ASP A N 1
ATOM 2662 C CA . ASP A 1 351 ? -27.288 18.520 28.149 1.00 88.31 351 ASP A CA 1
ATOM 2663 C C . ASP A 1 351 ? -25.876 19.119 28.325 1.00 88.31 351 ASP A C 1
ATOM 2665 O O . ASP A 1 351 ? -25.665 19.967 29.186 1.00 88.31 351 ASP A O 1
ATOM 2669 N N . PHE A 1 352 ? -24.894 18.673 27.528 1.00 90.06 352 PHE A N 1
ATOM 2670 C CA . PHE A 1 352 ? -23.463 18.988 27.723 1.00 90.06 352 PHE A CA 1
ATOM 2671 C C . PHE A 1 352 ? -22.773 19.579 26.486 1.00 90.06 352 PHE A C 1
ATOM 2673 O O . PHE A 1 352 ? -21.546 19.646 26.425 1.00 90.06 352 PHE A O 1
ATOM 2680 N N . GLY A 1 353 ? -23.549 20.003 25.488 1.00 88.38 353 GLY A N 1
ATOM 2681 C CA . GLY A 1 353 ? -23.022 20.541 24.238 1.00 88.38 353 GLY A CA 1
ATOM 2682 C C . GLY A 1 353 ? -22.595 19.462 23.241 1.00 88.38 353 GLY A C 1
ATOM 2683 O O . GLY A 1 353 ? -22.768 18.262 23.449 1.00 88.38 353 GLY A O 1
ATOM 2684 N N . ARG A 1 354 ? -22.083 19.901 22.088 1.00 90.56 354 ARG A N 1
ATOM 2685 C CA . ARG A 1 354 ? -21.821 19.036 20.920 1.00 90.56 354 ARG A CA 1
ATOM 2686 C C . ARG A 1 354 ? -20.338 18.754 20.681 1.00 90.56 354 ARG A C 1
ATOM 2688 O O . ARG A 1 354 ? -19.998 18.107 19.698 1.00 90.56 354 ARG A O 1
ATOM 2695 N N . GLU A 1 355 ? -19.474 19.225 21.568 1.00 92.62 355 GLU A N 1
ATOM 2696 C CA . GLU A 1 355 ? -18.037 18.980 21.514 1.00 92.62 355 GLU A CA 1
ATOM 2697 C C . GLU A 1 355 ? -17.674 17.702 22.272 1.00 92.62 355 GLU A C 1
ATOM 2699 O O . GLU A 1 355 ? -18.304 17.351 23.272 1.00 92.62 355 GLU A O 1
ATOM 2704 N N . LEU A 1 356 ? -16.644 16.995 21.799 1.00 95.44 356 LEU A N 1
ATOM 2705 C CA . LEU A 1 356 ? -16.253 15.710 22.376 1.00 95.44 356 LEU A CA 1
ATOM 2706 C C . LEU A 1 356 ? -15.738 15.859 23.813 1.00 95.44 356 LEU A C 1
ATOM 2708 O O . LEU A 1 356 ? -16.133 15.085 24.680 1.00 95.44 356 LEU A O 1
ATOM 2712 N N . VAL A 1 357 ? -14.879 16.850 24.068 1.00 94.31 357 VAL A N 1
ATOM 2713 C CA . VAL A 1 357 ? -14.198 17.014 25.363 1.00 94.31 357 VAL A CA 1
ATOM 2714 C C . VAL A 1 357 ? -15.188 17.267 26.514 1.00 94.31 357 VAL A C 1
ATOM 2716 O O . VAL A 1 357 ? -15.136 16.517 27.493 1.00 94.31 357 VAL A O 1
ATOM 2719 N N . PRO A 1 358 ? -16.146 18.216 26.421 1.00 93.94 358 PRO A N 1
ATOM 2720 C CA . PRO A 1 358 ? -17.157 18.404 27.466 1.00 93.94 358 PRO A CA 1
ATOM 2721 C C . PRO A 1 358 ? -18.042 17.171 27.684 1.00 93.94 358 PRO A C 1
ATOM 2723 O O . PRO A 1 358 ? -18.351 16.817 28.825 1.00 93.94 358 PRO A O 1
ATOM 2726 N N . LEU A 1 359 ? -18.414 16.484 26.598 1.00 95.25 359 LEU A N 1
ATOM 2727 C CA . LEU A 1 359 ? -19.258 15.292 26.646 1.00 95.25 359 LEU A CA 1
ATOM 2728 C C . LEU A 1 359 ? -18.545 14.118 27.337 1.00 95.25 359 LEU A C 1
ATOM 2730 O O . LEU A 1 359 ? -19.146 13.434 28.165 1.00 95.25 359 LEU A O 1
ATOM 2734 N N . MET A 1 360 ? -17.255 13.923 27.047 1.00 96.38 360 MET A N 1
ATOM 2735 C CA . MET A 1 360 ? -16.400 12.951 27.734 1.00 96.38 360 MET A CA 1
ATOM 2736 C C . MET A 1 360 ? -16.254 13.279 29.216 1.00 96.38 360 MET A C 1
ATOM 2738 O O . MET A 1 360 ? -16.494 12.410 30.045 1.00 96.38 360 MET A O 1
ATOM 2742 N N . ALA A 1 361 ? -15.946 14.530 29.566 1.00 95.81 361 ALA A N 1
ATOM 2743 C CA . ALA A 1 361 ? -15.801 14.934 30.964 1.00 95.81 361 ALA A CA 1
ATOM 2744 C C . ALA A 1 361 ? -17.093 14.713 31.775 1.00 95.81 361 ALA A C 1
ATOM 2746 O O . ALA A 1 361 ? -17.050 14.327 32.943 1.00 95.81 361 ALA A O 1
ATOM 2747 N N . ALA A 1 362 ? -18.261 14.935 31.166 1.00 97.19 362 ALA A N 1
ATOM 2748 C CA . ALA A 1 362 ? -19.547 14.662 31.799 1.00 97.19 362 ALA A CA 1
ATOM 2749 C C . ALA A 1 362 ? -19.805 13.157 31.994 1.00 97.19 362 ALA A C 1
ATOM 2751 O O . ALA A 1 362 ? -20.260 12.752 33.069 1.00 97.19 362 ALA A O 1
ATOM 2752 N N . ALA A 1 363 ? -19.500 12.332 30.986 1.00 97.44 363 ALA A N 1
ATOM 2753 C CA . ALA A 1 363 ? -19.644 10.880 31.069 1.00 97.44 363 ALA A CA 1
ATOM 2754 C C . ALA A 1 363 ? -18.680 10.273 32.100 1.00 97.44 363 ALA A C 1
ATOM 2756 O O . ALA A 1 363 ? -19.090 9.407 32.867 1.00 97.44 363 ALA A O 1
ATOM 2757 N N . ASP A 1 364 ? -17.450 10.778 32.182 1.00 96.69 364 ASP A N 1
ATOM 2758 C CA . ASP A 1 364 ? -16.444 10.348 33.155 1.00 96.69 364 ASP A CA 1
ATOM 2759 C C . ASP A 1 364 ? -16.890 10.622 34.598 1.00 96.69 364 ASP A C 1
ATOM 2761 O O . ASP A 1 364 ? -16.909 9.720 35.435 1.00 96.69 364 ASP A O 1
ATOM 2765 N N . ARG A 1 365 ? -17.399 11.831 34.883 1.00 97.00 365 ARG A N 1
ATOM 2766 C CA . ARG A 1 365 ? -17.980 12.146 36.203 1.00 97.00 365 ARG A CA 1
ATOM 2767 C C . ARG A 1 365 ? -19.140 11.218 36.564 1.00 97.00 365 ARG A C 1
ATOM 2769 O O . ARG A 1 365 ? -19.300 10.850 37.727 1.00 97.00 365 ARG A O 1
ATOM 2776 N N . ALA A 1 366 ? -19.970 10.848 35.589 1.00 97.69 366 ALA A N 1
ATOM 2777 C CA . ALA A 1 366 ? -21.049 9.892 35.812 1.00 97.69 366 ALA A CA 1
ATOM 2778 C C . ALA A 1 366 ? -20.512 8.475 36.074 1.00 97.69 366 ALA A C 1
ATOM 2780 O O . ALA A 1 366 ? -20.973 7.812 36.998 1.00 97.69 366 ALA A O 1
ATOM 2781 N N . LEU A 1 367 ? -19.490 8.037 35.337 1.00 97.75 367 LEU A N 1
ATOM 2782 C CA . LEU A 1 367 ? -18.818 6.756 35.557 1.00 97.75 367 LEU A CA 1
ATOM 2783 C C . LEU A 1 367 ? -18.174 6.690 36.949 1.00 97.75 367 LEU A C 1
ATOM 2785 O O . LEU A 1 367 ? -18.302 5.684 37.648 1.00 97.75 367 LEU A O 1
ATOM 2789 N N . TYR A 1 368 ? -17.543 7.778 37.388 1.00 96.56 368 TYR A N 1
ATOM 2790 C CA . TYR A 1 368 ? -17.008 7.898 38.738 1.00 96.56 368 TYR A CA 1
ATOM 2791 C C . TYR A 1 368 ? -18.105 7.725 39.798 1.00 96.56 368 TYR A C 1
ATOM 2793 O O . TYR A 1 368 ? -17.945 6.915 40.714 1.00 96.56 368 TYR A O 1
ATOM 2801 N N . ARG A 1 369 ? -19.262 8.392 39.640 1.00 97.69 369 ARG A N 1
ATOM 2802 C CA . ARG A 1 369 ? -20.428 8.172 40.517 1.00 97.69 369 ARG A CA 1
ATOM 2803 C C . ARG A 1 369 ? -20.906 6.722 40.485 1.00 97.69 369 ARG A C 1
ATOM 2805 O O . ARG A 1 369 ? -21.215 6.175 41.538 1.00 97.69 369 ARG A O 1
ATOM 2812 N N . ALA A 1 370 ? -20.901 6.066 39.324 1.00 97.00 370 ALA A N 1
ATOM 2813 C CA . ALA A 1 370 ? -21.312 4.666 39.213 1.00 97.00 370 ALA A CA 1
ATOM 2814 C C . ALA A 1 370 ? -20.400 3.756 40.047 1.00 97.00 370 ALA A C 1
ATOM 2816 O O . ALA A 1 370 ? -20.883 2.885 40.776 1.00 97.00 370 ALA A O 1
ATOM 2817 N N . LYS A 1 371 ? -19.084 4.006 40.005 1.00 95.50 371 LYS A N 1
ATOM 2818 C CA . LYS A 1 371 ? -18.098 3.294 40.827 1.00 95.50 371 LYS A CA 1
ATOM 2819 C C . LYS A 1 371 ? -18.269 3.590 42.321 1.00 95.50 371 LYS A C 1
ATOM 2821 O O . LYS A 1 371 ? -18.230 2.655 43.122 1.00 95.50 371 LYS A O 1
ATOM 2826 N N . ALA A 1 372 ? -18.480 4.854 42.689 1.00 95.56 372 ALA A N 1
ATOM 2827 C CA . ALA A 1 372 ? -18.663 5.285 44.076 1.00 95.56 372 ALA A CA 1
ATOM 2828 C C . ALA A 1 372 ? -19.951 4.722 44.699 1.00 95.56 372 ALA A C 1
ATOM 2830 O O . ALA A 1 372 ? -19.934 4.232 45.825 1.00 95.56 372 ALA A O 1
ATOM 2831 N N . ASN A 1 373 ? -21.041 4.676 43.932 1.00 95.50 373 ASN A N 1
ATOM 2832 C CA . ASN A 1 373 ? -22.346 4.201 44.389 1.00 95.50 373 ASN A CA 1
ATOM 2833 C C . ASN A 1 373 ? -22.448 2.667 44.478 1.00 95.50 373 ASN A C 1
ATOM 2835 O O . ASN A 1 373 ? -23.537 2.137 44.678 1.00 95.50 373 ASN A O 1
ATOM 2839 N N . GLY A 1 374 ? -21.342 1.931 44.349 1.00 94.12 374 GLY A N 1
ATOM 2840 C CA . GLY A 1 374 ? -21.311 0.477 44.531 1.00 94.12 374 GLY A CA 1
ATOM 2841 C C . GLY A 1 374 ? -21.155 -0.335 43.247 1.00 94.12 374 GLY A C 1
ATOM 2842 O O . GLY A 1 374 ? -21.398 -1.541 43.285 1.00 94.12 374 GLY A O 1
ATOM 2843 N N . ARG A 1 375 ? -20.714 0.290 42.143 1.00 97.25 375 ARG A N 1
ATOM 2844 C CA . ARG A 1 375 ? -20.379 -0.367 40.863 1.00 97.25 375 ARG A CA 1
ATOM 2845 C C . ARG A 1 375 ? -21.569 -1.090 40.214 1.00 97.25 375 ARG A C 1
ATOM 2847 O O . ARG A 1 375 ? -22.707 -0.942 40.671 1.00 97.25 375 ARG A O 1
ATOM 2854 N N . ASN A 1 376 ? -21.318 -1.825 39.121 1.00 97.12 376 ASN A N 1
ATOM 2855 C CA . ASN A 1 376 ? -22.306 -2.612 38.375 1.00 97.12 376 ASN A CA 1
ATOM 2856 C C . ASN A 1 376 ? -23.610 -1.843 38.105 1.00 97.12 376 ASN A C 1
ATOM 2858 O O . ASN A 1 376 ? -24.709 -2.339 38.374 1.00 97.12 376 ASN A O 1
ATOM 2862 N N . ARG A 1 377 ? -23.491 -0.611 37.607 1.00 97.88 377 ARG A N 1
ATOM 2863 C CA . ARG A 1 377 ? -24.634 0.274 37.363 1.00 97.88 377 ARG A CA 1
ATOM 2864 C C . ARG A 1 377 ? -24.359 1.286 36.267 1.00 97.88 377 ARG A C 1
ATOM 2866 O O . ARG A 1 377 ? -23.206 1.539 35.913 1.00 97.88 377 ARG A O 1
ATOM 2873 N N . VAL A 1 378 ? -25.443 1.865 35.772 1.00 98.31 378 VAL A N 1
ATOM 2874 C CA . VAL A 1 378 ? -25.427 2.982 34.837 1.00 98.31 378 VAL A CA 1
ATOM 2875 C C . VAL A 1 378 ? -25.770 4.262 35.593 1.00 98.31 378 VAL A C 1
ATOM 2877 O O . VAL A 1 378 ? -26.780 4.318 36.287 1.00 98.31 378 VAL A O 1
ATOM 2880 N N . GLU A 1 379 ? -24.954 5.297 35.429 1.00 97.94 379 GLU A N 1
ATOM 2881 C CA . GLU A 1 379 ? -25.224 6.641 35.940 1.00 97.94 379 GLU A CA 1
ATOM 2882 C C . GLU A 1 379 ? -25.290 7.626 34.773 1.00 97.94 379 GLU A C 1
ATOM 2884 O O . GLU A 1 379 ? -24.434 7.632 33.883 1.00 97.94 379 GLU A O 1
ATOM 2889 N N . ARG A 1 380 ? -26.306 8.491 34.775 1.00 97.00 380 ARG A N 1
ATOM 2890 C CA . ARG A 1 380 ? -26.426 9.584 33.804 1.00 97.00 380 ARG A CA 1
ATOM 2891 C C . ARG A 1 380 ? -25.771 10.843 34.368 1.00 97.00 380 ARG A C 1
ATOM 2893 O O . ARG A 1 380 ? -25.874 11.153 35.555 1.00 97.00 380 ARG A O 1
ATOM 2900 N N . ALA A 1 381 ? -25.097 11.593 33.510 1.00 95.44 381 ALA A N 1
ATOM 2901 C CA . ALA A 1 381 ? -24.632 12.931 33.808 1.00 95.44 381 ALA A CA 1
ATOM 2902 C C . ALA A 1 381 ? -25.832 13.881 33.930 1.00 95.44 381 ALA A C 1
ATOM 2904 O O . ALA A 1 381 ? -26.649 13.984 33.014 1.00 95.44 381 ALA A O 1
ATOM 2905 N N . VAL A 1 382 ? -25.938 14.557 35.072 1.00 87.69 382 VAL A N 1
ATOM 2906 C CA . VAL A 1 382 ? -26.967 15.569 35.326 1.00 87.69 382 VAL A CA 1
ATOM 2907 C C . VAL A 1 382 ? -26.337 16.939 35.060 1.00 87.69 382 VAL A C 1
ATOM 2909 O O . VAL A 1 382 ? -25.266 17.208 35.616 1.00 87.69 382 VAL A O 1
ATOM 2912 N N . PRO A 1 383 ? -26.900 17.770 34.164 1.00 78.06 383 PRO A N 1
ATOM 2913 C CA . PRO A 1 383 ? -26.409 19.126 33.967 1.00 78.06 383 PRO A CA 1
ATOM 2914 C C . PRO A 1 383 ? -26.588 19.924 35.262 1.00 78.06 383 PRO A C 1
ATOM 2916 O O . PRO A 1 383 ? -27.610 19.813 35.936 1.00 78.06 383 PRO A O 1
ATOM 2919 N N . VAL A 1 384 ? -25.578 20.714 35.626 1.00 65.06 384 VAL A N 1
ATOM 2920 C CA . VAL A 1 384 ? -25.649 21.605 36.789 1.00 65.06 384 VAL A CA 1
ATOM 2921 C C . VAL A 1 384 ? -26.598 22.745 36.417 1.00 65.06 384 VAL A C 1
ATOM 2923 O O . VAL A 1 384 ? -26.192 23.709 35.774 1.00 65.06 384 VAL A O 1
ATOM 2926 N N . HIS A 1 385 ? -27.885 22.584 36.711 1.00 51.38 385 HIS A N 1
ATOM 2927 C CA . HIS A 1 385 ? -28.876 23.661 36.620 1.00 51.38 385 HIS A CA 1
ATOM 2928 C C . HIS A 1 385 ? -29.604 23.926 37.946 1.00 51.38 385 HIS A C 1
ATOM 2930 O O . HIS A 1 385 ? -30.223 24.971 38.049 1.00 51.38 385 HIS A O 1
ATOM 2936 N N . ASP A 1 386 ? -29.443 23.076 38.973 1.00 38.72 386 ASP A N 1
ATOM 2937 C CA . ASP A 1 386 ? -30.094 23.221 40.291 1.00 38.72 386 ASP A CA 1
ATOM 2938 C C . ASP A 1 386 ? -29.230 22.648 41.442 1.00 38.72 386 ASP A C 1
ATOM 2940 O O . ASP A 1 386 ? -29.662 21.771 42.191 1.00 38.72 386 ASP A O 1
ATOM 2944 N N . ALA A 1 387 ? -27.975 23.086 41.589 1.00 37.88 387 ALA A N 1
ATOM 2945 C CA . ALA A 1 387 ? -27.195 22.774 42.794 1.00 37.88 387 ALA A CA 1
ATOM 2946 C C . ALA A 1 387 ? -27.326 23.927 43.800 1.00 37.88 387 ALA A C 1
ATOM 2948 O O . ALA A 1 387 ? -26.866 25.039 43.538 1.00 37.88 387 ALA A O 1
ATOM 2949 N N . SER A 1 388 ? -27.969 23.659 44.942 1.00 39.41 388 SER A N 1
ATOM 2950 C CA . SER A 1 388 ? -27.942 24.542 46.116 1.00 39.41 388 SER A CA 1
ATOM 2951 C C . SER A 1 388 ? -26.481 24.753 46.570 1.00 39.41 388 SER A C 1
ATOM 2953 O O . SER A 1 388 ? -25.679 23.832 46.397 1.00 39.41 388 SER A O 1
ATOM 2955 N N . PRO A 1 389 ? -26.103 25.911 47.151 1.00 40.50 389 PRO A N 1
ATOM 2956 C CA . PRO A 1 389 ? -24.702 26.325 47.327 1.00 40.50 389 PRO A CA 1
ATOM 2957 C C . PRO A 1 389 ? -23.827 25.445 48.239 1.00 40.50 389 PRO A C 1
ATOM 2959 O O . PRO A 1 389 ? -22.631 25.701 48.338 1.00 40.50 389 PRO A O 1
ATOM 2962 N N . ASP A 1 390 ? -24.386 24.425 48.893 1.00 42.56 390 ASP A N 1
ATOM 2963 C CA . ASP A 1 390 ? -23.685 23.607 49.892 1.00 42.56 390 ASP A CA 1
ATOM 2964 C C . ASP A 1 390 ? -22.847 22.450 49.314 1.00 42.56 390 ASP A C 1
ATOM 2966 O O . ASP A 1 390 ? -22.085 21.837 50.056 1.00 42.56 390 ASP A O 1
ATOM 2970 N N . ASP A 1 391 ? -22.933 22.150 48.011 1.00 46.41 391 ASP A N 1
ATOM 2971 C CA . ASP A 1 391 ? -22.217 21.007 47.398 1.00 46.41 391 ASP A CA 1
ATOM 2972 C C . ASP A 1 391 ? -20.956 21.415 46.603 1.00 46.41 391 ASP A C 1
ATOM 2974 O O . ASP A 1 391 ? -20.419 20.656 45.794 1.00 46.41 391 ASP A O 1
ATOM 2978 N N . ALA A 1 392 ? -20.455 22.637 46.815 1.00 40.03 392 ALA A N 1
ATOM 2979 C CA . ALA A 1 392 ? -19.238 23.142 46.180 1.00 40.03 392 ALA A CA 1
ATOM 2980 C C . ALA A 1 392 ? -17.964 22.624 46.880 1.00 40.03 392 ALA A C 1
ATOM 2982 O O . ALA A 1 392 ? -17.193 23.386 47.460 1.00 40.03 392 ALA A O 1
ATOM 2983 N N . GLY A 1 393 ? -17.723 21.314 46.803 1.00 36.78 393 GLY A N 1
ATOM 2984 C CA . GLY A 1 393 ? -16.374 20.767 46.948 1.00 36.78 393 GLY A CA 1
ATOM 2985 C C . GLY A 1 393 ? -15.524 21.178 45.741 1.00 36.78 393 GLY A C 1
ATOM 2986 O O . GLY A 1 393 ? -15.958 21.016 44.601 1.00 36.78 393 GLY A O 1
ATOM 2987 N N . GLU A 1 394 ? -14.346 21.753 45.991 1.00 34.84 394 GLU A N 1
ATOM 2988 C CA . GLU A 1 394 ? -13.459 22.348 44.980 1.00 34.84 394 GLU A CA 1
ATOM 2989 C C . GLU A 1 394 ? -13.287 21.494 43.701 1.00 34.84 394 GLU A C 1
ATOM 2991 O O . GLU A 1 394 ? -13.071 20.279 43.778 1.00 34.84 394 GLU A O 1
ATOM 2996 N N . PRO A 1 395 ? -13.309 22.110 42.502 1.00 39.97 395 PRO A N 1
ATOM 2997 C CA . PRO A 1 395 ? -13.094 21.403 41.248 1.00 39.97 395 PRO A CA 1
ATOM 2998 C C . PRO A 1 395 ? -11.611 21.044 41.074 1.00 39.97 395 PRO A C 1
ATOM 3000 O O . PRO A 1 395 ? -10.829 21.784 40.481 1.00 39.97 395 PRO A O 1
ATOM 3003 N N . GLY A 1 396 ? -11.224 19.861 41.543 1.00 34.78 396 GLY A N 1
ATOM 3004 C CA . GLY A 1 396 ? -9.978 19.223 41.131 1.00 34.78 396 GLY A CA 1
ATOM 3005 C C . GLY A 1 396 ? -10.125 18.660 39.719 1.00 34.78 396 GLY A C 1
ATOM 3006 O O . GLY A 1 396 ? -10.812 17.661 39.519 1.00 34.78 396 GLY A O 1
ATOM 3007 N N . VAL A 1 397 ? -9.473 19.273 38.728 1.00 38.66 397 VAL A N 1
ATOM 3008 C CA . VAL A 1 397 ? -9.215 18.612 37.439 1.00 38.66 397 VAL A CA 1
ATOM 3009 C C . VAL A 1 397 ? -8.370 17.364 37.736 1.00 38.66 397 VAL A C 1
ATOM 3011 O O . VAL A 1 397 ? -7.254 17.515 38.237 1.00 38.66 397 VAL A O 1
ATOM 3014 N N . PRO A 1 398 ? -8.841 16.130 37.467 1.00 43.88 398 PRO A N 1
ATOM 3015 C CA . PRO A 1 398 ? -8.016 14.948 37.679 1.00 43.88 398 PRO A CA 1
ATOM 3016 C C . PRO A 1 398 ? -6.783 15.013 36.772 1.00 43.88 398 PRO A C 1
ATOM 3018 O O . PRO A 1 398 ? -6.893 15.334 35.586 1.00 43.88 398 PRO A O 1
ATOM 3021 N N . ALA A 1 399 ? -5.613 14.657 37.308 1.00 38.94 399 ALA A N 1
ATOM 3022 C CA . ALA A 1 399 ? -4.320 14.687 36.612 1.00 38.94 399 ALA A CA 1
ATOM 3023 C C . ALA A 1 399 ? -4.307 13.961 35.242 1.00 38.94 399 ALA A C 1
ATOM 3025 O O . ALA A 1 399 ? -3.473 14.261 34.390 1.00 38.94 399 ALA A O 1
ATOM 3026 N N . ALA A 1 400 ? -5.267 13.063 34.988 1.00 43.59 400 ALA A N 1
ATOM 3027 C CA . ALA A 1 400 ? -5.459 12.373 33.711 1.00 43.59 400 ALA A CA 1
ATOM 3028 C C . ALA A 1 400 ? -5.927 13.282 32.549 1.00 43.59 400 ALA A C 1
ATOM 3030 O O . ALA A 1 400 ? -5.693 12.944 31.389 1.00 43.59 400 ALA A O 1
ATOM 3031 N N . ILE A 1 401 ? -6.559 14.430 32.837 1.00 43.59 401 ILE A N 1
ATOM 3032 C CA . ILE A 1 401 ? -6.990 15.419 31.828 1.00 43.59 401 ILE A CA 1
ATOM 3033 C C . ILE A 1 401 ? -5.873 16.441 31.557 1.00 43.59 401 ILE A C 1
ATOM 3035 O O . ILE A 1 401 ? -5.648 16.812 30.407 1.00 43.59 401 ILE A O 1
ATOM 3039 N N . ALA A 1 402 ? -5.118 16.844 32.585 1.00 35.44 402 ALA A N 1
ATOM 3040 C CA . ALA A 1 402 ? -4.006 17.791 32.441 1.00 35.44 402 ALA A CA 1
ATOM 3041 C C . ALA A 1 402 ? -2.825 17.211 31.638 1.00 35.44 402 ALA A C 1
ATOM 3043 O O . ALA A 1 402 ? -2.169 17.932 30.893 1.00 35.44 402 ALA A O 1
ATOM 3044 N N . ALA A 1 403 ? -2.600 15.895 31.712 1.00 40.06 403 ALA A N 1
ATOM 3045 C CA . ALA A 1 403 ? -1.568 15.208 30.931 1.00 40.06 403 ALA A CA 1
ATOM 3046 C C . ALA A 1 403 ? -1.927 15.006 29.438 1.00 40.06 403 ALA A C 1
ATOM 3048 O O . ALA A 1 403 ? -1.170 14.366 28.711 1.00 40.06 403 ALA A O 1
ATOM 3049 N N . ALA A 1 404 ? -3.088 15.497 28.975 1.00 43.22 404 ALA A N 1
ATOM 3050 C CA . ALA A 1 404 ? -3.674 15.152 27.676 1.00 43.22 404 ALA A CA 1
ATOM 3051 C C . ALA A 1 404 ? -3.716 16.292 26.637 1.00 43.22 404 ALA A C 1
ATOM 3053 O O . ALA A 1 404 ? -4.386 16.138 25.614 1.00 43.22 404 ALA A O 1
ATOM 3054 N N . MET A 1 405 ? -3.012 17.411 26.841 1.00 33.78 405 MET A N 1
ATOM 3055 C CA . MET A 1 405 ? -2.869 18.425 25.787 1.00 33.78 405 MET A CA 1
ATOM 3056 C C . MET A 1 405 ? -1.656 18.121 24.893 1.00 33.78 405 MET A C 1
ATOM 3058 O O . MET A 1 405 ? -0.535 18.082 25.396 1.00 33.78 405 MET A O 1
ATOM 3062 N N . PRO A 1 406 ? -1.823 17.934 23.570 1.00 34.62 406 PRO A N 1
ATOM 3063 C CA . PRO A 1 406 ? -0.711 18.097 22.645 1.00 34.62 406 PRO A CA 1
ATOM 3064 C C . PRO A 1 406 ? -0.334 19.585 22.586 1.00 34.62 406 PRO A C 1
ATOM 3066 O O . PRO A 1 406 ? -1.202 20.443 22.444 1.00 34.62 406 PRO A O 1
ATOM 3069 N N . GLU A 1 407 ? 0.960 19.893 22.655 1.00 37.78 407 GLU A N 1
ATOM 3070 C CA . GLU A 1 407 ? 1.529 21.253 22.710 1.00 37.78 407 GLU A CA 1
ATOM 3071 C C . GLU A 1 407 ? 1.359 22.078 21.408 1.00 37.78 407 GLU A C 1
ATOM 3073 O O . GLU A 1 407 ? 2.064 23.047 21.163 1.00 37.78 407 GLU A O 1
ATOM 3078 N N . THR A 1 408 ? 0.423 21.715 20.527 1.00 40.03 408 THR A N 1
ATOM 3079 C CA . THR A 1 408 ? 0.213 22.372 19.226 1.00 40.03 408 THR A CA 1
ATOM 3080 C C . THR A 1 408 ? -1.268 22.447 18.856 1.00 40.03 408 THR A C 1
ATOM 3082 O O . THR A 1 408 ? -1.731 21.834 17.900 1.00 40.03 408 THR A O 1
ATOM 3085 N N . ALA A 1 409 ? -2.033 23.232 19.610 1.00 32.19 409 ALA A N 1
ATOM 3086 C CA . ALA A 1 409 ? -3.316 23.763 19.150 1.00 32.19 409 ALA A CA 1
ATOM 3087 C C . ALA A 1 409 ? -3.642 25.065 19.895 1.00 32.19 409 ALA A C 1
ATOM 3089 O O . ALA A 1 409 ? -4.439 25.086 20.829 1.00 32.19 409 ALA A O 1
ATOM 3090 N N . ALA A 1 410 ? -3.005 26.166 19.494 1.00 28.16 410 ALA A N 1
ATOM 3091 C CA . ALA A 1 410 ? -3.457 27.497 19.885 1.00 28.16 410 ALA A CA 1
ATOM 3092 C C . ALA A 1 410 ? -4.777 27.821 19.148 1.00 28.16 410 ALA A C 1
ATOM 3094 O O . ALA A 1 410 ? -4.839 27.633 17.929 1.00 28.16 410 ALA A O 1
ATOM 3095 N N . PRO A 1 411 ? -5.834 28.301 19.828 1.00 32.03 411 PRO A N 1
ATOM 3096 C CA . PRO A 1 411 ? -7.070 28.680 19.161 1.00 32.03 411 PRO A CA 1
ATOM 3097 C C . PRO A 1 411 ? -6.922 30.062 18.512 1.00 32.03 411 PRO A C 1
ATOM 3099 O O . PRO A 1 411 ? -6.668 31.065 19.177 1.00 32.03 411 PRO A O 1
ATOM 3102 N N . MET A 1 412 ? -7.121 30.117 17.195 1.00 25.89 412 MET A N 1
ATOM 3103 C CA . MET A 1 412 ? -7.355 31.357 16.460 1.00 25.89 412 MET A CA 1
ATOM 3104 C C . MET A 1 412 ? -8.761 31.863 16.810 1.00 25.89 412 MET A C 1
ATOM 3106 O O . MET A 1 412 ? -9.763 31.340 16.323 1.00 25.89 412 MET A O 1
ATOM 3110 N N . VAL A 1 413 ? -8.836 32.854 17.697 1.00 29.67 413 VAL A N 1
ATOM 3111 C CA . VAL A 1 413 ? -10.079 33.542 18.064 1.00 29.67 413 VAL A CA 1
ATOM 3112 C C . VAL A 1 413 ? -10.482 34.476 16.920 1.00 29.67 413 VAL A C 1
ATOM 3114 O O . VAL A 1 413 ? -9.867 35.518 16.712 1.00 29.67 413 VAL A O 1
ATOM 3117 N N . LEU A 1 414 ? -11.529 34.112 16.177 1.00 26.97 414 LEU A N 1
ATOM 3118 C CA . LEU A 1 414 ? -12.266 35.038 15.315 1.00 26.97 414 LEU A CA 1
ATOM 3119 C C . LEU A 1 414 ? -13.269 35.806 16.186 1.00 26.97 414 LEU A C 1
ATOM 3121 O O . LEU A 1 414 ? -14.305 35.270 16.573 1.00 26.97 414 LEU A O 1
ATOM 3125 N N . SER A 1 415 ? -12.933 37.055 16.509 1.00 26.95 415 SER A N 1
ATOM 3126 C CA . SER A 1 415 ? -13.857 38.017 17.113 1.00 26.95 415 SER A CA 1
ATOM 3127 C C . SER A 1 415 ? -14.786 38.577 16.035 1.00 26.95 415 SER A C 1
ATOM 3129 O O . SER A 1 415 ? -14.327 39.115 15.027 1.00 26.95 415 SER A O 1
ATOM 3131 N N . ALA A 1 416 ? -16.094 38.436 16.243 1.00 29.61 416 ALA A N 1
ATOM 3132 C CA . ALA A 1 416 ? -17.119 39.084 15.440 1.00 29.61 416 ALA A CA 1
ATOM 3133 C C . ALA A 1 416 ? -17.289 40.540 15.907 1.00 29.61 416 ALA A C 1
ATOM 3135 O O . ALA A 1 416 ? -17.762 40.785 17.015 1.00 29.61 416 ALA A O 1
ATOM 3136 N N . GLY A 1 417 ? -16.923 41.493 15.048 1.00 26.78 417 GLY A N 1
ATOM 3137 C CA . GLY A 1 417 ? -17.228 42.918 15.180 1.00 26.78 417 GLY A CA 1
ATOM 3138 C C . GLY A 1 417 ? -17.902 43.430 13.904 1.00 26.78 417 GLY A C 1
ATOM 3139 O O . GLY A 1 417 ? -17.485 43.094 12.799 1.00 26.78 417 GLY A O 1
ATOM 3140 N N . THR A 1 418 ? -18.985 44.182 14.074 1.00 26.58 418 THR A N 1
ATOM 3141 C CA . THR A 1 418 ? -19.862 44.794 13.055 1.00 26.58 418 THR A CA 1
ATOM 3142 C C . THR A 1 418 ? -19.142 45.724 12.059 1.00 26.58 418 THR A C 1
ATOM 3144 O O . THR A 1 418 ? -18.099 46.273 12.405 1.00 26.58 418 THR A O 1
ATOM 3147 N N . PRO A 1 419 ? -19.691 45.948 10.843 1.00 30.02 419 PRO A N 1
ATOM 3148 C CA . PRO A 1 419 ? -18.997 46.669 9.780 1.00 30.02 419 PRO A CA 1
ATOM 3149 C C . PRO A 1 419 ? -19.213 48.184 9.890 1.00 30.02 419 PRO A C 1
ATOM 3151 O O . PRO A 1 419 ? -20.347 48.659 9.840 1.00 30.02 419 PRO A O 1
ATOM 3154 N N . GLU A 1 420 ? -18.124 48.944 9.979 1.00 28.14 420 GLU A N 1
ATOM 3155 C CA . GLU A 1 420 ? -18.132 50.396 9.800 1.00 28.14 420 GLU A CA 1
ATOM 3156 C C . GLU A 1 420 ? -17.595 50.722 8.398 1.00 28.14 420 GLU A C 1
ATOM 3158 O O . GLU A 1 420 ? -16.521 50.269 7.999 1.00 28.14 420 GLU A O 1
ATOM 3163 N N . MET A 1 421 ? -18.394 51.448 7.612 1.00 33.66 421 MET A N 1
ATOM 3164 C CA . MET A 1 421 ? -18.041 51.883 6.262 1.00 33.66 421 MET A CA 1
ATOM 3165 C C . MET A 1 421 ? -16.971 52.976 6.316 1.00 33.66 421 MET A C 1
ATOM 3167 O O . MET A 1 421 ? -17.210 54.036 6.890 1.00 33.66 421 MET A O 1
ATOM 3171 N N . VAL A 1 422 ? -15.843 52.763 5.632 1.00 29.97 422 VAL A N 1
ATOM 3172 C CA . VAL A 1 422 ? -14.877 53.821 5.301 1.00 29.97 422 VAL A CA 1
ATOM 3173 C C . VAL A 1 422 ? -14.548 53.769 3.804 1.00 29.97 422 VAL A C 1
ATOM 3175 O O . VAL A 1 422 ? -14.341 52.704 3.227 1.00 29.97 422 VAL A O 1
ATOM 3178 N N . SER A 1 423 ? -14.581 54.957 3.198 1.00 30.22 423 SER A N 1
ATOM 3179 C CA . SER A 1 423 ? -14.498 55.289 1.767 1.00 30.22 423 SER A CA 1
ATOM 3180 C C . SER A 1 423 ? -13.167 54.884 1.092 1.00 30.22 423 SER A C 1
ATOM 3182 O O . SER A 1 423 ? -12.146 54.770 1.775 1.00 30.22 423 SER A O 1
ATOM 3184 N N . PRO A 1 424 ? -13.125 54.709 -0.246 1.00 30.64 424 PRO A N 1
ATOM 3185 C CA . PRO A 1 424 ? -11.973 54.169 -0.955 1.00 30.64 424 PRO A CA 1
ATOM 3186 C C . PRO A 1 424 ? -10.980 55.276 -1.332 1.00 30.64 424 PRO A C 1
ATOM 3188 O O . PRO A 1 424 ? -10.959 55.715 -2.474 1.00 30.64 424 PRO A O 1
ATOM 3191 N N . GLU A 1 425 ? -10.143 55.733 -0.398 1.00 35.22 425 GLU A N 1
ATOM 3192 C CA . GLU A 1 425 ? -9.030 56.634 -0.766 1.00 35.22 425 GLU A CA 1
ATOM 3193 C C . GLU A 1 425 ? -7.726 56.459 0.036 1.00 35.22 425 GLU A C 1
ATOM 3195 O O . GLU A 1 425 ? -6.752 57.164 -0.212 1.00 35.22 425 GLU A O 1
ATOM 3200 N N . THR A 1 426 ? -7.628 55.460 0.922 1.00 34.69 426 THR A N 1
ATOM 3201 C CA . THR A 1 426 ? -6.450 55.304 1.808 1.00 34.69 426 THR A CA 1
ATOM 3202 C C . THR A 1 426 ? -5.693 53.974 1.678 1.00 34.69 426 THR A C 1
ATOM 3204 O O . THR A 1 426 ? -4.792 53.706 2.465 1.00 34.69 426 THR A O 1
ATOM 3207 N N . ALA A 1 427 ? -5.981 53.150 0.665 1.00 31.12 427 ALA A N 1
ATOM 3208 C CA . ALA A 1 427 ? -5.389 51.810 0.502 1.00 31.12 427 ALA A CA 1
ATOM 3209 C C . ALA A 1 427 ? -4.238 51.718 -0.529 1.00 31.12 427 ALA A C 1
ATOM 3211 O O . ALA A 1 427 ? -4.039 50.668 -1.134 1.00 31.12 427 ALA A O 1
ATOM 3212 N N . LEU A 1 428 ? -3.477 52.797 -0.761 1.00 32.41 428 LEU A N 1
ATOM 3213 C CA . LEU A 1 428 ? -2.421 52.824 -1.793 1.00 32.41 428 LEU A CA 1
ATOM 3214 C C . LEU A 1 428 ? -1.044 53.321 -1.320 1.00 32.41 428 LEU A C 1
ATOM 3216 O O . LEU A 1 428 ? -0.223 53.702 -2.152 1.00 32.41 428 LEU A O 1
ATOM 3220 N N . ARG A 1 429 ? -0.742 53.304 -0.010 1.00 33.62 429 ARG A N 1
ATOM 3221 C CA . ARG A 1 429 ? 0.567 53.789 0.478 1.00 33.62 429 ARG A CA 1
ATOM 3222 C C . ARG A 1 429 ? 1.386 52.928 1.437 1.00 33.62 429 ARG A C 1
ATOM 3224 O O . ARG A 1 429 ? 2.510 53.323 1.713 1.00 33.62 429 ARG A O 1
ATOM 3231 N N . GLU A 1 430 ? 0.959 51.736 1.840 1.00 34.84 430 GLU A N 1
ATOM 3232 C CA . GLU A 1 430 ? 1.801 50.882 2.697 1.00 34.84 430 GLU A CA 1
ATOM 3233 C C . GLU A 1 430 ? 1.784 49.420 2.244 1.00 34.84 430 GLU A C 1
ATOM 3235 O O . GLU A 1 430 ? 0.955 48.630 2.668 1.00 34.84 430 GLU A O 1
ATOM 3240 N N . THR A 1 431 ? 2.686 49.077 1.319 1.00 29.42 431 THR A N 1
ATOM 3241 C CA . THR A 1 431 ? 3.372 47.770 1.190 1.00 29.42 431 THR A CA 1
ATOM 3242 C C . THR A 1 431 ? 4.391 47.868 0.047 1.00 29.42 431 THR A C 1
ATOM 3244 O O . THR A 1 431 ? 4.218 47.340 -1.047 1.00 29.42 431 THR A O 1
ATOM 3247 N N . ALA A 1 432 ? 5.486 48.583 0.298 1.00 30.80 432 ALA A N 1
ATOM 3248 C CA . ALA A 1 432 ? 6.715 48.453 -0.475 1.00 30.80 432 ALA A CA 1
ATOM 3249 C C . ALA A 1 432 ? 7.828 48.046 0.496 1.00 30.80 432 ALA A C 1
ATOM 3251 O O . ALA A 1 432 ? 8.275 48.840 1.319 1.00 30.80 432 ALA A O 1
ATOM 3252 N N . THR A 1 433 ? 8.252 46.788 0.412 1.00 30.06 433 THR A N 1
ATOM 3253 C CA . THR A 1 433 ? 9.486 46.274 1.022 1.00 30.06 433 THR A CA 1
ATOM 3254 C C . THR A 1 433 ? 10.392 45.820 -0.131 1.00 30.06 433 THR A C 1
ATOM 3256 O O . THR A 1 433 ? 9.872 45.336 -1.140 1.00 30.06 433 THR A O 1
ATOM 3259 N N . PRO A 1 434 ? 11.716 46.058 -0.065 1.00 33.31 434 PRO A N 1
ATOM 3260 C CA . PRO A 1 434 ? 12.537 46.257 -1.250 1.00 33.31 434 PRO A CA 1
ATOM 3261 C C . PRO A 1 434 ? 13.027 44.957 -1.888 1.00 33.31 434 PRO A C 1
ATOM 3263 O O . PRO A 1 434 ? 13.271 43.953 -1.221 1.00 33.31 434 PRO A O 1
ATOM 3266 N N . ALA A 1 435 ? 13.231 45.031 -3.202 1.00 30.72 435 ALA A N 1
ATOM 3267 C CA . ALA A 1 435 ? 13.910 44.030 -4.007 1.00 30.72 435 ALA A CA 1
ATOM 3268 C C . ALA A 1 435 ? 15.365 43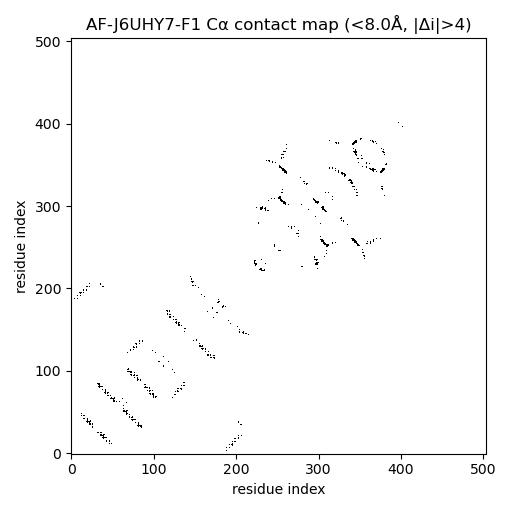.825 -3.542 1.00 30.72 435 ALA A C 1
ATOM 3270 O O . ALA A 1 435 ? 16.130 44.780 -3.403 1.00 30.72 435 ALA A O 1
ATOM 3271 N N . MET A 1 436 ? 15.749 42.562 -3.350 1.00 29.00 436 MET A N 1
ATOM 3272 C CA . MET A 1 436 ? 17.140 42.129 -3.215 1.00 29.00 436 MET A CA 1
ATOM 3273 C C . MET A 1 436 ? 17.887 42.368 -4.532 1.00 29.00 436 MET A C 1
ATOM 3275 O O . MET A 1 436 ? 17.548 41.784 -5.562 1.00 29.00 436 MET A O 1
ATOM 3279 N N . ALA A 1 437 ? 18.919 43.207 -4.480 1.00 33.75 437 ALA A N 1
ATOM 3280 C CA . ALA A 1 437 ? 19.890 43.372 -5.550 1.00 33.75 437 ALA A CA 1
ATOM 3281 C C . ALA A 1 437 ? 20.878 42.192 -5.573 1.00 33.75 437 ALA A C 1
ATOM 3283 O O . ALA A 1 437 ? 21.381 41.754 -4.538 1.00 33.75 437 ALA A O 1
ATOM 3284 N N . VAL A 1 438 ? 21.157 41.698 -6.778 1.00 37.78 438 VAL A N 1
ATOM 3285 C CA . VAL A 1 438 ? 22.239 40.757 -7.095 1.00 37.78 438 VAL A CA 1
ATOM 3286 C C . VAL A 1 438 ? 23.581 41.500 -6.978 1.00 37.78 438 VAL A C 1
ATOM 3288 O O . VAL A 1 438 ? 23.682 42.587 -7.547 1.00 37.78 438 VAL A O 1
ATOM 3291 N N . PRO A 1 439 ? 24.616 40.974 -6.292 1.00 36.06 439 PRO A N 1
ATOM 3292 C CA . PRO A 1 439 ? 25.935 41.592 -6.308 1.00 36.06 439 PRO A CA 1
ATOM 3293 C C . PRO A 1 439 ? 26.723 41.195 -7.561 1.00 36.06 439 PRO A C 1
ATOM 3295 O O . PRO A 1 439 ? 26.745 40.031 -7.963 1.00 36.06 439 PRO A O 1
ATOM 3298 N N . ASP A 1 440 ? 27.395 42.189 -8.134 1.00 35.03 440 ASP A N 1
ATOM 3299 C CA . ASP A 1 440 ? 28.260 42.087 -9.305 1.00 35.03 440 ASP A CA 1
ATOM 3300 C C . ASP A 1 440 ? 29.557 41.301 -9.032 1.00 35.03 440 ASP A C 1
ATOM 3302 O O . ASP A 1 440 ? 30.118 41.295 -7.930 1.00 35.03 440 ASP A O 1
ATOM 3306 N N . ALA A 1 441 ? 30.064 40.653 -10.079 1.00 37.84 441 ALA A N 1
ATOM 3307 C CA . ALA A 1 441 ? 31.248 39.804 -10.060 1.00 37.84 441 ALA A CA 1
ATOM 3308 C C . ALA A 1 441 ? 32.558 40.619 -10.001 1.00 37.84 441 ALA A C 1
ATOM 3310 O O . ALA A 1 441 ? 33.227 40.799 -11.013 1.00 37.84 441 ALA A O 1
ATOM 3311 N N . ALA A 1 442 ? 32.958 41.090 -8.814 1.00 36.44 442 ALA A N 1
ATOM 3312 C CA . ALA A 1 442 ? 34.297 41.672 -8.606 1.00 36.44 442 ALA A CA 1
ATOM 3313 C C . ALA A 1 442 ? 34.877 41.553 -7.174 1.00 36.44 442 ALA A C 1
ATOM 3315 O O . ALA A 1 442 ? 35.930 42.120 -6.900 1.00 36.44 442 ALA A O 1
ATOM 3316 N N . GLY A 1 443 ? 34.245 40.810 -6.255 1.00 34.53 443 GLY A N 1
ATOM 3317 C CA . GLY A 1 443 ? 34.652 40.771 -4.835 1.00 34.53 443 GLY A CA 1
ATOM 3318 C C . GLY A 1 443 ? 35.437 39.537 -4.360 1.00 34.53 443 GLY A C 1
ATOM 3319 O O . GLY A 1 443 ? 35.931 39.528 -3.237 1.00 34.53 443 GLY A O 1
ATOM 3320 N N . TRP A 1 444 ? 35.577 38.483 -5.172 1.00 30.94 444 TRP A N 1
ATOM 3321 C CA . TRP A 1 444 ? 36.008 37.162 -4.671 1.00 30.94 444 TRP A CA 1
ATOM 3322 C C . TRP A 1 444 ? 37.520 36.891 -4.615 1.00 30.94 444 TRP A C 1
ATOM 3324 O O . TRP A 1 444 ? 37.923 35.768 -4.326 1.00 30.94 444 TRP A O 1
ATOM 3334 N N . LYS A 1 445 ? 38.384 37.883 -4.862 1.00 31.89 445 LYS A N 1
ATOM 3335 C CA . LYS A 1 445 ? 39.845 37.667 -4.921 1.00 31.89 445 LYS A CA 1
ATOM 3336 C C . LYS A 1 445 ? 40.649 38.061 -3.674 1.00 31.89 445 LYS A C 1
ATOM 3338 O O . LYS A 1 445 ? 41.869 37.995 -3.736 1.00 31.89 445 LYS A O 1
ATOM 3343 N N . ALA A 1 446 ? 40.022 38.419 -2.552 1.00 33.62 446 ALA A N 1
ATOM 3344 C CA . ALA A 1 446 ? 40.763 38.953 -1.396 1.00 33.62 446 ALA A CA 1
ATOM 3345 C C . ALA A 1 446 ? 40.455 38.313 -0.026 1.00 33.62 446 ALA A C 1
ATOM 3347 O O . ALA A 1 446 ? 40.883 38.851 0.986 1.00 33.62 446 ALA A O 1
ATOM 3348 N N . ALA A 1 447 ? 39.759 37.173 0.040 1.00 32.28 447 ALA A N 1
ATOM 3349 C CA . ALA A 1 447 ? 39.377 36.553 1.321 1.00 32.28 447 ALA A CA 1
ATOM 3350 C C . ALA A 1 447 ? 39.656 35.038 1.376 1.00 32.28 447 ALA A C 1
ATOM 3352 O O . ALA A 1 447 ? 38.797 34.253 1.765 1.00 32.28 447 ALA A O 1
ATOM 3353 N N . ALA A 1 448 ? 40.849 34.622 0.942 1.00 31.16 448 ALA A N 1
ATOM 3354 C CA . ALA A 1 448 ? 41.341 33.250 1.120 1.00 31.16 448 ALA A CA 1
ATOM 3355 C C . ALA A 1 448 ? 42.861 33.197 1.381 1.00 31.16 448 ALA A C 1
ATOM 3357 O O . ALA A 1 448 ? 43.532 32.242 0.996 1.00 31.16 448 ALA A O 1
ATOM 3358 N N . HIS A 1 449 ? 43.406 34.236 2.019 1.00 33.56 449 HIS A N 1
ATOM 3359 C CA . HIS A 1 449 ? 44.722 34.189 2.647 1.00 33.56 449 HIS A CA 1
ATOM 3360 C C . HIS A 1 449 ? 44.537 34.317 4.161 1.00 33.56 449 HIS A C 1
ATOM 3362 O O . HIS A 1 449 ? 43.795 35.183 4.607 1.00 33.56 449 HIS A O 1
ATOM 3368 N N . GLU A 1 450 ? 45.236 33.439 4.883 1.00 30.67 450 GLU A N 1
ATOM 3369 C CA . GLU A 1 450 ? 45.450 33.417 6.339 1.00 30.67 450 GLU A CA 1
ATOM 3370 C C . GLU A 1 450 ? 44.323 32.860 7.222 1.00 30.67 450 GLU A C 1
ATOM 3372 O O . GLU A 1 450 ? 43.543 33.602 7.796 1.00 30.67 450 GLU A O 1
ATOM 3377 N N . GLU A 1 451 ? 44.353 31.537 7.451 1.00 28.56 451 GLU A N 1
ATOM 3378 C CA . GLU A 1 451 ? 44.481 31.022 8.827 1.00 28.56 451 GLU A CA 1
ATOM 3379 C C . GLU A 1 451 ? 45.030 29.574 8.873 1.00 28.56 451 GLU A C 1
ATOM 3381 O O . GLU A 1 451 ? 44.372 28.600 8.520 1.00 28.56 451 GLU A O 1
ATOM 3386 N N . THR A 1 452 ? 46.289 29.483 9.323 1.00 29.23 452 THR A N 1
ATOM 3387 C CA . THR A 1 452 ? 46.850 28.497 10.277 1.00 29.23 452 THR A CA 1
ATOM 3388 C C . THR A 1 452 ? 46.894 26.988 9.966 1.00 29.23 452 THR A C 1
ATOM 3390 O O . THR A 1 452 ? 46.029 26.204 10.340 1.00 29.23 452 THR A O 1
ATOM 3393 N N . ALA A 1 453 ? 48.028 26.599 9.372 1.00 34.62 453 ALA A N 1
ATOM 3394 C CA . ALA A 1 453 ? 49.022 25.607 9.819 1.00 34.62 453 ALA A CA 1
ATOM 3395 C C . ALA A 1 453 ? 48.660 24.523 10.871 1.00 34.62 453 ALA A C 1
ATOM 3397 O O . ALA A 1 453 ? 48.446 24.814 12.046 1.00 34.62 453 ALA A O 1
ATOM 3398 N N . ALA A 1 454 ? 48.834 23.256 10.468 1.00 30.31 454 ALA A N 1
ATOM 3399 C CA . ALA A 1 454 ? 49.189 22.114 11.321 1.00 30.31 454 ALA A CA 1
ATOM 3400 C C . ALA A 1 454 ? 50.239 21.235 10.587 1.00 30.31 454 ALA A C 1
ATOM 3402 O O . ALA A 1 454 ? 50.270 21.254 9.355 1.00 30.31 454 ALA A O 1
ATOM 3403 N N . PRO A 1 455 ? 51.137 20.534 11.307 1.00 33.78 455 PRO A N 1
ATOM 3404 C CA . PRO A 1 455 ? 52.491 20.233 10.836 1.00 33.78 455 PRO A CA 1
ATOM 3405 C C . PRO A 1 455 ? 52.606 18.961 9.983 1.00 33.78 455 PRO A C 1
ATOM 3407 O O . PRO A 1 455 ? 51.948 17.952 10.237 1.00 33.78 455 PRO A O 1
ATOM 3410 N N . GLU A 1 456 ? 53.519 19.010 9.010 1.00 32.06 456 GLU A N 1
ATOM 3411 C CA . GLU A 1 456 ? 54.020 17.858 8.257 1.00 32.06 456 GLU A CA 1
ATOM 3412 C C . GLU A 1 456 ? 54.750 16.869 9.179 1.00 32.06 456 GLU A C 1
ATOM 3414 O O . GLU A 1 456 ? 55.627 17.245 9.959 1.00 32.06 456 GLU A O 1
ATOM 3419 N N . MET A 1 457 ? 54.412 15.585 9.048 1.00 32.03 457 MET A N 1
ATOM 3420 C CA . MET A 1 457 ? 55.179 14.460 9.589 1.00 32.03 457 MET A CA 1
ATOM 3421 C C . MET A 1 457 ? 55.849 13.705 8.429 1.00 32.03 457 MET A C 1
ATOM 3423 O O . MET A 1 457 ? 55.240 13.571 7.365 1.00 32.03 457 MET A O 1
ATOM 3427 N N . PRO A 1 458 ? 57.088 13.213 8.600 1.00 37.34 458 PRO A N 1
ATOM 3428 C CA . PRO A 1 458 ? 57.960 12.884 7.486 1.00 37.34 458 PRO A CA 1
ATOM 3429 C C . PRO A 1 458 ? 57.773 11.455 6.972 1.00 37.34 458 PRO A C 1
ATOM 3431 O O . PRO A 1 458 ? 57.540 10.510 7.724 1.00 37.34 458 PRO A O 1
ATOM 3434 N N . VAL A 1 459 ? 57.967 11.318 5.662 1.00 36.88 459 VAL A N 1
ATOM 3435 C CA . VAL A 1 459 ? 58.200 10.064 4.940 1.00 36.88 459 VAL A CA 1
ATOM 3436 C C . VAL A 1 459 ? 59.551 9.472 5.359 1.00 36.88 459 VAL A C 1
ATOM 3438 O O . VAL A 1 459 ? 60.548 10.195 5.333 1.00 36.88 459 VAL A O 1
ATOM 3441 N N . PRO A 1 460 ? 59.647 8.157 5.615 1.00 34.62 460 PRO A N 1
ATOM 3442 C CA . PRO A 1 460 ? 60.914 7.462 5.485 1.00 34.62 460 PRO A CA 1
ATOM 3443 C C . PRO A 1 460 ? 60.790 6.336 4.457 1.00 34.62 460 PRO A C 1
ATOM 3445 O O . PRO A 1 460 ? 60.022 5.402 4.655 1.00 34.62 460 PRO A O 1
ATOM 3448 N N . ALA A 1 461 ? 61.576 6.399 3.382 1.00 29.89 461 ALA A N 1
ATOM 3449 C CA . ALA A 1 461 ? 62.164 5.207 2.767 1.00 29.89 461 ALA A CA 1
ATOM 3450 C C . ALA A 1 461 ? 63.135 5.604 1.649 1.00 29.89 461 ALA A C 1
ATOM 3452 O O . ALA A 1 461 ? 62.749 5.798 0.499 1.00 29.89 461 ALA A O 1
ATOM 3453 N N . GLY A 1 462 ? 64.416 5.669 1.999 1.00 29.69 462 GLY A N 1
ATOM 3454 C CA . GLY A 1 462 ? 65.513 5.433 1.073 1.00 29.69 462 GLY A CA 1
ATOM 3455 C C . GLY A 1 462 ? 66.384 4.327 1.657 1.00 29.69 462 GLY A C 1
ATOM 3456 O O . GLY A 1 462 ? 67.090 4.568 2.630 1.00 29.69 462 GLY A O 1
ATOM 3457 N N . ALA A 1 463 ? 66.300 3.122 1.096 1.00 30.48 463 ALA A N 1
ATOM 3458 C CA . ALA A 1 463 ? 67.347 2.107 1.174 1.00 30.48 463 ALA A CA 1
ATOM 3459 C C . ALA A 1 463 ? 67.144 1.099 0.035 1.00 30.48 463 ALA A C 1
ATOM 3461 O O . ALA A 1 463 ? 66.161 0.363 -0.018 1.00 30.48 463 ALA A O 1
ATOM 3462 N N . GLU A 1 464 ? 68.083 1.134 -0.902 1.00 31.81 464 GLU A N 1
ATOM 3463 C CA . GLU A 1 464 ? 68.259 0.217 -2.020 1.00 31.81 464 GLU A CA 1
ATOM 3464 C C . GLU A 1 464 ? 68.451 -1.233 -1.544 1.00 31.81 464 GLU A C 1
ATOM 3466 O O . GLU A 1 464 ? 69.238 -1.469 -0.631 1.00 31.81 464 GLU A O 1
ATOM 3471 N N . ALA A 1 465 ? 67.831 -2.207 -2.225 1.00 32.06 465 ALA A N 1
ATOM 3472 C CA . ALA A 1 465 ? 68.420 -3.534 -2.457 1.00 32.06 465 ALA A CA 1
ATOM 3473 C C . ALA A 1 465 ? 67.602 -4.377 -3.465 1.00 32.06 465 ALA A C 1
ATOM 3475 O O . ALA A 1 465 ? 66.600 -4.993 -3.126 1.00 32.06 465 ALA A O 1
ATOM 3476 N N . LYS A 1 466 ? 68.101 -4.419 -4.707 1.00 30.94 466 LYS A N 1
ATOM 3477 C CA . LYS A 1 466 ? 68.398 -5.629 -5.506 1.00 30.94 466 LYS A CA 1
ATOM 3478 C C . LYS A 1 466 ? 67.303 -6.711 -5.698 1.00 30.94 466 LYS A C 1
ATOM 3480 O O . LYS A 1 466 ? 67.045 -7.532 -4.826 1.00 30.94 466 LYS A O 1
ATOM 3485 N N . MET A 1 467 ? 66.798 -6.798 -6.936 1.00 33.41 467 MET A N 1
ATOM 3486 C CA . MET A 1 467 ? 66.118 -7.971 -7.525 1.00 33.41 467 MET A CA 1
ATOM 3487 C C . MET A 1 467 ? 66.934 -9.270 -7.389 1.00 33.41 467 MET A C 1
ATOM 3489 O O . MET A 1 467 ? 68.162 -9.246 -7.524 1.00 33.41 467 MET A O 1
ATOM 3493 N N . PRO A 1 468 ? 66.238 -10.418 -7.339 1.00 35.19 468 PRO A N 1
ATOM 3494 C CA . PRO A 1 468 ? 66.476 -11.443 -8.352 1.00 35.19 468 PRO A CA 1
ATOM 3495 C C . PRO A 1 468 ? 65.191 -11.916 -9.059 1.00 35.19 468 PRO A C 1
ATOM 3497 O O . PRO A 1 468 ? 64.073 -11.741 -8.582 1.00 35.19 468 PRO A O 1
ATOM 3500 N N . ALA A 1 469 ? 65.411 -12.459 -10.256 1.00 35.69 469 ALA A N 1
ATOM 3501 C CA . ALA A 1 469 ? 64.453 -12.933 -11.254 1.00 35.69 469 ALA A CA 1
ATOM 3502 C C . ALA A 1 469 ? 63.720 -14.240 -10.836 1.00 35.69 469 ALA A C 1
ATOM 3504 O O . ALA A 1 469 ? 64.072 -14.824 -9.812 1.00 35.69 469 ALA A O 1
ATOM 3505 N N . PRO A 1 470 ? 62.702 -14.700 -11.597 1.00 37.88 470 PRO A N 1
ATOM 3506 C CA . PRO A 1 470 ? 61.715 -15.671 -11.132 1.00 37.88 470 PRO A CA 1
ATOM 3507 C C . PRO A 1 470 ? 62.134 -17.124 -11.392 1.00 37.88 470 PRO A C 1
ATOM 3509 O O . PRO A 1 470 ? 62.654 -17.442 -12.461 1.00 37.88 470 PRO A O 1
ATOM 3512 N N . GLU A 1 471 ? 61.819 -18.021 -10.455 1.00 32.19 471 GLU A N 1
ATOM 3513 C CA . GLU A 1 471 ? 61.861 -19.467 -10.683 1.00 32.19 471 GLU A CA 1
ATOM 3514 C C . GLU A 1 471 ? 60.475 -20.012 -11.044 1.00 32.19 471 GLU A C 1
ATOM 3516 O O . GLU A 1 471 ? 59.484 -19.883 -10.324 1.00 32.19 471 GLU A O 1
ATOM 3521 N N . THR A 1 472 ? 60.452 -20.628 -12.218 1.00 31.45 472 THR A N 1
ATOM 3522 C CA . THR A 1 472 ? 59.446 -21.528 -12.771 1.00 31.45 472 THR A CA 1
ATOM 3523 C C . THR A 1 472 ? 59.196 -22.739 -11.872 1.00 31.45 472 THR A C 1
ATOM 3525 O O . THR A 1 472 ? 60.133 -23.480 -11.583 1.00 31.45 472 THR A O 1
ATOM 3528 N N . VAL A 1 473 ? 57.929 -23.034 -11.565 1.00 32.19 473 VAL A N 1
ATOM 3529 C CA . VAL A 1 473 ? 57.503 -24.394 -11.200 1.00 32.19 473 VAL A CA 1
ATOM 3530 C C . VAL A 1 473 ? 56.376 -24.840 -12.123 1.00 32.19 473 VAL A C 1
ATOM 3532 O O . VAL A 1 473 ? 55.237 -24.384 -12.065 1.00 32.19 473 VAL A O 1
ATOM 3535 N N . THR A 1 474 ? 56.764 -25.748 -13.004 1.00 30.06 474 THR A N 1
ATOM 3536 C CA . THR A 1 474 ? 55.957 -26.631 -13.836 1.00 30.06 474 THR A CA 1
ATOM 3537 C C . THR A 1 474 ? 55.257 -27.662 -12.950 1.00 30.06 474 THR A C 1
ATOM 3539 O O . THR A 1 474 ? 55.919 -28.321 -12.149 1.00 30.06 474 THR A O 1
ATOM 3542 N N . THR A 1 475 ? 53.957 -27.907 -13.135 1.00 31.98 475 THR A N 1
ATOM 3543 C CA . THR A 1 475 ? 53.412 -29.259 -12.913 1.00 31.98 475 THR A CA 1
ATOM 3544 C C . THR A 1 475 ? 52.169 -29.539 -13.761 1.00 31.98 475 THR A C 1
ATOM 3546 O O . THR A 1 475 ? 51.064 -29.059 -13.532 1.00 31.98 475 THR A O 1
ATOM 3549 N N . THR A 1 476 ? 52.451 -30.324 -14.790 1.00 28.20 476 THR A N 1
ATOM 3550 C CA . THR A 1 476 ? 51.665 -31.206 -15.650 1.00 28.20 476 THR A CA 1
ATOM 3551 C C . THR A 1 476 ? 50.463 -31.926 -15.006 1.00 28.20 476 THR A C 1
ATOM 3553 O O . THR A 1 476 ? 50.600 -32.591 -13.988 1.00 28.20 476 THR A O 1
ATOM 3556 N N . VAL A 1 477 ? 49.311 -31.807 -15.684 1.00 32.62 477 VAL A N 1
ATOM 3557 C CA . VAL A 1 477 ? 48.337 -32.839 -16.133 1.00 32.62 477 VAL A CA 1
ATOM 3558 C C . VAL A 1 477 ? 48.232 -34.165 -15.356 1.00 32.62 477 VAL A C 1
ATOM 3560 O O . VAL A 1 477 ? 49.190 -34.929 -15.337 1.00 32.62 477 VAL A O 1
ATOM 3563 N N . ALA A 1 478 ? 47.005 -34.517 -14.929 1.00 29.70 478 ALA A N 1
ATOM 3564 C CA . ALA A 1 478 ? 46.336 -35.796 -15.255 1.00 29.70 478 ALA A CA 1
ATOM 3565 C C . ALA A 1 478 ? 44.872 -35.852 -14.748 1.00 29.70 478 ALA A C 1
ATOM 3567 O O . ALA A 1 478 ? 44.614 -35.748 -13.553 1.00 29.70 478 ALA A O 1
ATOM 3568 N N . ALA A 1 479 ? 43.926 -36.073 -15.669 1.00 34.97 479 ALA A N 1
ATOM 3569 C CA . ALA A 1 479 ? 42.702 -36.854 -15.425 1.00 34.97 479 ALA A CA 1
ATOM 3570 C C . ALA A 1 479 ? 43.043 -38.353 -15.596 1.00 34.97 479 ALA A C 1
ATOM 3572 O O . ALA A 1 479 ? 44.065 -38.636 -16.232 1.00 34.97 479 ALA A O 1
ATOM 3573 N N . PRO A 1 480 ? 42.256 -39.310 -15.055 1.00 43.56 480 PRO A N 1
ATOM 3574 C CA . PRO A 1 480 ? 41.194 -39.954 -15.863 1.00 43.56 480 PRO A CA 1
ATOM 3575 C C . PRO A 1 480 ? 39.985 -40.472 -15.013 1.00 43.56 480 PRO A C 1
ATOM 3577 O O . PRO A 1 480 ? 40.072 -40.588 -13.797 1.00 43.56 480 PRO A O 1
ATOM 3580 N N . GLU A 1 481 ? 38.753 -40.479 -15.539 1.00 33.03 481 GLU A N 1
ATOM 3581 C CA . GLU A 1 481 ? 37.978 -41.591 -16.156 1.00 33.03 481 GLU A CA 1
ATOM 3582 C C . GLU A 1 481 ? 36.923 -42.292 -15.263 1.00 33.03 481 GLU A C 1
ATOM 3584 O O . GLU A 1 481 ? 37.206 -42.853 -14.214 1.00 33.03 481 GLU A O 1
ATOM 3589 N N . THR A 1 482 ? 35.684 -42.240 -15.776 1.00 34.53 482 THR A N 1
ATOM 3590 C CA . THR A 1 482 ? 34.618 -43.264 -15.867 1.00 34.53 482 THR A CA 1
ATOM 3591 C C . THR A 1 482 ? 34.372 -44.297 -14.758 1.00 34.53 482 THR A C 1
ATOM 3593 O O . THR A 1 482 ? 35.198 -45.165 -14.500 1.00 34.53 482 THR A O 1
ATOM 3596 N N . ALA A 1 483 ? 33.104 -44.385 -14.331 1.00 30.89 483 ALA A N 1
ATOM 3597 C CA . ALA A 1 483 ? 32.425 -45.665 -14.105 1.00 30.89 483 ALA A CA 1
ATOM 3598 C C . ALA A 1 483 ? 30.904 -45.535 -14.328 1.00 30.89 483 ALA A C 1
ATOM 3600 O O . ALA A 1 483 ? 30.262 -44.611 -13.830 1.00 30.89 483 ALA A O 1
ATOM 3601 N N . ALA A 1 484 ? 30.343 -46.484 -15.076 1.00 33.50 484 ALA A N 1
ATOM 3602 C CA . ALA A 1 484 ? 28.920 -46.688 -15.327 1.00 33.50 484 ALA A CA 1
ATOM 3603 C C . ALA A 1 484 ? 28.543 -48.124 -14.933 1.00 33.50 484 ALA A C 1
ATOM 3605 O O . ALA A 1 484 ? 29.260 -49.039 -15.330 1.00 33.50 484 ALA A O 1
ATOM 3606 N N . THR A 1 485 ? 27.428 -48.336 -14.218 1.00 31.20 485 THR A N 1
ATOM 3607 C CA . THR A 1 485 ? 26.584 -49.569 -14.203 1.00 31.20 485 THR A CA 1
ATOM 3608 C C . THR A 1 485 ? 25.288 -49.240 -13.420 1.00 31.20 485 THR A C 1
ATOM 3610 O O . THR A 1 485 ? 25.392 -48.759 -12.299 1.00 31.20 485 THR A O 1
ATOM 3613 N N . THR A 1 486 ? 24.071 -49.131 -13.977 1.00 32.88 486 THR A N 1
ATOM 3614 C CA . THR A 1 486 ? 23.047 -50.136 -14.391 1.00 32.88 486 THR A CA 1
ATOM 3615 C C . THR A 1 486 ? 22.604 -51.159 -13.327 1.00 32.88 486 THR A C 1
ATOM 3617 O O . THR A 1 486 ? 23.409 -52.023 -13.027 1.00 32.88 486 THR A O 1
ATOM 3620 N N . VAL A 1 487 ? 21.328 -51.102 -12.867 1.00 33.06 487 VAL A N 1
ATOM 3621 C CA . VAL A 1 487 ? 20.334 -52.191 -12.552 1.00 33.06 487 VAL A CA 1
ATOM 3622 C C . VAL A 1 487 ? 18.954 -51.503 -12.291 1.00 33.06 487 VAL A C 1
ATOM 3624 O O . VAL A 1 487 ? 18.872 -50.662 -11.405 1.00 33.06 487 VAL A O 1
ATOM 3627 N N . ALA A 1 488 ? 17.961 -51.522 -13.204 1.00 33.00 488 ALA A N 1
ATOM 3628 C CA . ALA A 1 488 ? 16.743 -52.380 -13.296 1.00 33.00 488 ALA A CA 1
ATOM 3629 C C . ALA A 1 488 ? 15.856 -52.467 -12.013 1.00 33.00 488 ALA A C 1
ATOM 3631 O O . ALA A 1 488 ? 16.306 -52.968 -10.996 1.00 33.00 488 ALA A O 1
ATOM 3632 N N . ALA A 1 489 ? 14.673 -51.827 -11.964 1.00 34.53 489 ALA A N 1
ATOM 3633 C CA . ALA A 1 489 ? 13.312 -52.341 -12.271 1.00 34.53 489 ALA A CA 1
ATOM 3634 C C . ALA A 1 489 ? 12.640 -53.186 -11.153 1.00 34.53 489 ALA A C 1
ATOM 3636 O O . ALA A 1 489 ? 13.143 -54.257 -10.853 1.00 34.53 489 ALA A O 1
ATOM 3637 N N . ASP A 1 490 ? 11.491 -52.748 -10.590 1.00 30.09 490 ASP A N 1
ATOM 3638 C CA . ASP A 1 490 ? 10.159 -53.378 -10.795 1.00 30.09 490 ASP A CA 1
ATOM 3639 C C . ASP A 1 490 ? 8.973 -52.643 -10.087 1.00 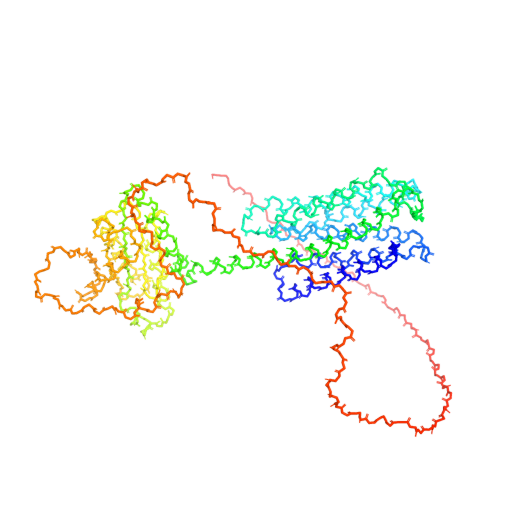30.09 490 ASP A C 1
ATOM 3641 O O . ASP A 1 490 ? 9.124 -52.018 -9.041 1.00 30.09 490 ASP A O 1
ATOM 3645 N N . ARG A 1 491 ? 7.815 -52.742 -10.761 1.00 33.19 491 ARG A N 1
ATOM 3646 C CA . ARG A 1 491 ? 6.357 -52.555 -10.508 1.00 33.19 491 ARG A CA 1
ATOM 3647 C C . ARG A 1 491 ? 5.750 -52.155 -9.142 1.00 33.19 491 ARG A C 1
ATOM 3649 O O . ARG A 1 491 ? 6.094 -52.700 -8.107 1.00 33.19 491 ARG A O 1
ATOM 3656 N N . ALA A 1 492 ? 4.774 -51.224 -9.184 1.00 32.78 492 ALA A N 1
ATOM 3657 C CA . ALA A 1 492 ? 3.296 -51.377 -8.992 1.00 32.78 492 ALA A CA 1
ATOM 3658 C C . ALA A 1 492 ? 2.876 -50.999 -7.548 1.00 32.78 492 ALA A C 1
ATOM 3660 O O . ALA A 1 492 ? 3.613 -51.276 -6.621 1.00 32.78 492 ALA A O 1
ATOM 3661 N N . ASP A 1 493 ? 1.822 -50.237 -7.242 1.00 31.61 493 ASP A N 1
ATOM 3662 C CA . ASP A 1 493 ? 0.414 -50.351 -7.629 1.00 31.61 493 ASP A CA 1
ATOM 3663 C C . ASP A 1 493 ? -0.339 -49.028 -7.344 1.00 31.61 493 ASP A C 1
ATOM 3665 O O . ASP A 1 493 ? -0.002 -48.278 -6.426 1.00 31.61 493 ASP A O 1
ATOM 3669 N N . ALA A 1 494 ? -1.408 -48.770 -8.101 1.00 35.12 494 ALA A N 1
ATOM 3670 C CA . ALA A 1 494 ? -2.470 -47.816 -7.751 1.00 35.12 494 ALA A CA 1
ATOM 3671 C C . ALA A 1 494 ? -3.615 -48.575 -7.033 1.00 35.12 494 ALA A C 1
ATOM 3673 O O . ALA A 1 494 ? -3.716 -49.787 -7.212 1.00 35.12 494 ALA A O 1
ATOM 3674 N N . PRO A 1 495 ? -4.550 -47.912 -6.314 1.00 48.34 495 PRO A N 1
ATOM 3675 C CA . PRO A 1 495 ? -5.726 -47.432 -7.043 1.00 48.34 495 PRO A CA 1
ATOM 3676 C C . PRO A 1 495 ? -6.402 -46.143 -6.527 1.00 48.34 495 PRO A C 1
ATOM 3678 O O . PRO A 1 495 ? -6.471 -45.812 -5.349 1.00 48.34 495 PRO A O 1
ATOM 3681 N N . ARG A 1 496 ? -6.993 -45.478 -7.522 1.00 36.03 496 ARG A N 1
ATOM 3682 C CA . ARG A 1 496 ? -8.193 -44.625 -7.555 1.00 36.03 496 ARG A CA 1
ATOM 3683 C C . ARG A 1 496 ? -9.144 -44.698 -6.343 1.00 36.03 496 ARG A C 1
ATOM 3685 O O . ARG A 1 496 ? -9.699 -45.753 -6.060 1.00 36.03 496 ARG A O 1
ATOM 3692 N N . HIS A 1 497 ? -9.561 -43.524 -5.858 1.00 35.56 497 HIS A N 1
ATOM 3693 C CA . HIS A 1 497 ? -10.924 -43.320 -5.355 1.00 35.56 497 HIS A CA 1
ATOM 3694 C C . HIS A 1 497 ? -11.610 -42.131 -6.039 1.00 35.56 497 HIS A C 1
ATOM 3696 O O . HIS A 1 497 ? -11.205 -40.979 -5.932 1.00 35.56 497 HIS A O 1
ATOM 3702 N N . SER A 1 498 ? -12.694 -42.458 -6.739 1.00 37.59 498 SER A N 1
ATOM 3703 C CA . SER A 1 498 ? -13.710 -41.565 -7.287 1.00 37.59 498 SER A CA 1
ATOM 3704 C C . SER A 1 498 ? -15.022 -41.752 -6.517 1.00 37.59 498 SER A C 1
ATOM 3706 O O . SER A 1 498 ? -15.478 -42.889 -6.418 1.00 37.59 498 SER A O 1
ATOM 3708 N N . ARG A 1 499 ? -15.661 -40.668 -6.060 1.00 40.69 499 ARG A N 1
ATOM 3709 C CA . ARG A 1 499 ? -17.116 -40.508 -5.788 1.00 40.69 499 ARG A CA 1
ATOM 3710 C C . ARG A 1 499 ? -17.359 -38.992 -5.656 1.00 40.69 499 ARG A C 1
ATOM 3712 O O . ARG A 1 499 ? -16.769 -38.379 -4.785 1.00 40.69 499 ARG A O 1
ATOM 3719 N N . ARG A 1 500 ? -17.915 -38.262 -6.633 1.00 41.72 500 ARG A N 1
ATOM 3720 C CA . ARG A 1 500 ? -19.303 -38.157 -7.149 1.00 41.72 500 ARG A CA 1
ATOM 3721 C C . ARG A 1 500 ? -20.368 -37.764 -6.098 1.00 41.72 500 ARG A C 1
ATOM 3723 O O . ARG A 1 500 ? -20.724 -38.593 -5.275 1.00 41.72 500 ARG A O 1
ATOM 3730 N N . ARG A 1 501 ? -20.960 -36.578 -6.350 1.00 42.19 501 ARG A N 1
ATOM 3731 C CA . ARG A 1 501 ? -22.331 -36.071 -6.072 1.00 42.19 501 ARG A CA 1
ATOM 3732 C C . ARG A 1 501 ? -22.720 -35.727 -4.625 1.00 42.19 501 ARG A C 1
ATOM 3734 O O . ARG A 1 501 ? -22.785 -36.610 -3.788 1.00 42.19 501 ARG A O 1
ATOM 3741 N N . LEU A 1 502 ? -23.194 -34.491 -4.428 1.00 44.78 502 LEU A N 1
ATOM 3742 C CA . LEU A 1 502 ? -24.630 -34.175 -4.353 1.00 44.78 502 LEU A CA 1
ATOM 3743 C C . LEU A 1 502 ? -24.873 -32.687 -4.660 1.00 44.78 502 LEU A C 1
ATOM 3745 O O . LEU A 1 502 ? -24.103 -31.824 -4.254 1.00 44.78 502 LEU A O 1
ATOM 3749 N N . ALA A 1 503 ? -25.921 -32.445 -5.445 1.00 47.12 503 ALA A N 1
ATOM 3750 C CA . ALA A 1 503 ? -26.585 -31.161 -5.599 1.00 47.12 503 ALA A CA 1
ATOM 3751 C C . ALA A 1 503 ? -27.674 -31.058 -4.521 1.00 47.12 503 ALA A C 1
ATOM 3753 O O . ALA A 1 503 ? -28.246 -32.086 -4.142 1.00 47.12 503 ALA A O 1
ATOM 3754 N N . GLY A 1 504 ? -27.939 -29.832 -4.083 1.00 52.34 504 GLY A N 1
ATOM 3755 C CA . GLY A 1 504 ? -28.969 -29.420 -3.134 1.00 52.34 504 GLY A CA 1
ATOM 3756 C C . GLY A 1 504 ? -28.845 -27.925 -2.933 1.00 52.34 504 GLY A C 1
ATOM 3757 O O . GLY A 1 504 ? -27.849 -27.544 -2.282 1.00 52.34 504 GLY A O 1
#

Sequence (504 aa):
MHVDLGTLYAVTTFATAVSGMMLLFSWLQDRSAMTLAWWGGGMLVLVAGGGLLALRGVIPDRPSIVLGNTLWLAAYGAMWCGARSFEGRRPALLAASAAALLWIALCQTDFFYGDAVLRVRVFSVLNCALTLLIAREYWHARDHELVSRGPAIVLLIVHAAIFLLRIPFADRLVFPIRLDQGNLGVAVPAGIASLLLHYFCMAFLVMAMVKERLGLEHRREALVDPLTGIANRRAFFARAERTLGRMAVNRVPAALLMLDVDHFKRINDTLGHEAGDRVLCGLCEVVSGALRPNDLFGRTGGEEFVCLLPGAGAADAVRIAERIRTAVARLAPRLGLGRLSVSVGVAATPDFGRELVPLMAAADRALYRAKANGRNRVERAVPVHDASPDDAGEPGVPAAIAAAMPETAAPMVLSAGTPEMVSPETALRETATPAMAVPDAAGWKAAAHEETAAPEMPVPAGAEAKMPAPETVTTTVAAPETAATTVAADRADAPRHSRRRLAG

Solvent-accessible surface area (backbone atoms only — not comparable to full-atom values): 29292 Å² total; per-residue (Å²): 134,86,80,57,64,68,59,55,49,50,50,32,41,50,52,33,36,52,41,11,50,52,32,36,54,55,20,71,77,39,73,84,47,52,26,33,41,26,38,11,51,14,32,43,39,29,38,54,11,48,51,36,50,69,40,52,88,79,47,65,61,63,64,19,57,53,50,11,53,27,32,36,40,35,15,45,19,31,34,30,29,9,40,30,38,66,72,74,38,78,63,51,65,71,69,27,38,43,61,20,52,50,50,55,58,47,56,71,35,65,74,50,59,66,35,57,40,59,45,48,31,52,51,26,52,51,51,24,52,42,35,49,51,32,32,46,45,63,65,71,56,79,67,88,83,54,76,45,52,58,62,47,37,52,54,33,50,55,52,23,49,54,30,55,61,42,44,89,48,15,80,67,68,39,84,82,66,63,48,86,54,78,71,38,62,55,52,54,58,51,51,53,52,48,51,34,50,48,49,48,50,48,47,53,32,54,50,47,42,52,51,50,49,53,52,50,50,53,51,54,58,69,30,38,31,90,85,60,72,41,27,16,46,70,38,34,51,63,50,47,48,57,48,35,55,56,28,56,77,70,68,50,40,30,20,36,38,31,36,34,49,58,65,49,68,58,46,25,76,74,63,35,61,70,51,39,51,53,49,52,37,54,44,49,53,54,46,55,73,70,50,58,96,80,42,45,57,21,39,69,54,96,61,31,33,38,36,42,34,74,72,24,46,58,71,54,43,50,56,51,49,49,51,40,37,56,53,45,40,64,42,14,68,81,72,77,36,96,75,42,39,32,19,26,2,30,20,26,31,91,68,46,45,66,50,60,66,56,28,49,56,38,5,48,56,13,22,51,47,14,50,72,77,69,35,69,32,75,24,70,45,75,66,92,81,82,76,67,87,88,73,75,70,78,89,74,79,58,70,78,62,74,75,64,70,73,98,81,74,82,82,85,80,82,79,91,74,83,91,78,92,76,80,98,82,78,91,84,80,90,88,85,79,83,82,85,79,82,85,76,98,79,76,87,87,80,83,86,77,88,85,82,89,82,84,90,78,85,88,85,88,88,79,91,79,83,87,82,83,87,84,86,81,88,81,84,88,83,85,85,85,90,87,88,84,91,84,88,89,86,84,90,83,85,83,89,88,87,82,87,88,83,88,133

Radius of gyration: 37.95 Å; Cα contacts (8 Å, |Δi|>4): 580; chains: 1; bounding box: 101×110×93 Å

Secondary structure (DSSP, 8-state):
-PPPHHHHHHHHHHHHHHHHHHHHHHHHH-TT-HHHHHHHHHHHHHHHHHHHHHTBTTB-HHHHHHHHHHHHHHHHHHHHHHHHHHTTPPP-HHHHHHHHHHHHHHTTSHHHHH-HHHHHHHHHHHHHHHHHHHHHHHHH---TT-STHHHHHHHHHHHHHHHHHHTTTGGGSSSSP-TTSTTHHHHHHHHHHHHHHHHHHHHHHHHHHHHHHHHHHHHHHTTB-TTT-SEEHHHHHHHHHHHHHHHHHTT--EEEEEEEETTHHHHHHHH-HHHHHHHHHHHHHHHHHHS-TT-EEEE-SSSEEEEEEET--HHHHHHHHHHHHHHHHTTTGGGT-S---EEEEEEEHHHH-S-HHHHHHHHHHHHHHHHHTTSSSEEEPPPSS---GGG-------HHHHTT--S----------PPPP--TTSSSSS---PPPPPPPS--TTSS---------------------PPPP--------------------------------